Protein AF-0000000080733649 (afdb_homodimer)

Radius of gyration: 26.27 Å; Cα contacts (8 Å, |Δi|>4): 1288; chains: 2; bounding box: 46×79×62 Å

pLDDT: mean 94.65, std 9.05, range [50.47, 98.94]

Solvent-accessible surface area (backbone atoms only — not comparable to full-atom values): 28972 Å² total; per-residue (Å²): 134,70,60,50,74,48,72,47,70,44,97,89,65,52,40,29,30,37,37,31,26,25,61,87,46,79,84,36,55,40,34,40,46,42,43,32,48,60,6,44,20,26,26,65,55,52,46,68,66,50,54,86,45,27,87,71,23,18,38,37,30,34,16,52,73,32,5,48,79,11,40,78,62,74,76,58,39,60,69,47,56,39,51,50,50,53,52,49,39,53,71,73,66,47,76,52,28,30,40,33,10,25,38,52,14,18,44,43,43,53,52,36,46,72,74,42,63,86,33,52,63,27,39,36,38,31,32,26,58,52,35,30,48,51,39,44,41,44,22,48,51,42,52,76,67,36,91,88,47,83,57,59,65,68,49,45,35,23,53,62,29,21,55,52,86,40,63,67,50,39,52,51,38,47,64,45,49,42,54,60,46,41,36,88,90,43,80,64,64,91,54,50,80,29,44,91,31,71,68,28,50,69,37,31,20,34,35,32,48,54,37,32,36,68,36,68,46,67,89,52,33,66,74,41,79,44,55,28,42,36,39,33,10,60,59,10,56,64,35,34,53,65,40,50,49,53,49,38,75,39,21,60,79,37,41,76,47,76,34,80,73,7,7,58,40,38,53,76,61,37,43,69,62,38,51,49,54,51,51,54,57,61,68,68,52,91,123,132,69,60,49,75,49,70,48,70,45,97,88,63,51,41,30,29,35,36,32,26,24,61,88,47,78,84,36,57,41,34,41,44,41,44,32,47,60,6,46,19,24,24,64,54,52,43,68,65,49,52,88,45,27,87,69,23,19,38,37,30,34,17,52,74,32,6,48,79,11,41,80,61,74,77,58,38,59,70,49,54,37,50,50,49,53,50,49,40,53,71,75,66,46,76,53,28,30,42,33,9,26,37,52,14,20,44,44,42,52,53,37,47,72,74,42,64,84,34,51,63,27,39,36,38,32,31,25,56,52,35,30,49,52,38,45,41,43,22,49,52,44,53,76,67,35,89,89,45,83,57,60,66,68,50,45,35,22,53,62,29,21,56,50,85,40,62,66,51,39,51,51,41,46,65,44,48,43,54,60,47,42,36,87,90,42,81,64,63,92,53,52,79,29,42,90,32,70,68,28,50,67,37,32,20,34,36,31,48,55,36,32,36,67,37,67,46,68,89,52,33,63,74,42,78,46,53,28,44,36,39,32,9,61,57,10,54,64,36,34,53,66,39,49,50,53,50,39,74,38,20,62,79,36,40,75,47,77,34,82,76,6,8,60,41,38,53,77,60,38,42,70,61,39,53,49,55,50,51,56,56,58,68,68,52,92,121

Sequence (574 aa):
MSGIYTQVRLSDGVKLNVCLLGAENKSKPLIISLHGAPGLSSHTGIKEDFKFLADRFRVLVYDLRGSGGSEVKGPFTDEQWVSDLEELRAWAGDEKFILAGGSYGGFLALNYALNYPNRLLALILRNTWTCGPQGTHRALANILLSHRINPDPMRQVRLWTGNVRGQEDAEQGMAEIVTIYTPESNPAPESFEGASTELRWEVHNAAFSWSQPRFDVRSRLIEINVPTLVVVGRLDIICPIEESEMIWRHIKGSELVVFEKSAHNPATDEPEKFREVLSDFLGRLKCMSGIYTQVRLSDGVKLNVCLLGAENKSKPLIISLHGAPGLSSHTGIKEDFKFLADRFRVLVYDLRGSGGSEVKGPFTDEQWVSDLEELRAWAGDEKFILAGGSYGGFLALNYALNYPNRLLALILRNTWTCGPQGTHRALANILLSHRINPDPMRQVRLWTGNVRGQEDAEQGMAEIVTIYTPESNPAPESFEGASTELRWEVHNAAFSWSQPRFDVRSRLIEINVPTLVVVGRLDIICPIEESEMIWRHIKGSELVVFEKSAHNPATDEPEKFREVLSDFLGRLKC

Organism: Fusarium oxysporum (strain Fo5176) (NCBI:txid660025)

Foldseek 3Di:
DDKDWDWDAFPVGWTWTKIKALLVDLVAAEEEEEEDQQLQAWQVLVCVLCVVCRVRHIYMYIRFANGFPTDPDDDLALVVSLVVVVRVCVVSPAQAHEYEYEARGLLSQVVNCLVPVRHYQEYEYALYFQALVVLLVQLLVCLCPPPVFHADSVLSVCQQQLNQPDDVSNVRNCQRRQQLQWFPVDDRDPARHRNVGRRDSNSSSSHRNPHRNVGHCLVVLLVRAHEYEYEYECSASSRHPVRSVSSQVRNPNYDYDYHDRGYRDCCVHPVVVSVVVVCVSVVPRPD/DDKDWDWDAFPVGWTWTKIKALLVDLVAAEEEEEEDQQLQAWQVLVCVLCVVCRVRHIYMYIHFANGFPTDVDDDLALVVSLVVVVRVCVVSPAQAHEYEYEARGLLSQVVNCLVPVRHYQEYEYALYFQALVVLLVQLLVCLCPPPVFHADSVLSVCQQQLNQPDDVSNVRNCQRRQQLQWFPVDDRDPGRHRNVGRRDSNSSSSHRNPHRNVGHCLVVLLVRAHEYEYEYECSASSRHPVRSVSSQVRNPNYDYDYHDRGYRDCCVRPVVVSVVVVCVSVVPRPD

InterPro domains:
  IPR000073 Alpha/beta hydrolase fold-1 [PF00561] (29-269)
  IPR000073 Alpha/beta hydrolase fold-1 [PR00111] (56-71)
  IPR000073 Alpha/beta hydrolase fold-1 [PR00111] (99-112)
  IPR000073 Alpha/beta hydrolase fold-1 [PR00111] (113-126)
  IPR000073 Alpha/beta hydrolase fold-1 [PR00111] (228-242)
  IPR000639 Epoxide hydrolase-like [PR00412] (56-71)
  IPR000639 Epoxide hydrolase-like [PR00412] (99-112)
  IPR000639 Epoxide hydrolase-like [PR00412] (113-126)
  IPR000639 Epoxide hydrolase-like [PR00412] (226-242)
  IPR000639 Epoxide hydrolase-like [PR00412] (259-281)
  IPR029058 Alpha/Beta hydrolase fold [G3DSA:3.40.50.1820] (5-283)
  IPR029058 Alpha/Beta hydrolase fold [SSF53474] (10-282)
  IPR050266 AB hydrolase superfamily [PTHR43798] (25-283)

Secondary structure (DSSP, 8-state):
--EEEEEEE-TTS-EEEEEEESTT-TTSPEEEEE-SSTTT--SHHHHHHHGGGTTTSEEEEE--TTSTTS---S--SHHHHHHHHHHHHHHHT-SSEEEEEETHHHHHHHHHHHH-TTSEEEEEEES--SBHHHHHHHHHHHHHH-SS----HHHHHHHHTT---SHHHHHHHHHTTGGGGS-TTSPPPSS-TTTTS---HHHHHHIIIIIGGG-B-GGGGGG--S-EEEEEETT-SSS-HHHHHHHHHHSTT-EEEEETT-SS-HHHHSHHHHHHHHHHHHHTS--/--EEEEEEE-TTS-EEEEEEESTT-TTSPEEEEE-SSTTT--SHHHHHHHGGGTTTSEEEEE--TTSTTS---S--SHHHHHHHHHHHHHHHT-SSEEEEEETHHHHHHHHHHHH-TTSEEEEEEES--SBHHHHHHHHHHHHHH-SS----HHHHHHHHTT---SHHHHHHHHHTTGGGGS-TTSPPPSS-TTTTS---HHHHHHIIIIIGGG-B-GGGGGG--S-EEEEEETT-SSS-HHHHHHHHHHSTT-EEEEETT-SS-HHHHSHHHHHHHHHHHHHTS--

Nearest PDB structures (foldseek):
  3oos-assembly1_A  TM=7.104E-01  e=3.247E-19  Bacillus anthracis str. Sterne
  7jqx-assemb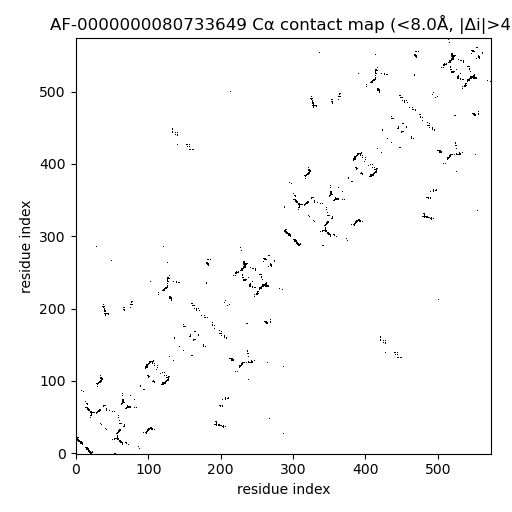ly1_A  TM=7.752E-01  e=3.546E-14  Burkholderia cenocepacia J2315
  7jqy-assembly1_B  TM=7.207E-01  e=6.522E-15  Burkholderia cenocepacia J2315
  4pw0-assembly1_A-2  TM=6.687E-01  e=6.235E-14  Chitinophaga pinensis DSM 2588
  7c4d-assembly1_A  TM=6.677E-01  e=3.390E-13  uncultured bacterium

Structure (mmCIF, N/CA/C/O backbone):
data_AF-0000000080733649-model_v1
#
loop_
_entity.id
_entity.type
_entity.pdbx_description
1 polymer 'Uncharacterized protein'
#
loop_
_atom_site.group_PDB
_atom_site.id
_atom_site.type_symbol
_atom_site.label_atom_id
_atom_site.label_alt_id
_atom_site.label_comp_id
_atom_site.label_asym_id
_atom_site.label_entity_id
_atom_site.label_seq_id
_atom_site.pdbx_PDB_ins_code
_atom_site.Cartn_x
_atom_site.Cartn_y
_atom_site.Cartn_z
_atom_site.occupancy
_atom_site.B_iso_or_equiv
_atom_site.auth_seq_id
_atom_site.auth_comp_id
_atom_site.auth_asym_id
_atom_site.auth_atom_id
_atom_site.pdbx_PDB_model_num
ATOM 1 N N . MET A 1 1 ? -11.586 36.969 20.812 1 58.78 1 MET A N 1
ATOM 2 C CA . MET A 1 1 ? -11.211 37.062 19.406 1 58.78 1 MET A CA 1
ATOM 3 C C . MET A 1 1 ? -12.352 36.594 18.516 1 58.78 1 MET A C 1
ATOM 5 O O . MET A 1 1 ? -12.992 35.594 18.797 1 58.78 1 MET A O 1
ATOM 9 N N . SER A 1 2 ? -12.891 37.531 17.531 1 71.38 2 SER A N 1
ATOM 10 C CA . SER A 1 2 ? -14.102 37.281 16.75 1 71.38 2 SER A CA 1
ATOM 11 C C . SER A 1 2 ? -13.859 36.219 15.68 1 71.38 2 SER A C 1
ATOM 13 O O . SER A 1 2 ? -12.75 36.094 15.156 1 71.38 2 SER A O 1
ATOM 15 N N . GLY A 1 3 ? -14.531 35.062 15.672 1 86.06 3 GLY A N 1
ATOM 16 C CA . GLY A 1 3 ? -14.484 34 14.656 1 86.06 3 GLY A CA 1
ATOM 17 C C . GLY A 1 3 ? -15.82 33.781 13.984 1 86.06 3 GLY A C 1
ATOM 18 O O . GLY A 1 3 ? -16.875 34.062 14.562 1 86.06 3 GLY A O 1
ATOM 19 N N . ILE A 1 4 ? -15.75 33.625 12.688 1 91.56 4 ILE A N 1
ATOM 20 C CA . ILE A 1 4 ? -16.922 33.25 11.906 1 91.56 4 ILE A CA 1
ATOM 21 C C . ILE A 1 4 ? -17 31.734 11.812 1 91.56 4 ILE A C 1
ATOM 23 O O . ILE A 1 4 ? -16.016 31.062 11.508 1 91.56 4 ILE A O 1
ATOM 27 N N . TYR A 1 5 ? -18.109 31.188 12.227 1 94.38 5 TYR A N 1
ATOM 28 C CA . TYR A 1 5 ? -18.438 29.797 12.031 1 94.38 5 TYR A CA 1
ATOM 29 C C . TYR A 1 5 ? -19.562 29.641 11.016 1 94.38 5 TYR A C 1
ATOM 31 O O . TYR A 1 5 ? -20.672 30.172 11.211 1 94.38 5 TYR A O 1
ATOM 39 N N . THR A 1 6 ? -19.25 28.969 9.922 1 96.62 6 THR A N 1
ATOM 40 C CA . THR A 1 6 ? -20.25 28.938 8.852 1 96.62 6 THR A CA 1
ATOM 41 C C . THR A 1 6 ? -20.094 27.656 8.031 1 96.62 6 THR A C 1
ATOM 43 O O . THR A 1 6 ? -19.203 26.844 8.281 1 96.62 6 THR A O 1
ATOM 46 N N . GLN A 1 7 ? -21.031 27.438 7.184 1 97.69 7 GLN A N 1
ATOM 47 C CA . GLN A 1 7 ? -20.953 26.406 6.152 1 97.69 7 GLN A CA 1
ATOM 48 C C . GLN A 1 7 ? -20.703 27.016 4.781 1 97.69 7 GLN A C 1
ATOM 50 O O . GLN A 1 7 ? -21.375 27.969 4.383 1 97.69 7 GLN A O 1
ATOM 55 N N . VAL A 1 8 ? -19.703 26.547 4.172 1 98.31 8 VAL A N 1
ATOM 56 C CA . VAL A 1 8 ? -19.375 27.016 2.832 1 98.31 8 VAL A CA 1
ATOM 57 C C . VAL A 1 8 ? -19.781 25.969 1.797 1 98.31 8 VAL A C 1
ATOM 59 O O . VAL A 1 8 ? -19.359 24.812 1.872 1 98.31 8 VAL A O 1
ATOM 62 N N . ARG A 1 9 ? -20.609 26.359 0.849 1 98.44 9 ARG A N 1
ATOM 63 C CA . ARG A 1 9 ? -21.031 25.484 -0.235 1 98.44 9 ARG A CA 1
ATOM 64 C C . ARG A 1 9 ? -20.047 25.516 -1.393 1 98.44 9 ARG A C 1
ATOM 66 O O . ARG A 1 9 ? -19.75 26.594 -1.932 1 98.44 9 ARG A O 1
ATOM 73 N N . LEU A 1 10 ? -19.547 24.344 -1.761 1 98.44 10 LEU A N 1
ATOM 74 C CA . LEU A 1 10 ? -18.578 24.266 -2.85 1 98.44 10 LEU A CA 1
ATOM 75 C C . LEU A 1 10 ? -19.281 24.109 -4.191 1 98.44 10 LEU A C 1
ATOM 77 O O . LEU A 1 10 ? -20.516 24.047 -4.25 1 98.44 10 LEU A O 1
ATOM 81 N N . SER A 1 11 ? -18.516 24.125 -5.266 1 98.19 11 SER A N 1
ATOM 82 C CA . SER A 1 11 ? -19.062 24.125 -6.621 1 98.19 11 SER A CA 1
ATOM 83 C C . SER A 1 11 ? -19.859 22.859 -6.898 1 98.19 11 SER A C 1
ATOM 85 O O . SER A 1 11 ? -20.812 22.875 -7.688 1 98.19 11 SER A O 1
ATOM 87 N N . ASP A 1 12 ? -19.531 21.734 -6.27 1 97.88 12 ASP A N 1
ATOM 88 C CA . ASP A 1 12 ? -20.234 20.484 -6.512 1 97.88 12 ASP A CA 1
ATOM 89 C C . ASP A 1 12 ? -21.406 20.312 -5.551 1 97.88 12 ASP A C 1
ATOM 91 O O . ASP A 1 12 ? -22 19.25 -5.484 1 97.88 12 ASP A O 1
ATOM 95 N N . GLY A 1 13 ? -21.641 21.312 -4.781 1 97.94 13 GLY A N 1
ATOM 96 C CA . GLY A 1 13 ? -22.812 21.344 -3.924 1 97.94 13 GLY A CA 1
ATOM 97 C C . GLY A 1 13 ? -22.516 20.953 -2.492 1 97.94 13 GLY A C 1
ATOM 98 O O . GLY A 1 13 ? -23.344 21.156 -1.6 1 97.94 13 GLY A O 1
ATOM 99 N N . VAL A 1 14 ? -21.406 20.422 -2.172 1 98.31 14 VAL A N 1
ATOM 100 C CA . VAL A 1 14 ? -21.031 19.953 -0.839 1 98.31 14 VAL A CA 1
ATOM 101 C C . VAL A 1 14 ? -20.844 21.156 0.093 1 98.31 14 VAL A C 1
ATOM 103 O O . VAL A 1 14 ? -20.281 22.172 -0.307 1 98.31 14 VAL A O 1
ATOM 106 N N . LYS A 1 15 ? -21.266 20.984 1.312 1 98.5 15 LYS A N 1
ATOM 107 C CA . LYS A 1 15 ? -21.109 22.031 2.328 1 98.5 15 LYS A CA 1
ATOM 108 C C . LYS A 1 15 ? -20.016 21.641 3.326 1 98.5 15 LYS A C 1
ATOM 110 O O . LYS A 1 15 ? -20.078 20.578 3.939 1 98.5 15 LYS A O 1
ATOM 115 N N . LEU A 1 16 ? -19.094 22.5 3.496 1 98.5 16 LEU A N 1
ATOM 116 C CA . LEU A 1 16 ? -18.016 22.281 4.453 1 98.5 16 LEU A CA 1
ATOM 117 C C . LEU A 1 16 ? -18.203 23.141 5.691 1 98.5 16 LEU A C 1
ATOM 119 O O . LEU A 1 16 ? -18.625 24.312 5.586 1 98.5 16 LEU A O 1
ATOM 123 N N . ASN A 1 17 ? -17.969 22.547 6.859 1 97.81 17 ASN A N 1
ATOM 124 C CA . ASN A 1 17 ? -17.953 23.266 8.125 1 97.81 17 ASN A CA 1
ATOM 125 C C . ASN A 1 17 ? -16.672 24.062 8.305 1 97.81 17 ASN A C 1
ATOM 127 O O . ASN A 1 17 ? -15.578 23.484 8.398 1 97.81 17 ASN A O 1
ATOM 131 N N . VAL A 1 18 ? -16.781 25.422 8.398 1 98 18 VAL A N 1
ATOM 132 C CA . VAL A 1 18 ? -15.617 26.297 8.32 1 98 18 VAL A CA 1
ATOM 133 C C . VAL A 1 18 ? -15.609 27.25 9.508 1 98 18 VAL A C 1
ATOM 135 O O . VAL A 1 18 ? -16.656 27.75 9.914 1 98 18 VAL A O 1
ATOM 138 N N . CYS A 1 19 ? -14.453 27.406 10.055 1 97.5 19 CYS A N 1
ATOM 139 C CA . CYS A 1 19 ? -14.18 28.438 11.055 1 97.5 19 CYS A CA 1
ATOM 140 C C . CYS A 1 19 ? -13.078 29.375 10.586 1 97.5 19 CYS A C 1
ATOM 142 O O . CYS A 1 19 ? -12 28.922 10.203 1 97.5 19 CYS A O 1
ATOM 144 N N . LEU A 1 20 ? -13.375 30.656 10.578 1 97.38 20 LEU A N 1
ATOM 145 C CA . LEU A 1 20 ? -12.406 31.688 10.219 1 97.38 20 LEU A CA 1
ATOM 146 C C . LEU A 1 20 ? -12.188 32.656 11.367 1 97.38 20 LEU A C 1
ATOM 148 O O . LEU A 1 20 ? -13.078 33.438 11.711 1 97.38 20 LEU A O 1
ATOM 152 N N . LEU A 1 21 ? -10.977 32.594 11.922 1 96.56 21 LEU A N 1
ATOM 153 C CA . LEU A 1 21 ? -10.586 33.5 12.992 1 96.56 21 LEU A CA 1
ATOM 154 C C . LEU A 1 21 ? -9.859 34.719 12.438 1 96.56 21 LEU A C 1
ATOM 156 O O . LEU A 1 21 ? -9.148 34.625 11.43 1 96.56 21 LEU A O 1
ATOM 160 N N . GLY A 1 22 ? -10.039 35.844 13.117 1 93.5 22 GLY A N 1
ATOM 161 C CA . GLY A 1 22 ? -9.414 37.094 12.641 1 93.5 22 GLY A CA 1
ATOM 162 C C . GLY A 1 22 ? -10.039 37.625 11.367 1 93.5 22 GLY A C 1
ATOM 163 O O . GLY A 1 22 ? -9.367 38.25 10.555 1 93.5 22 GLY A O 1
ATOM 164 N N . ALA A 1 23 ? -11.32 37.375 11.211 1 87.88 23 ALA A N 1
ATOM 165 C CA . ALA A 1 23 ? -12.023 37.656 9.969 1 87.88 23 ALA A CA 1
ATOM 166 C C . ALA A 1 23 ? -12.281 39.156 9.82 1 87.88 23 ALA A C 1
ATOM 168 O O . ALA A 1 23 ? -12.555 39.656 8.719 1 87.88 23 ALA A O 1
ATOM 169 N N . GLU A 1 24 ? -12.188 39.844 10.836 1 86.06 24 GLU A N 1
ATOM 170 C CA . GLU A 1 24 ? -12.539 41.25 10.836 1 86.06 24 GLU A CA 1
ATOM 171 C C . GLU A 1 24 ? -11.531 42.094 10.031 1 86.06 24 GLU A C 1
ATOM 173 O O . GLU A 1 24 ? -11.867 43.125 9.492 1 86.06 24 GLU A O 1
ATOM 178 N N . ASN A 1 25 ? -10.359 41.625 9.953 1 86.88 25 ASN A N 1
ATOM 179 C CA . ASN A 1 25 ? -9.328 42.312 9.195 1 86.88 25 ASN A CA 1
ATOM 180 C C . ASN A 1 25 ? -8.898 41.531 7.965 1 86.88 25 ASN A C 1
ATOM 182 O O . ASN A 1 25 ? -8.031 40.656 8.062 1 86.88 25 ASN A O 1
ATOM 186 N N . LYS A 1 26 ? -9.383 41.906 6.852 1 88.38 26 LYS A N 1
ATOM 187 C CA . LYS A 1 26 ? -9.188 41.188 5.602 1 88.38 26 LYS A CA 1
ATOM 188 C C . LYS A 1 26 ? -7.785 41.406 5.043 1 88.38 26 LYS A C 1
ATOM 190 O O . LYS A 1 26 ? -7.348 40.719 4.129 1 88.38 26 LYS A O 1
ATOM 195 N N . SER A 1 27 ? -7.082 42.344 5.605 1 91.19 27 SER A N 1
ATOM 196 C CA . SER A 1 27 ? -5.746 42.656 5.102 1 91.19 27 SER A CA 1
ATOM 197 C C . SER A 1 27 ? -4.703 41.688 5.695 1 91.19 27 SER A C 1
ATOM 199 O O . SER A 1 27 ? -3.586 41.594 5.188 1 91.19 27 SER A O 1
ATOM 201 N N . LYS A 1 28 ? -5.098 41.031 6.797 1 93.88 28 LYS A N 1
ATOM 202 C CA . LYS A 1 28 ? -4.195 40.062 7.402 1 93.88 28 LYS A CA 1
ATOM 203 C C . LYS A 1 28 ? -3.984 38.844 6.484 1 93.88 28 LYS A C 1
ATOM 205 O O . LYS A 1 28 ? -4.922 38.406 5.832 1 93.88 28 LYS A O 1
ATOM 210 N N . PRO A 1 29 ? -2.723 38.375 6.406 1 96.69 29 PRO A N 1
ATOM 211 C CA . PRO A 1 29 ? -2.494 37.188 5.602 1 96.69 29 PRO A CA 1
ATOM 212 C C . PRO A 1 29 ? -3.316 36 6.078 1 96.69 29 PRO A C 1
ATOM 214 O O . PRO A 1 29 ? -3.633 35.875 7.266 1 96.69 29 PRO A O 1
ATOM 217 N N . LEU A 1 30 ? -3.619 35.094 5.137 1 97.88 30 LEU A N 1
ATOM 218 C CA . LEU A 1 30 ? -4.453 33.906 5.422 1 97.88 30 LEU A CA 1
ATOM 219 C C . LEU A 1 30 ? -3.592 32.688 5.719 1 97.88 30 LEU A C 1
ATOM 221 O O . LEU A 1 30 ? -2.621 32.438 5.008 1 97.88 30 LEU A O 1
ATOM 225 N N . ILE A 1 31 ? -3.877 32.031 6.793 1 98.44 31 ILE A N 1
ATOM 226 C CA . ILE A 1 31 ? -3.379 30.688 7.09 1 98.44 31 ILE A CA 1
ATOM 227 C C . ILE A 1 31 ? -4.527 29.672 7.023 1 98.44 31 ILE A C 1
ATOM 229 O O . ILE A 1 31 ? -5.566 29.875 7.66 1 98.44 31 ILE A O 1
ATOM 233 N N . ILE A 1 32 ? -4.398 28.672 6.191 1 98.75 32 ILE A N 1
ATOM 234 C CA . ILE A 1 32 ? -5.316 27.531 6.227 1 98.75 32 ILE A CA 1
ATOM 235 C C . ILE A 1 32 ? -4.602 26.312 6.809 1 98.75 32 ILE A C 1
ATOM 237 O O . ILE A 1 32 ? -3.508 25.953 6.363 1 98.75 32 ILE A O 1
ATOM 241 N N . SER A 1 33 ? -5.195 25.719 7.848 1 97.88 33 SER A N 1
ATOM 242 C CA . SER A 1 33 ? -4.605 24.531 8.477 1 97.88 33 SER A CA 1
ATOM 243 C C . SER A 1 33 ? -5.512 23.312 8.328 1 97.88 33 SER A C 1
ATOM 245 O O . SER A 1 33 ? -6.707 23.391 8.625 1 97.88 33 SER A O 1
ATOM 247 N N . LEU A 1 34 ? -4.898 22.234 7.902 1 98.06 34 LEU A N 1
ATOM 248 C CA . LEU A 1 34 ? -5.629 21 7.637 1 98.06 34 LEU A CA 1
ATOM 249 C C . LEU A 1 34 ? -5.453 20 8.781 1 98.06 34 LEU A C 1
ATOM 251 O O . LEU A 1 34 ? -4.336 19.781 9.242 1 98.06 34 LEU A O 1
ATOM 255 N N . HIS A 1 35 ? -6.59 19.422 9.18 1 94.94 35 HIS A N 1
ATOM 256 C CA . HIS A 1 35 ? -6.5 18.312 10.125 1 94.94 35 HIS A CA 1
ATOM 257 C C . HIS A 1 35 ? -6.141 17.016 9.406 1 94.94 35 HIS A C 1
ATOM 259 O O . HIS A 1 35 ? -6.238 16.922 8.188 1 94.94 35 HIS A O 1
ATOM 265 N N . GLY A 1 36 ? -5.621 16.062 10.203 1 93.56 36 GLY A N 1
ATOM 266 C CA . GLY A 1 36 ? -5.328 14.742 9.68 1 93.56 36 GLY A CA 1
ATOM 267 C C . GLY A 1 36 ? -6.488 13.773 9.836 1 93.56 36 GLY A C 1
ATOM 268 O O . GLY A 1 36 ? -7.617 14.188 10.102 1 93.56 36 GLY A O 1
ATOM 269 N N . ALA A 1 37 ? -6.273 12.539 9.438 1 88.25 37 ALA A N 1
ATOM 270 C CA . ALA A 1 37 ? -7.156 11.406 9.703 1 88.25 37 ALA A CA 1
ATOM 271 C C . ALA A 1 37 ? -8.562 11.672 9.164 1 88.25 37 ALA A C 1
ATOM 273 O O . ALA A 1 37 ? -9.523 11.727 9.938 1 88.25 37 ALA A O 1
ATOM 274 N N . PRO A 1 38 ? -8.695 11.75 7.82 1 91.94 38 PRO A N 1
ATOM 275 C CA . PRO A 1 38 ? -10.047 11.93 7.289 1 91.94 38 PRO A CA 1
ATOM 276 C C . PRO A 1 38 ? -11.039 10.914 7.859 1 91.94 38 PRO A C 1
ATOM 278 O O . PRO A 1 38 ? -10.75 9.719 7.918 1 91.94 38 PRO A O 1
ATOM 281 N N . GLY A 1 39 ? -12.148 11.484 8.32 1 91.56 39 GLY A N 1
ATOM 282 C CA . GLY A 1 39 ? -13.188 10.641 8.898 1 91.56 39 GLY A CA 1
ATOM 283 C C . GLY A 1 39 ? -13 10.406 10.383 1 91.56 39 GLY A C 1
ATOM 284 O O . GLY A 1 39 ? -13.953 10.031 11.078 1 91.56 39 GLY A O 1
ATOM 285 N N . LEU A 1 40 ? -11.812 10.695 10.859 1 88.94 40 LEU A N 1
ATOM 286 C CA . LEU A 1 40 ? -11.523 10.336 12.25 1 88.94 40 LEU A CA 1
ATOM 287 C C . LEU A 1 40 ? -11.297 11.586 13.094 1 88.94 40 LEU A C 1
ATOM 289 O O . LEU A 1 40 ? -11.312 11.523 14.328 1 88.94 40 LEU A O 1
ATOM 293 N N . SER A 1 41 ? -11.008 12.695 12.445 1 89.62 41 SER A N 1
ATOM 294 C CA . SER A 1 41 ? -10.703 13.945 13.148 1 89.62 41 SER A CA 1
ATOM 295 C C . SER A 1 41 ? -11.492 15.109 12.562 1 89.62 41 SER A C 1
ATOM 297 O O . SER A 1 41 ? -12.234 14.945 11.594 1 89.62 41 SER A O 1
ATOM 299 N N . SER A 1 42 ? -11.438 16.234 13.281 1 92.5 42 SER A N 1
ATOM 300 C CA . SER A 1 42 ? -12.086 17.469 12.883 1 92.5 42 SER A CA 1
ATOM 301 C C . SER A 1 42 ? -11.141 18.656 13.023 1 92.5 42 SER A C 1
ATOM 303 O O . SER A 1 42 ? -9.977 18.5 13.398 1 92.5 42 SER A O 1
ATOM 305 N N . HIS A 1 43 ? -11.742 19.797 12.742 1 93.31 43 HIS A N 1
ATOM 306 C CA . HIS A 1 43 ? -10.906 20.984 12.773 1 93.31 43 HIS A CA 1
ATOM 307 C C . HIS A 1 43 ? -10.648 21.438 14.211 1 93.31 43 HIS A C 1
ATOM 309 O O . HIS A 1 43 ? -9.82 22.312 14.453 1 93.31 43 HIS A O 1
ATOM 315 N N . THR A 1 44 ? -11.273 20.844 15.234 1 90.75 44 THR A N 1
ATOM 316 C CA . THR A 1 44 ? -11.297 21.359 16.594 1 90.75 44 THR A CA 1
ATOM 317 C C . THR A 1 44 ? -9.883 21.422 17.172 1 90.75 44 THR A C 1
ATOM 319 O O . THR A 1 44 ? -9.492 22.422 17.781 1 90.75 44 THR A O 1
ATOM 322 N N . GLY A 1 45 ? -9.141 20.375 16.969 1 89.56 45 GLY A N 1
ATOM 323 C CA . GLY A 1 45 ? -7.777 20.359 17.469 1 89.56 45 GLY A CA 1
ATOM 324 C C . GLY A 1 45 ? -6.879 21.375 16.797 1 89.56 45 GLY A C 1
ATOM 325 O O . GLY A 1 45 ? -6.094 22.062 17.453 1 89.56 45 GLY A O 1
ATOM 326 N N . ILE A 1 46 ? -7.027 21.516 15.586 1 93.56 46 ILE A N 1
ATOM 327 C CA . ILE A 1 46 ? -6.188 22.406 14.805 1 93.56 46 ILE A CA 1
ATOM 328 C C . ILE A 1 46 ? -6.531 23.859 15.141 1 93.56 46 ILE A C 1
ATOM 330 O O . ILE A 1 46 ? -5.652 24.719 15.188 1 93.56 46 ILE A O 1
ATOM 334 N N . LYS A 1 47 ? -7.816 24.125 15.312 1 94.88 47 LYS A N 1
ATOM 335 C CA . LYS A 1 47 ? -8.234 25.453 15.734 1 94.88 47 LYS A CA 1
ATOM 336 C C . LYS A 1 47 ? -7.516 25.875 17.016 1 94.88 47 LYS A C 1
ATOM 338 O O . LYS A 1 47 ? -6.996 26.984 17.109 1 94.88 47 LYS A O 1
ATOM 343 N N . GLU A 1 48 ? -7.465 24.953 17.953 1 93.62 48 GLU A N 1
ATOM 344 C CA . GLU A 1 48 ? -6.801 25.234 19.219 1 93.62 48 GLU A CA 1
ATOM 345 C C . GLU A 1 48 ? -5.309 25.484 19.016 1 93.62 48 GLU A C 1
ATOM 347 O O . GLU A 1 48 ? -4.723 26.344 19.688 1 93.62 48 GLU A O 1
ATOM 352 N N . ASP A 1 49 ? -4.711 24.766 18.094 1 94.5 49 ASP A N 1
ATOM 353 C CA . ASP A 1 49 ? -3.273 24.844 17.844 1 94.5 49 ASP A CA 1
ATOM 354 C C . ASP A 1 49 ? -2.893 26.188 17.219 1 94.5 49 ASP A C 1
ATOM 356 O O . ASP A 1 49 ? -1.778 26.688 17.422 1 94.5 49 ASP A O 1
ATOM 360 N N . PHE A 1 50 ? -3.838 26.875 16.5 1 96.69 50 PHE A N 1
ATOM 361 C CA . PHE A 1 50 ? -3.434 28 15.656 1 96.69 50 PHE A CA 1
ATOM 362 C C . PHE A 1 50 ? -4.137 29.281 16.078 1 96.69 50 PHE A C 1
ATOM 364 O O . PHE A 1 50 ? -3.814 30.359 15.602 1 96.69 50 PHE A O 1
ATOM 371 N N . LYS A 1 51 ? -5.059 29.203 17 1 95.81 51 LYS A N 1
ATOM 372 C CA . LYS A 1 51 ? -5.902 30.344 17.359 1 95.81 51 LYS A CA 1
ATOM 373 C C . LYS A 1 51 ? -5.066 31.5 17.906 1 95.81 51 LYS A C 1
ATOM 375 O O . LYS A 1 51 ? -5.453 32.656 17.797 1 95.81 51 LYS A O 1
ATOM 380 N N . PHE A 1 52 ? -3.916 31.266 18.469 1 95.94 52 PHE A N 1
ATOM 381 C CA . PHE A 1 52 ? -3.074 32.281 19.047 1 95.94 52 PHE A CA 1
ATOM 382 C C . PHE A 1 52 ? -2.535 33.219 17.969 1 95.94 52 PHE A C 1
ATOM 384 O O . PHE A 1 52 ? -2.043 34.312 18.281 1 95.94 52 PHE A O 1
ATOM 391 N N . LEU A 1 53 ? -2.707 32.812 16.703 1 96.81 53 LEU A N 1
ATOM 392 C CA . LEU A 1 53 ? -2.197 33.625 15.586 1 96.81 53 LEU A CA 1
ATOM 393 C C . LEU A 1 53 ? -3.266 34.562 15.07 1 96.81 53 LEU A C 1
ATOM 395 O O . LEU A 1 53 ? -2.992 35.406 14.195 1 96.81 53 LEU A O 1
ATOM 399 N N . ALA A 1 54 ? -4.418 34.562 15.609 1 95.69 54 ALA A N 1
ATOM 400 C CA . ALA A 1 54 ? -5.586 35.219 15.031 1 95.69 54 ALA A CA 1
ATOM 401 C C . ALA A 1 54 ? -5.457 36.75 15.125 1 95.69 54 ALA A C 1
ATOM 403 O O . ALA A 1 54 ? -6.211 37.469 14.484 1 95.69 54 ALA A O 1
ATOM 404 N N . ASP A 1 55 ? -4.531 37.25 15.891 1 93.12 55 ASP A N 1
ATOM 405 C CA . ASP A 1 55 ? -4.309 38.688 15.992 1 93.12 55 ASP A CA 1
ATOM 406 C C . ASP A 1 55 ? -3.477 39.219 14.82 1 93.12 55 ASP A C 1
ATOM 408 O O . ASP A 1 55 ? -3.557 40.375 14.469 1 93.12 55 ASP A O 1
ATOM 412 N N . ARG A 1 56 ? -2.746 38.375 14.219 1 94.56 56 ARG A N 1
ATOM 413 C CA . ARG A 1 56 ? -1.809 38.781 13.18 1 94.56 56 ARG A CA 1
ATOM 414 C C . ARG A 1 56 ? -2.195 38.188 11.828 1 94.56 56 ARG A C 1
ATOM 416 O O . ARG A 1 56 ? -1.787 38.688 10.781 1 94.56 56 ARG A O 1
ATOM 423 N N . PHE A 1 57 ? -2.973 37.125 11.875 1 96.56 57 PHE A N 1
ATOM 424 C CA . PHE A 1 57 ? -3.379 36.406 10.672 1 96.56 57 PHE A CA 1
ATOM 425 C C . PHE A 1 57 ? -4.879 36.156 10.68 1 96.56 57 PHE A C 1
ATOM 427 O O . PHE A 1 57 ? -5.523 36.219 11.734 1 96.56 57 PHE A O 1
ATOM 434 N N . ARG A 1 58 ? -5.398 35.938 9.5 1 97.12 58 ARG A N 1
ATOM 435 C CA . ARG A 1 58 ? -6.652 35.188 9.398 1 97.12 58 ARG A CA 1
ATOM 436 C C . ARG A 1 58 ? -6.406 33.688 9.406 1 97.12 58 ARG A C 1
ATOM 438 O O . ARG A 1 58 ? -5.598 33.188 8.625 1 97.12 58 ARG A O 1
ATOM 445 N N . VAL A 1 59 ? -7.012 33 10.344 1 98 59 VAL A N 1
ATOM 446 C CA . VAL A 1 59 ? -6.809 31.562 10.5 1 98 59 VAL A CA 1
ATOM 447 C C . VAL A 1 59 ? -8.078 30.812 10.086 1 98 59 VAL A C 1
ATOM 449 O O . VAL A 1 59 ? -9.102 30.891 10.773 1 98 59 VAL A O 1
ATOM 452 N N . LEU A 1 60 ? -8 30.109 8.961 1 98.31 60 LEU A N 1
ATOM 453 C CA . LEU A 1 60 ? -9.117 29.312 8.469 1 98.31 60 LEU A CA 1
ATOM 454 C C . LEU A 1 60 ? -8.883 27.828 8.766 1 98.31 60 LEU A C 1
ATOM 456 O O . LEU A 1 60 ? -7.871 27.266 8.359 1 98.31 60 LEU A O 1
ATOM 460 N N . VAL A 1 61 ? -9.734 27.234 9.523 1 98 61 VAL A N 1
ATOM 461 C CA . VAL A 1 61 ? -9.781 25.797 9.758 1 98 61 VAL A CA 1
ATOM 462 C C . VAL A 1 61 ? -11.148 25.234 9.352 1 98 61 VAL A C 1
ATOM 464 O O . VAL A 1 61 ? -12.148 25.953 9.391 1 98 61 VAL A O 1
ATOM 467 N N . TYR A 1 62 ? -11.148 24 8.922 1 98 62 TYR A N 1
ATOM 468 C CA . TYR A 1 62 ? -12.406 23.406 8.484 1 98 62 TYR A CA 1
ATOM 469 C C . TYR A 1 62 ? -12.359 21.875 8.594 1 98 62 TYR A C 1
ATOM 471 O O . TYR A 1 62 ? -11.281 21.297 8.75 1 98 62 TYR A O 1
ATOM 479 N N . ASP A 1 63 ? -13.539 21.297 8.656 1 97.44 63 ASP A N 1
ATOM 480 C CA . ASP A 1 63 ? -13.648 19.844 8.57 1 97.44 63 ASP A CA 1
ATOM 481 C C . ASP A 1 63 ? -13.578 19.375 7.121 1 97.44 63 ASP A C 1
ATOM 483 O O . ASP A 1 63 ? -14.344 19.828 6.273 1 97.44 63 ASP A O 1
ATOM 487 N N . LEU A 1 64 ? -12.625 18.516 6.848 1 97.62 64 LEU A N 1
ATOM 488 C CA . LEU A 1 64 ? -12.578 17.922 5.52 1 97.62 64 LEU A CA 1
ATOM 489 C C . LEU A 1 64 ? -13.922 17.297 5.156 1 97.62 64 LEU A C 1
ATOM 491 O O . LEU A 1 64 ? -14.648 16.828 6.035 1 97.62 64 LEU A O 1
ATOM 495 N N . ARG A 1 65 ? -14.172 17.375 3.867 1 97.62 65 ARG A N 1
ATOM 496 C CA . ARG A 1 65 ? -15.328 16.625 3.396 1 97.62 65 ARG A CA 1
ATOM 497 C C . ARG A 1 65 ? -15.344 15.219 3.99 1 97.62 65 ARG A C 1
ATOM 499 O O . ARG A 1 65 ? -14.32 14.531 3.998 1 97.62 65 ARG A O 1
ATOM 506 N N . GLY A 1 66 ? -16.516 14.789 4.586 1 96.94 66 GLY A N 1
ATOM 507 C CA . GLY A 1 66 ? -16.609 13.469 5.188 1 96.94 66 GLY A CA 1
ATOM 508 C C . GLY A 1 66 ? -16.125 13.43 6.625 1 96.94 66 GLY A C 1
ATOM 509 O O . GLY A 1 66 ? -16.172 12.383 7.273 1 96.94 66 GLY A O 1
ATOM 510 N N . SER A 1 67 ? -15.75 14.57 7.203 1 96.19 67 SER A N 1
ATOM 511 C CA . SER A 1 67 ? -15.258 14.641 8.578 1 96.19 67 SER A CA 1
ATOM 512 C C . SER A 1 67 ? -16.016 15.688 9.383 1 96.19 67 SER A C 1
ATOM 514 O O . SER A 1 67 ? -16.547 16.656 8.812 1 96.19 67 SER A O 1
ATOM 516 N N . GLY A 1 68 ? -16.062 15.422 10.672 1 94.5 68 GLY A N 1
ATOM 517 C CA . GLY A 1 68 ? -16.656 16.406 11.562 1 94.5 68 GLY A CA 1
ATOM 518 C C . GLY A 1 68 ? -18.031 16.859 11.117 1 94.5 68 GLY A C 1
ATOM 519 O O . GLY A 1 68 ? -18.906 16.031 10.828 1 94.5 68 GLY A O 1
ATOM 520 N N . GLY A 1 69 ? -18.188 18.172 11.047 1 95.06 69 GLY A N 1
ATOM 521 C CA . GLY A 1 69 ? -19.469 18.75 10.719 1 95.06 69 GLY A CA 1
ATOM 522 C C . GLY A 1 69 ? -19.672 18.969 9.234 1 95.06 69 GLY A C 1
ATOM 523 O O . GLY A 1 69 ? -20.75 19.406 8.805 1 95.06 69 GLY A O 1
ATOM 524 N N . SER A 1 70 ? -18.688 18.594 8.422 1 97.38 70 SER A N 1
ATOM 525 C CA . SER A 1 70 ? -18.828 18.719 6.977 1 97.38 70 SER A CA 1
ATOM 526 C C . SER A 1 70 ? -19.672 17.594 6.395 1 97.38 70 SER A C 1
ATOM 528 O O . SER A 1 70 ? -19.797 16.531 7.004 1 97.38 70 SER A O 1
ATOM 530 N N . GLU A 1 71 ? -20.219 17.844 5.254 1 97.25 71 GLU A N 1
ATOM 531 C CA . GLU A 1 71 ? -21.109 16.875 4.609 1 97.25 71 GLU A CA 1
ATOM 532 C C . GLU A 1 71 ? -20.344 15.609 4.223 1 97.25 71 GLU A C 1
ATOM 534 O O . GLU A 1 71 ? -19.188 15.68 3.799 1 97.25 71 GLU A O 1
ATOM 539 N N . VAL A 1 72 ? -21.062 14.5 4.414 1 95.88 72 VAL A N 1
ATOM 540 C CA . VAL A 1 72 ? -20.484 13.203 4.055 1 95.88 72 VAL A CA 1
ATOM 541 C C . VAL A 1 72 ? -20.938 12.812 2.646 1 95.88 72 VAL A C 1
ATOM 543 O O . VAL A 1 72 ? -21.844 12 2.479 1 95.88 72 VAL A O 1
ATOM 546 N N . LYS A 1 73 ? -20.344 13.445 1.747 1 96.19 73 LYS A N 1
ATOM 547 C CA . LYS A 1 73 ? -20.609 13.203 0.333 1 96.19 73 LYS A CA 1
ATOM 548 C C . LYS A 1 73 ? -19.312 13.102 -0.464 1 96.19 73 LYS A C 1
ATOM 550 O O . LYS A 1 73 ? -18.547 14.062 -0.524 1 96.19 73 LYS A O 1
ATOM 555 N N . GLY A 1 74 ? -19.016 12.008 -1.125 1 95.12 74 GLY A N 1
ATOM 556 C CA . GLY A 1 74 ? -17.781 11.758 -1.869 1 95.12 74 GLY A CA 1
ATOM 557 C C . GLY A 1 74 ? -17.672 12.602 -3.121 1 95.12 74 GLY A C 1
ATOM 558 O O . GLY A 1 74 ? -18.516 13.461 -3.381 1 95.12 74 GLY A O 1
ATOM 559 N N . PRO A 1 75 ? -16.672 12.328 -3.818 1 97.25 75 PRO A N 1
ATOM 560 C CA . PRO A 1 75 ? -15.641 11.305 -3.586 1 97.25 75 PRO A CA 1
ATOM 561 C C . PRO A 1 75 ? -14.703 11.664 -2.438 1 97.25 75 PRO A C 1
ATOM 563 O O . PRO A 1 75 ? -14.469 12.852 -2.176 1 97.25 75 PRO A O 1
ATOM 566 N N . PHE A 1 76 ? -14.25 10.703 -1.77 1 97.94 76 PHE A N 1
ATOM 567 C CA . PHE A 1 76 ? -13.289 10.844 -0.684 1 97.94 76 PHE A CA 1
ATOM 568 C C . PHE A 1 76 ? -11.883 10.477 -1.151 1 97.94 76 PHE A C 1
ATOM 570 O O . PHE A 1 76 ? -11.352 9.43 -0.769 1 97.94 76 PHE A O 1
ATOM 577 N N . THR A 1 77 ? -11.273 11.367 -1.934 1 98 77 THR A N 1
ATOM 578 C CA . THR A 1 77 ? -9.945 11.18 -2.494 1 98 77 THR A CA 1
ATOM 579 C C . THR A 1 77 ? -9.062 12.391 -2.209 1 98 77 THR A C 1
ATOM 581 O O . THR A 1 77 ? -9.562 13.484 -1.94 1 98 77 THR A O 1
ATOM 584 N N . ASP A 1 78 ? -7.773 12.164 -2.266 1 98.31 78 ASP A N 1
ATOM 585 C CA . ASP A 1 78 ? -6.836 13.266 -2.084 1 98.31 78 ASP A CA 1
ATOM 586 C C . ASP A 1 78 ? -7.09 14.375 -3.102 1 98.31 78 ASP A C 1
ATOM 588 O O . ASP A 1 78 ? -7.047 15.555 -2.762 1 98.31 78 ASP A O 1
ATOM 592 N N . GLU A 1 79 ? -7.375 14.031 -4.348 1 98.25 79 GLU A N 1
ATOM 593 C CA . GLU A 1 79 ? -7.637 15.008 -5.402 1 98.25 79 GLU A CA 1
ATOM 594 C C . GLU A 1 79 ? -8.82 15.898 -5.039 1 98.25 79 GLU A C 1
ATOM 596 O O . GLU A 1 79 ? -8.766 17.109 -5.215 1 98.25 79 GLU A O 1
ATOM 601 N N . GLN A 1 80 ? -9.844 15.273 -4.523 1 98.5 80 GLN A N 1
ATOM 602 C CA . GLN A 1 80 ? -11.039 16.016 -4.164 1 98.5 80 GLN A CA 1
ATOM 603 C C . GLN A 1 80 ? -10.789 16.922 -2.963 1 98.5 80 GLN A C 1
ATOM 605 O O . GLN A 1 80 ? -11.219 18.078 -2.947 1 98.5 80 GLN A O 1
ATOM 610 N N . TRP A 1 81 ? -10.148 16.422 -1.942 1 98.62 81 TRP A N 1
ATOM 611 C CA . TRP A 1 81 ? -9.859 17.219 -0.761 1 98.62 81 TRP A CA 1
ATOM 612 C C . TRP A 1 81 ? -8.984 18.422 -1.118 1 98.62 81 TRP A C 1
ATOM 614 O O . TRP A 1 81 ? -9.156 19.516 -0.573 1 98.62 81 TRP A O 1
ATOM 624 N N . VAL A 1 82 ? -8.008 18.234 -2.012 1 98.75 82 VAL A N 1
ATOM 625 C CA . VAL A 1 82 ? -7.137 19.328 -2.469 1 98.75 82 VAL A CA 1
ATOM 626 C C . VAL A 1 82 ? -7.957 20.344 -3.25 1 98.75 82 VAL A C 1
ATOM 628 O O . VAL A 1 82 ? -7.77 21.562 -3.088 1 98.75 82 VAL A O 1
ATOM 631 N N . SER A 1 83 ? -8.844 19.828 -4.098 1 98.69 83 SER A N 1
ATOM 632 C CA . SER A 1 83 ? -9.727 20.719 -4.84 1 98.69 83 SER A CA 1
ATOM 633 C C . SER A 1 83 ? -10.617 21.531 -3.898 1 98.69 83 SER A C 1
ATOM 635 O O . SER A 1 83 ? -10.859 22.719 -4.133 1 98.69 83 SER A O 1
ATOM 637 N N . ASP A 1 84 ? -11.133 20.859 -2.875 1 98.81 84 ASP A N 1
ATOM 638 C CA . ASP A 1 84 ? -11.93 21.547 -1.866 1 98.81 84 ASP A CA 1
ATOM 639 C C . ASP A 1 84 ? -11.148 22.703 -1.241 1 98.81 84 ASP A C 1
ATOM 641 O O . ASP A 1 84 ? -11.688 23.797 -1.035 1 98.81 84 ASP A O 1
ATOM 645 N N . LEU A 1 85 ? -9.914 22.453 -0.895 1 98.81 85 LEU A N 1
ATOM 646 C CA . LEU A 1 85 ? -9.031 23.469 -0.313 1 98.81 85 LEU A CA 1
ATOM 647 C C . LEU A 1 85 ? -8.883 24.656 -1.248 1 98.81 85 LEU A C 1
ATOM 649 O O . LEU A 1 85 ? -8.914 25.812 -0.803 1 98.81 85 LEU A O 1
ATOM 653 N N . GLU A 1 86 ? -8.703 24.391 -2.506 1 98.81 86 GLU A N 1
ATOM 654 C CA . GLU A 1 86 ? -8.57 25.453 -3.5 1 98.81 86 GLU A CA 1
ATOM 655 C C . GLU A 1 86 ? -9.828 26.312 -3.553 1 98.81 86 GLU A C 1
ATOM 657 O O . GLU A 1 86 ? -9.75 27.547 -3.652 1 98.81 86 GLU A O 1
ATOM 662 N N . GLU A 1 87 ? -10.938 25.703 -3.465 1 98.62 87 GLU A N 1
ATOM 663 C CA . GLU A 1 87 ? -12.195 26.453 -3.479 1 98.62 87 GLU A CA 1
ATOM 664 C C . GLU A 1 87 ? -12.359 27.281 -2.205 1 98.62 87 GLU A C 1
ATOM 666 O O . GLU A 1 87 ? -12.906 28.375 -2.24 1 98.62 87 GLU A O 1
ATOM 671 N N . LEU A 1 88 ? -11.898 26.734 -1.104 1 98.5 88 LEU A N 1
ATOM 672 C CA . LEU A 1 88 ? -11.977 27.484 0.146 1 98.5 88 LEU A CA 1
ATOM 673 C C . LEU A 1 88 ? -11.055 28.688 0.115 1 98.5 88 LEU A C 1
ATOM 675 O O . LEU A 1 88 ? -11.383 29.75 0.662 1 98.5 88 LEU A O 1
ATOM 679 N N . ARG A 1 89 ? -9.852 28.5 -0.419 1 98.31 89 ARG A N 1
ATOM 680 C CA . ARG A 1 89 ? -8.961 29.641 -0.615 1 98.31 89 ARG A CA 1
ATOM 681 C C . ARG A 1 89 ? -9.656 30.75 -1.386 1 98.31 89 ARG A C 1
ATOM 683 O O . ARG A 1 89 ? -9.602 31.922 -0.986 1 98.31 89 ARG A O 1
ATOM 690 N N . ALA A 1 90 ? -10.281 30.375 -2.484 1 97.94 90 ALA A N 1
ATOM 691 C CA . ALA A 1 90 ? -10.992 31.344 -3.312 1 97.94 90 ALA A CA 1
ATOM 692 C C . ALA A 1 90 ? -12.133 32 -2.535 1 97.94 90 ALA A C 1
ATOM 694 O O . ALA A 1 90 ? -12.352 33.219 -2.646 1 97.94 90 ALA A O 1
ATOM 695 N N . TRP A 1 91 ? -12.836 31.234 -1.815 1 97.38 91 TRP A N 1
ATOM 696 C CA . TRP A 1 91 ? -13.922 31.75 -0.988 1 97.38 91 TRP A CA 1
ATOM 697 C C . TRP A 1 91 ? -13.414 32.781 0.011 1 97.38 91 TRP A C 1
ATOM 699 O O . TRP A 1 91 ? -14.086 33.781 0.28 1 97.38 91 TRP A O 1
ATOM 709 N N . ALA A 1 92 ? -12.227 32.531 0.628 1 96.56 92 ALA A N 1
ATOM 710 C CA . ALA A 1 92 ? -11.641 33.438 1.604 1 96.56 92 ALA A CA 1
ATOM 711 C C . ALA A 1 92 ? -11.164 34.719 0.936 1 96.56 92 ALA A C 1
ATOM 713 O O . ALA A 1 92 ? -10.945 35.75 1.608 1 96.56 92 ALA A O 1
ATOM 714 N N . GLY A 1 93 ? -10.93 34.656 -0.39 1 95.81 93 GLY A N 1
ATOM 715 C CA . GLY A 1 93 ? -10.633 35.875 -1.149 1 95.81 93 GLY A CA 1
ATOM 716 C C . GLY A 1 93 ? -9.148 36.094 -1.329 1 95.81 93 GLY A C 1
ATOM 717 O O . GLY A 1 93 ? -8.727 37.188 -1.722 1 95.81 93 GLY A O 1
ATOM 718 N N . ASP A 1 94 ? -8.328 35.188 -1.037 1 96.56 94 ASP A N 1
ATOM 719 C CA . ASP A 1 94 ? -6.883 35.375 -1.096 1 96.56 94 ASP A CA 1
ATOM 720 C C . ASP A 1 94 ? -6.293 34.656 -2.32 1 96.56 94 ASP A C 1
ATOM 722 O O . ASP A 1 94 ? -6.715 33.562 -2.678 1 96.56 94 ASP A O 1
ATOM 726 N N . GLU A 1 95 ? -5.352 35.312 -2.988 1 97.12 95 GLU A N 1
ATOM 727 C CA . GLU A 1 95 ? -4.605 34.688 -4.07 1 97.12 95 GLU A CA 1
ATOM 728 C C . GLU A 1 95 ? -3.557 33.719 -3.525 1 97.12 95 GLU A C 1
ATOM 730 O O . GLU A 1 95 ? -3.418 32.594 -4.023 1 97.12 95 GLU A O 1
ATOM 735 N N . LYS A 1 96 ? -2.797 34.25 -2.555 1 97.75 96 LYS A N 1
ATOM 736 C CA . LYS A 1 96 ? -1.782 33.438 -1.888 1 97.75 96 LYS A CA 1
ATOM 737 C C . LYS A 1 96 ? -2.08 33.312 -0.397 1 97.75 96 LYS A C 1
ATOM 739 O O . LYS A 1 96 ? -2.75 34.156 0.187 1 97.75 96 LYS A O 1
ATOM 744 N N . PHE A 1 97 ? -1.638 32.25 0.154 1 98.31 97 PHE A N 1
ATOM 745 C CA . PHE A 1 97 ? -1.871 32 1.57 1 98.31 97 PHE A CA 1
ATOM 746 C C . PHE A 1 97 ? -0.814 31.062 2.135 1 98.31 97 PHE A C 1
ATOM 748 O O . PHE A 1 97 ? 0.046 30.562 1.399 1 98.31 97 PHE A O 1
ATOM 755 N N . ILE A 1 98 ? -0.766 30.906 3.479 1 98.62 98 ILE A N 1
ATOM 756 C CA . ILE A 1 98 ? 0.087 29.953 4.18 1 98.62 98 ILE A CA 1
ATOM 757 C C . ILE A 1 98 ? -0.693 28.656 4.457 1 98.62 98 ILE A C 1
ATOM 759 O O . ILE A 1 98 ? -1.812 28.703 4.977 1 98.62 98 ILE A O 1
ATOM 763 N N . LEU A 1 99 ? -0.128 27.547 4.07 1 98.88 99 LEU A N 1
ATOM 764 C CA . LEU A 1 99 ? -0.791 26.266 4.25 1 98.88 99 LEU A CA 1
ATOM 765 C C . LEU A 1 99 ? -0.083 25.438 5.312 1 98.88 99 LEU A C 1
ATOM 767 O O . LEU A 1 99 ? 1.141 25.281 5.277 1 98.88 99 LEU A O 1
ATOM 771 N N . ALA A 1 100 ? -0.838 25 6.266 1 98.81 100 ALA A N 1
ATOM 772 C CA . ALA A 1 100 ? -0.339 24.078 7.281 1 98.81 100 ALA A CA 1
ATOM 773 C C . ALA A 1 100 ? -1.095 22.75 7.238 1 98.81 100 ALA A C 1
ATOM 775 O O . ALA A 1 100 ? -2.309 22.734 7.023 1 98.81 100 ALA A O 1
ATOM 776 N N . GLY A 1 101 ? -0.413 21.672 7.387 1 98.56 101 GLY A N 1
ATOM 777 C CA . GLY A 1 101 ? -1.011 20.344 7.457 1 98.56 101 GLY A CA 1
ATOM 778 C C . GLY A 1 101 ? -0.204 19.375 8.289 1 98.56 101 GLY A C 1
ATOM 779 O O . GLY A 1 101 ? 1.027 19.391 8.266 1 98.56 101 GLY A O 1
ATOM 780 N N . GLY A 1 102 ? -0.857 18.531 9.023 1 97.44 102 GLY A N 1
ATOM 781 C CA . GLY A 1 102 ? -0.216 17.5 9.82 1 97.44 102 GLY A CA 1
ATOM 782 C C . GLY A 1 102 ? -0.751 16.109 9.547 1 97.44 102 GLY A C 1
ATOM 783 O O . GLY A 1 102 ? -1.912 15.945 9.164 1 97.44 102 GLY A O 1
ATOM 784 N N . SER A 1 103 ? 0.107 15.078 9.812 1 97.25 103 SER A N 1
ATOM 785 C CA . SER A 1 103 ? -0.286 13.695 9.57 1 97.25 103 SER A CA 1
ATOM 786 C C . SER A 1 103 ? -0.903 13.531 8.188 1 97.25 103 SER A C 1
ATOM 788 O O . SER A 1 103 ? -0.295 13.906 7.18 1 97.25 103 SER A O 1
ATOM 790 N N . TYR A 1 104 ? -2.121 13.156 8.008 1 97.81 104 TYR A N 1
ATOM 791 C CA . TYR A 1 104 ? -2.77 13.039 6.707 1 97.81 104 TYR A CA 1
ATOM 792 C C . TYR A 1 104 ? -2.955 14.414 6.074 1 97.81 104 TYR A C 1
ATOM 794 O O . TYR A 1 104 ? -2.857 14.562 4.852 1 97.81 104 TYR A O 1
ATOM 802 N N . GLY A 1 105 ? -3.295 15.445 6.902 1 98.19 105 GLY A N 1
ATOM 803 C CA . GLY A 1 105 ? -3.363 16.812 6.387 1 98.19 105 GLY A CA 1
ATOM 804 C C . GLY A 1 105 ? -2.066 17.266 5.746 1 98.19 105 GLY A C 1
ATOM 805 O O . GLY A 1 105 ? -2.076 18.125 4.863 1 98.19 105 GLY A O 1
ATOM 806 N N . GLY A 1 106 ? -0.956 16.703 6.23 1 98.62 106 GLY A N 1
ATOM 807 C CA . GLY A 1 106 ? 0.331 16.984 5.613 1 98.62 106 GLY A CA 1
ATOM 808 C C . GLY A 1 106 ? 0.452 16.422 4.207 1 98.62 106 GLY A C 1
ATOM 809 O O . GLY A 1 106 ? 1.043 17.062 3.332 1 98.62 106 GLY A O 1
ATOM 810 N N . PHE A 1 107 ? -0.182 15.219 3.943 1 98 107 PHE A N 1
ATOM 811 C CA . PHE A 1 107 ? -0.228 14.648 2.604 1 98 107 PHE A CA 1
ATOM 812 C C . PHE A 1 107 ? -0.978 15.57 1.646 1 98 107 PHE A C 1
ATOM 814 O O . PHE A 1 107 ? -0.518 15.82 0.53 1 98 107 PHE A O 1
ATOM 821 N N . LEU A 1 108 ? -2.064 16.047 2.16 1 98.69 108 LEU A N 1
ATOM 822 C CA . LEU A 1 108 ? -2.889 16.953 1.353 1 98.69 108 LEU A CA 1
ATOM 823 C C . LEU A 1 108 ? -2.168 18.266 1.09 1 98.69 108 LEU A C 1
ATOM 825 O O . LEU A 1 108 ? -2.24 18.812 -0.015 1 98.69 108 LEU A O 1
ATOM 829 N N . ALA A 1 109 ? -1.459 18.703 2.092 1 98.88 109 ALA A N 1
ATOM 830 C CA . ALA A 1 109 ? -0.709 19.953 1.953 1 98.88 109 ALA A CA 1
ATOM 831 C C . ALA A 1 109 ? 0.412 19.812 0.928 1 98.88 109 ALA A C 1
ATOM 833 O O . ALA A 1 109 ? 0.639 20.703 0.116 1 98.88 109 ALA A O 1
ATOM 834 N N . LEU A 1 110 ? 1.105 18.703 0.977 1 98.88 110 LEU A N 1
ATOM 835 C CA . LEU A 1 110 ? 2.15 18.438 -0.005 1 98.88 110 LEU A CA 1
ATOM 836 C C . LEU A 1 110 ? 1.566 18.359 -1.412 1 98.88 110 LEU A C 1
ATOM 838 O O . LEU A 1 110 ? 2.102 18.969 -2.346 1 98.88 110 LEU A O 1
ATOM 842 N N . ASN A 1 111 ? 0.476 17.656 -1.549 1 98.75 111 ASN A N 1
ATOM 843 C CA . ASN A 1 111 ? -0.192 17.578 -2.844 1 98.75 111 ASN A CA 1
ATOM 844 C C . ASN A 1 111 ? -0.608 18.953 -3.34 1 98.75 111 ASN A C 1
ATOM 846 O O . ASN A 1 111 ? -0.452 19.266 -4.52 1 98.75 111 ASN A O 1
ATOM 850 N N . TYR A 1 112 ? -1.119 19.75 -2.436 1 98.88 112 TYR A N 1
ATOM 851 C CA . TYR A 1 112 ? -1.534 21.094 -2.812 1 98.88 112 TYR A CA 1
ATOM 852 C C . TYR A 1 112 ? -0.344 21.922 -3.287 1 98.88 112 TYR A C 1
ATOM 854 O O . TYR A 1 112 ? -0.408 22.578 -4.332 1 98.88 112 TYR A O 1
ATOM 862 N N . ALA A 1 113 ? 0.721 21.906 -2.539 1 98.81 113 ALA A N 1
ATOM 863 C CA . ALA A 1 113 ? 1.917 22.688 -2.863 1 98.81 113 ALA A CA 1
ATOM 864 C C . ALA A 1 113 ? 2.449 22.312 -4.246 1 98.81 113 ALA A C 1
ATOM 866 O O . ALA A 1 113 ? 2.934 23.172 -4.98 1 98.81 113 ALA A O 1
ATOM 867 N N . LEU A 1 114 ? 2.344 21.078 -4.625 1 98.69 114 LEU A N 1
ATOM 868 C CA . LEU A 1 114 ? 2.891 20.594 -5.887 1 98.69 114 LEU A CA 1
ATOM 869 C C . LEU A 1 114 ? 1.951 20.906 -7.047 1 98.69 114 LEU A C 1
ATOM 871 O O . LEU A 1 114 ? 2.402 21.141 -8.164 1 98.69 114 LEU A O 1
ATOM 875 N N . ASN A 1 115 ? 0.657 20.953 -6.77 1 98.25 115 ASN A N 1
ATOM 876 C CA . ASN A 1 115 ? -0.328 21.125 -7.832 1 98.25 115 ASN A CA 1
ATOM 877 C C . ASN A 1 115 ? -0.697 22.594 -8.023 1 98.25 115 ASN A C 1
ATOM 879 O O . ASN A 1 115 ? -1.175 22.984 -9.086 1 98.25 115 ASN A O 1
ATOM 883 N N . TYR A 1 116 ? -0.541 23.375 -6.961 1 98.12 116 TYR A N 1
ATOM 884 C CA . TYR A 1 116 ? -0.81 24.812 -7 1 98.12 116 TYR A CA 1
ATOM 885 C C . TYR A 1 116 ? 0.392 25.609 -6.504 1 98.12 116 TYR A C 1
ATOM 887 O O . TYR A 1 116 ? 0.285 26.359 -5.535 1 98.12 116 TYR A O 1
ATOM 895 N N . PRO A 1 117 ? 1.472 25.562 -7.199 1 95.94 117 PRO A N 1
ATOM 896 C CA . PRO A 1 117 ? 2.73 26.109 -6.691 1 95.94 117 PRO A CA 1
ATOM 897 C C . PRO A 1 117 ? 2.699 27.625 -6.559 1 95.94 117 PRO A C 1
ATOM 899 O O . PRO A 1 117 ? 3.496 28.203 -5.812 1 95.94 117 PRO A O 1
ATOM 902 N N . ASN A 1 118 ? 1.776 28.297 -7.195 1 97.38 118 ASN A N 1
ATOM 903 C CA . ASN A 1 118 ? 1.768 29.766 -7.188 1 97.38 118 ASN A CA 1
ATOM 904 C C . ASN A 1 118 ? 0.774 30.312 -6.168 1 97.38 118 ASN A C 1
ATOM 906 O O . ASN A 1 118 ? 0.532 31.516 -6.117 1 97.38 118 ASN A O 1
ATOM 910 N N . ARG A 1 119 ? 0.297 29.406 -5.281 1 98.25 119 ARG A N 1
ATOM 911 C CA . ARG A 1 119 ? -0.76 29.844 -4.371 1 98.25 119 ARG A CA 1
ATOM 912 C C . ARG A 1 119 ? -0.24 29.953 -2.943 1 98.25 119 ARG A C 1
ATOM 914 O O . ARG A 1 119 ? -0.952 30.438 -2.055 1 98.25 119 ARG A O 1
ATOM 921 N N . LEU A 1 120 ? 0.998 29.594 -2.717 1 98.25 120 LEU A N 1
ATOM 922 C CA . LEU A 1 120 ? 1.422 29.5 -1.323 1 98.25 120 LEU A CA 1
ATOM 923 C C . LEU A 1 120 ? 2.457 30.578 -0.995 1 98.25 120 LEU A C 1
ATOM 925 O O . LEU A 1 120 ? 3.371 30.828 -1.786 1 98.25 120 LEU A O 1
ATOM 929 N N . LEU A 1 121 ? 2.252 31.188 0.127 1 97.81 121 LEU A N 1
ATOM 930 C CA . LEU A 1 121 ? 3.268 32.062 0.727 1 97.81 121 LEU A CA 1
ATOM 931 C C . LEU A 1 121 ? 4.281 31.234 1.515 1 97.81 121 LEU A C 1
ATOM 933 O O . LEU A 1 121 ? 5.457 31.578 1.581 1 97.81 121 LEU A O 1
ATOM 937 N N . ALA A 1 122 ? 3.828 30.203 2.119 1 98.56 122 ALA A N 1
ATOM 938 C CA . ALA A 1 122 ? 4.645 29.312 2.928 1 98.56 122 ALA A CA 1
ATOM 939 C C . ALA A 1 122 ? 3.916 28 3.191 1 98.56 122 ALA A C 1
ATOM 941 O O . ALA A 1 122 ? 2.707 27.891 2.971 1 98.56 122 ALA A O 1
ATOM 942 N N . LEU A 1 123 ? 4.695 27.016 3.598 1 98.81 123 LEU A N 1
ATOM 943 C CA . LEU A 1 123 ? 4.199 25.672 3.896 1 98.81 123 LEU A CA 1
ATOM 944 C C . LEU A 1 123 ? 4.668 25.219 5.273 1 98.81 123 LEU A C 1
ATOM 946 O O . LEU A 1 123 ? 5.832 25.406 5.633 1 98.81 123 LEU A O 1
ATOM 950 N N . ILE A 1 124 ? 3.756 24.719 6.09 1 98.88 124 ILE A N 1
ATOM 951 C CA . ILE A 1 124 ? 4.066 24.156 7.398 1 98.88 124 ILE A CA 1
ATOM 952 C C . ILE A 1 124 ? 3.617 22.688 7.457 1 98.88 124 ILE A C 1
ATOM 954 O O . ILE A 1 124 ? 2.439 22.391 7.242 1 98.88 124 ILE A O 1
ATOM 958 N N . LEU A 1 125 ? 4.543 21.812 7.715 1 98.88 125 LEU A N 1
ATOM 959 C CA . LEU A 1 125 ? 4.277 20.375 7.742 1 98.88 125 LEU A CA 1
ATOM 960 C C . LEU A 1 125 ? 4.594 19.797 9.117 1 98.88 125 LEU A C 1
ATOM 962 O O . LEU A 1 125 ? 5.68 20.016 9.656 1 98.88 125 LEU A O 1
ATOM 966 N N . ARG A 1 126 ? 3.615 19.062 9.656 1 98.25 126 ARG A N 1
ATOM 967 C CA . ARG A 1 126 ? 3.764 18.5 10.992 1 98.25 126 ARG A CA 1
ATOM 968 C C . ARG A 1 126 ? 3.615 16.969 10.961 1 98.25 126 ARG A C 1
ATOM 970 O O . ARG A 1 126 ? 2.561 16.453 10.586 1 98.25 126 ARG A O 1
ATOM 977 N N . ASN A 1 127 ? 4.609 16.234 11.445 1 98.19 127 ASN A N 1
ATOM 978 C CA . ASN A 1 127 ? 4.535 14.789 11.648 1 98.19 127 ASN A CA 1
ATOM 979 C C . ASN A 1 127 ? 3.828 14.094 10.492 1 98.19 127 ASN A C 1
ATOM 981 O O . ASN A 1 127 ? 2.844 13.383 10.695 1 98.19 127 ASN A O 1
ATOM 985 N N . THR A 1 128 ? 4.367 14.195 9.289 1 98.44 128 THR A N 1
ATOM 986 C CA . THR A 1 128 ? 3.777 13.633 8.086 1 98.44 128 THR A CA 1
ATOM 987 C C . THR A 1 128 ? 4.816 12.844 7.293 1 98.44 128 THR A C 1
ATOM 989 O O . THR A 1 128 ? 5.93 12.617 7.773 1 98.44 128 THR A O 1
ATOM 992 N N . TRP A 1 129 ? 4.379 12.195 6.219 1 98.25 129 TRP A N 1
ATOM 993 C CA . TRP A 1 129 ? 5.316 11.438 5.395 1 98.25 129 TRP A CA 1
ATOM 994 C C . TRP A 1 129 ? 5.082 11.703 3.914 1 98.25 129 TRP A C 1
ATOM 996 O O . TRP A 1 129 ? 4.148 12.43 3.549 1 98.25 129 TRP A O 1
ATOM 1006 N N . THR A 1 130 ? 6.043 11.219 3.066 1 98.38 130 THR A N 1
ATOM 1007 C CA . THR A 1 130 ? 6.035 11.578 1.651 1 98.38 130 THR A CA 1
ATOM 1008 C C . THR A 1 130 ? 5.719 10.359 0.789 1 98.38 130 THR A C 1
ATOM 1010 O O . THR A 1 130 ? 5.543 10.477 -0.425 1 98.38 130 THR A O 1
ATOM 1013 N N . CYS A 1 131 ? 5.652 9.188 1.435 1 98 1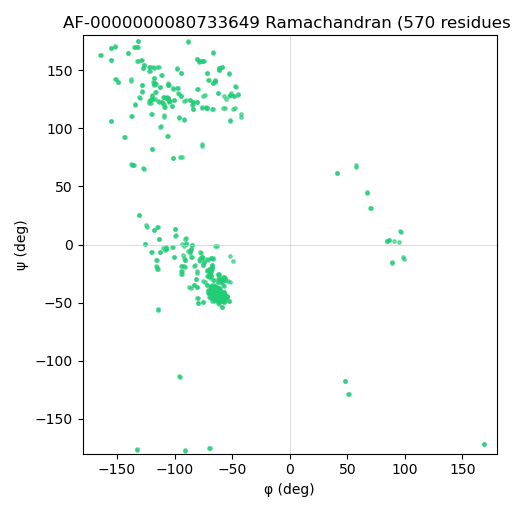31 CYS A N 1
ATOM 1014 C CA . CYS A 1 131 ? 5.383 7.938 0.735 1 98 131 CYS A CA 1
ATOM 1015 C C . CYS A 1 131 ? 4.395 7.078 1.515 1 98 131 CYS A C 1
ATOM 1017 O O . CYS A 1 131 ? 4.742 6.5 2.545 1 98 131 CYS A O 1
ATOM 1019 N N . GLY A 1 132 ? 3.209 6.973 0.926 1 97.81 132 GLY A N 1
ATOM 1020 C CA . GLY A 1 132 ? 2.111 6.301 1.604 1 97.81 132 GLY A CA 1
ATOM 1021 C C . GLY A 1 132 ? 2.422 4.859 1.962 1 97.81 132 GLY A C 1
ATOM 1022 O O . GLY A 1 132 ? 2.33 4.469 3.127 1 97.81 132 GLY A O 1
ATOM 1023 N N . PRO A 1 133 ? 2.834 4.059 1.021 1 97.94 133 PRO A N 1
ATOM 1024 C CA . PRO A 1 133 ? 3.129 2.652 1.307 1 97.94 133 PRO A CA 1
ATOM 1025 C C . PRO A 1 133 ? 4.215 2.48 2.367 1 97.94 133 PRO A C 1
ATOM 1027 O O . PRO A 1 133 ? 4.035 1.712 3.316 1 97.94 133 PRO A O 1
ATOM 1030 N N . GLN A 1 134 ? 5.277 3.23 2.25 1 97.81 134 GLN A N 1
ATOM 1031 C CA . GLN A 1 134 ? 6.324 3.117 3.26 1 97.81 134 GLN A CA 1
ATOM 1032 C C . GLN A 1 134 ? 5.832 3.6 4.621 1 97.81 134 GLN A C 1
ATOM 1034 O O . GLN A 1 134 ? 6.148 2.998 5.648 1 97.81 134 GLN A O 1
ATOM 1039 N N . GLY A 1 135 ? 5.105 4.699 4.539 1 98.25 135 GLY A N 1
ATOM 1040 C CA . GLY A 1 135 ? 4.594 5.27 5.773 1 98.25 135 GLY A CA 1
ATOM 1041 C C . GLY A 1 135 ? 3.705 4.32 6.551 1 98.25 135 GLY A C 1
ATOM 1042 O O . GLY A 1 135 ? 3.906 4.109 7.75 1 98.25 135 GLY A O 1
ATOM 1043 N N . THR A 1 136 ? 2.725 3.684 5.898 1 98.62 136 THR A N 1
ATOM 1044 C CA . THR A 1 136 ? 1.776 2.824 6.602 1 98.62 136 THR A CA 1
ATOM 1045 C C . THR A 1 136 ? 2.447 1.529 7.047 1 98.62 136 THR A C 1
ATOM 1047 O O . THR A 1 136 ? 2.129 0.996 8.109 1 98.62 136 THR A O 1
ATOM 1050 N N . HIS A 1 137 ? 3.385 0.993 6.254 1 98.88 137 HIS A N 1
ATOM 1051 C CA . HIS A 1 137 ? 4.113 -0.2 6.672 1 98.88 137 HIS A CA 1
ATOM 1052 C C . HIS A 1 137 ? 4.984 0.082 7.887 1 98.88 137 HIS A C 1
ATOM 1054 O O . HIS A 1 137 ? 5.043 -0.727 8.82 1 98.88 137 HIS A O 1
ATOM 1060 N N . ARG A 1 138 ? 5.668 1.218 7.859 1 98.56 138 ARG A N 1
ATOM 1061 C CA . ARG A 1 138 ? 6.504 1.593 8.992 1 98.56 138 ARG A CA 1
ATOM 1062 C C . ARG A 1 138 ? 5.664 1.802 10.25 1 98.56 138 ARG A C 1
ATOM 1064 O O . ARG A 1 138 ? 6.039 1.354 11.336 1 98.56 138 ARG A O 1
ATOM 1071 N N . ALA A 1 139 ? 4.566 2.504 10.086 1 98.5 139 ALA A N 1
ATOM 1072 C CA . ALA A 1 139 ? 3.666 2.709 11.219 1 98.5 139 ALA A CA 1
ATOM 1073 C C . ALA A 1 139 ? 3.205 1.375 11.797 1 98.5 139 ALA A C 1
ATOM 1075 O O . ALA A 1 139 ? 3.23 1.181 13.016 1 98.5 139 ALA A O 1
ATOM 1076 N N . LEU A 1 140 ? 2.809 0.45 10.969 1 98.88 140 LEU A N 1
ATOM 1077 C CA . LEU A 1 140 ? 2.357 -0.86 11.422 1 98.88 140 LEU A CA 1
ATOM 1078 C C . LEU A 1 140 ? 3.473 -1.594 12.156 1 98.88 140 LEU A C 1
ATOM 1080 O O . LEU A 1 140 ? 3.24 -2.178 13.219 1 98.88 140 LEU A O 1
ATOM 1084 N N . ALA A 1 141 ? 4.656 -1.574 11.578 1 98.81 141 ALA A N 1
ATOM 1085 C CA . ALA A 1 141 ? 5.793 -2.23 12.219 1 98.81 141 ALA A CA 1
ATOM 1086 C C . ALA A 1 141 ? 6.027 -1.672 13.625 1 98.81 141 ALA A C 1
ATOM 1088 O O . ALA A 1 141 ? 6.16 -2.432 14.586 1 98.81 141 ALA A O 1
ATOM 1089 N N . ASN A 1 142 ? 6.07 -0.355 13.703 1 98.56 142 ASN A N 1
ATOM 1090 C CA . ASN A 1 142 ? 6.309 0.299 14.984 1 98.56 142 ASN A CA 1
ATOM 1091 C C . ASN A 1 142 ? 5.203 -0.014 15.984 1 98.56 142 ASN A C 1
ATOM 1093 O O . ASN A 1 142 ? 5.473 -0.224 17.172 1 98.56 142 ASN A O 1
ATOM 1097 N N . ILE A 1 143 ? 3.979 -0.042 15.516 1 98.56 143 ILE A N 1
ATOM 1098 C CA . ILE A 1 143 ? 2.826 -0.338 16.359 1 98.56 143 ILE A CA 1
ATOM 1099 C C . ILE A 1 143 ? 2.943 -1.756 16.922 1 98.56 143 ILE A C 1
ATOM 1101 O O . ILE A 1 143 ? 2.799 -1.972 18.125 1 98.56 143 ILE A O 1
ATOM 1105 N N . LEU A 1 144 ? 3.232 -2.686 16.062 1 98.62 144 LEU A N 1
ATOM 1106 C CA . LEU A 1 144 ? 3.234 -4.09 16.453 1 98.62 144 LEU A CA 1
ATOM 1107 C C . LEU A 1 144 ? 4.426 -4.406 17.344 1 98.62 144 LEU A C 1
ATOM 1109 O O . LEU A 1 144 ? 4.375 -5.344 18.141 1 98.62 144 LEU A O 1
ATOM 1113 N N . LEU A 1 145 ? 5.445 -3.582 17.25 1 98.06 145 LEU A N 1
ATOM 1114 C CA . LEU A 1 145 ? 6.652 -3.844 18.031 1 98.06 145 LEU A CA 1
ATOM 1115 C C . LEU A 1 145 ? 6.715 -2.949 19.266 1 98.06 145 LEU A C 1
ATOM 1117 O O . LEU A 1 145 ? 7.68 -3.008 20.031 1 98.06 145 LEU A O 1
ATOM 1121 N N . SER A 1 146 ? 5.75 -2.078 19.438 1 97.06 146 SER A N 1
ATOM 1122 C CA . SER A 1 146 ? 5.734 -1.145 20.562 1 97.06 146 SER A CA 1
ATOM 1123 C C . SER A 1 146 ? 5.594 -1.88 21.891 1 97.06 146 SER A C 1
ATOM 1125 O O . SER A 1 146 ? 4.82 -2.836 22 1 97.06 146 SER A O 1
ATOM 1127 N N . HIS A 1 147 ? 6.316 -1.424 22.922 1 95.56 147 HIS A N 1
ATOM 1128 C CA . HIS A 1 147 ? 6.18 -1.982 24.266 1 95.56 147 HIS A CA 1
ATOM 1129 C C . HIS A 1 147 ? 5.066 -1.29 25.031 1 95.56 147 HIS A C 1
ATOM 1131 O O . HIS A 1 147 ? 4.719 -1.712 26.141 1 95.56 147 HIS A O 1
ATOM 1137 N N . ARG A 1 148 ? 4.469 -0.221 24.422 1 95.12 148 ARG A N 1
ATOM 1138 C CA . ARG A 1 148 ? 3.492 0.603 25.125 1 95.12 148 ARG A CA 1
ATOM 1139 C C . ARG A 1 148 ? 2.074 0.088 24.906 1 95.12 148 ARG A C 1
ATOM 1141 O O . ARG A 1 148 ? 1.151 0.457 25.625 1 95.12 148 ARG A O 1
ATOM 1148 N N . ILE A 1 149 ? 1.927 -0.712 23.844 1 96.38 149 ILE A N 1
ATOM 1149 C CA . ILE A 1 149 ? 0.59 -1.159 23.469 1 96.38 149 ILE A CA 1
ATOM 1150 C C . ILE A 1 149 ? 0.64 -2.621 23.031 1 96.38 149 ILE A C 1
ATOM 1152 O O . ILE A 1 149 ? 1.722 -3.176 22.812 1 96.38 149 ILE A O 1
ATOM 1156 N N . ASN A 1 150 ? -0.545 -3.248 22.969 1 97.5 150 ASN A N 1
ATOM 1157 C CA . ASN A 1 150 ? -0.713 -4.625 22.516 1 97.5 150 ASN A CA 1
ATOM 1158 C C . ASN A 1 150 ? -1.924 -4.773 21.594 1 97.5 150 ASN A C 1
ATOM 1160 O O . ASN A 1 150 ? -2.904 -5.43 21.953 1 97.5 150 ASN A O 1
ATOM 1164 N N . PRO A 1 151 ? -1.859 -4.227 20.438 1 98.44 151 PRO A N 1
ATOM 1165 C CA . PRO A 1 151 ? -3.004 -4.227 19.531 1 98.44 151 PRO A CA 1
ATOM 1166 C C . PRO A 1 151 ? -3.219 -5.574 18.844 1 98.44 151 PRO A C 1
ATOM 1168 O O . PRO A 1 151 ? -2.305 -6.402 18.812 1 98.44 151 PRO A O 1
ATOM 1171 N N . ASP A 1 152 ? -4.484 -5.828 18.359 1 98.69 152 ASP A N 1
ATOM 1172 C CA . ASP A 1 152 ? -4.738 -6.938 17.438 1 98.69 152 ASP A CA 1
ATOM 1173 C C . ASP A 1 152 ? -4.066 -6.695 16.094 1 98.69 152 ASP A C 1
ATOM 1175 O O . ASP A 1 152 ? -4.414 -5.754 15.375 1 98.69 152 ASP A O 1
ATOM 1179 N N . PRO A 1 153 ? -3.146 -7.531 15.758 1 98.62 153 PRO A N 1
ATOM 1180 C CA . PRO A 1 153 ? -2.375 -7.266 14.539 1 98.62 153 PRO A CA 1
ATOM 1181 C C . PRO A 1 153 ? -3.252 -7.176 13.289 1 98.62 153 PRO A C 1
ATOM 1183 O O . PRO A 1 153 ? -3.045 -6.297 12.453 1 98.62 153 PRO A O 1
ATOM 1186 N N . MET A 1 154 ? -4.207 -8.047 13.188 1 98.19 154 MET A N 1
ATOM 1187 C CA . MET A 1 154 ? -5.016 -8.078 11.977 1 98.19 154 MET A CA 1
ATOM 1188 C C . MET A 1 154 ? -5.984 -6.898 11.938 1 98.19 154 MET A C 1
ATOM 1190 O O . MET A 1 154 ? -6.309 -6.391 10.859 1 98.19 154 MET A O 1
ATOM 1194 N N . ARG A 1 155 ? -6.438 -6.465 13.07 1 98.75 155 ARG A N 1
ATOM 1195 C CA . ARG A 1 155 ? -7.242 -5.246 13.109 1 98.75 155 ARG A CA 1
ATOM 1196 C C . ARG A 1 155 ? -6.418 -4.031 12.695 1 98.75 155 ARG A C 1
ATOM 1198 O O . ARG A 1 155 ? -6.914 -3.146 11.992 1 98.75 155 ARG A O 1
ATOM 1205 N N . GLN A 1 156 ? -5.176 -3.98 13.078 1 98.81 156 GLN A N 1
ATOM 1206 C CA . GLN A 1 156 ? -4.305 -2.887 12.656 1 98.81 156 GLN A CA 1
ATOM 1207 C C . GLN A 1 156 ? -4.004 -2.967 11.164 1 98.81 156 GLN A C 1
ATOM 1209 O O . GLN A 1 156 ? -3.928 -1.941 10.484 1 98.81 156 GLN A O 1
ATOM 1214 N N . VAL A 1 157 ? -3.832 -4.18 10.664 1 98.81 157 VAL A N 1
ATOM 1215 C CA . VAL A 1 157 ? -3.682 -4.332 9.219 1 98.81 157 VAL A CA 1
ATOM 1216 C C . VAL A 1 157 ? -4.891 -3.725 8.508 1 98.81 157 VAL A C 1
ATOM 1218 O O . VAL A 1 157 ? -4.738 -2.951 7.562 1 98.81 157 VAL A O 1
ATOM 1221 N N . ARG A 1 158 ? -6.102 -4.062 8.984 1 98.62 158 ARG A N 1
ATOM 1222 C CA . ARG A 1 158 ? -7.309 -3.523 8.367 1 98.62 158 ARG A CA 1
ATOM 1223 C C . ARG A 1 158 ? -7.355 -2.004 8.492 1 98.62 158 ARG A C 1
ATOM 1225 O O . ARG A 1 158 ? -7.668 -1.309 7.52 1 98.62 158 ARG A O 1
ATOM 1232 N N . LEU A 1 159 ? -6.973 -1.479 9.609 1 98.31 159 LEU A N 1
ATOM 1233 C CA . LEU A 1 159 ? -7.027 -0.044 9.859 1 98.31 159 LEU A CA 1
ATOM 1234 C C . LEU A 1 159 ? -6.066 0.708 8.945 1 98.31 159 LEU A C 1
ATOM 1236 O O . LEU A 1 159 ? -6.465 1.656 8.266 1 98.31 159 LEU A O 1
ATOM 1240 N N . TRP A 1 160 ? -4.875 0.267 8.789 1 98.62 160 TRP A N 1
ATOM 1241 C CA . TRP A 1 160 ? -3.814 0.997 8.109 1 98.62 160 TRP A CA 1
ATOM 1242 C C . TRP A 1 160 ? -3.867 0.751 6.602 1 98.62 160 TRP A C 1
ATOM 1244 O O . TRP A 1 160 ? -3.107 1.354 5.84 1 98.62 160 TRP A O 1
ATOM 1254 N N . THR A 1 161 ? -4.797 -0.136 6.164 1 98.56 161 THR A N 1
ATOM 1255 C CA . THR A 1 161 ? -4.996 -0.356 4.734 1 98.56 161 THR A CA 1
ATOM 1256 C C . THR A 1 161 ? -6.375 0.127 4.301 1 98.56 161 THR A C 1
ATOM 1258 O O . THR A 1 161 ? -6.762 -0.042 3.141 1 98.56 161 THR A O 1
ATOM 1261 N N . GLY A 1 162 ? -7.109 0.719 5.188 1 97.81 162 GLY A N 1
ATOM 1262 C CA . GLY A 1 162 ? -8.445 1.191 4.863 1 97.81 162 GLY A CA 1
ATOM 1263 C C . GLY A 1 162 ? -9.422 0.067 4.57 1 97.81 162 GLY A C 1
ATOM 1264 O O . GLY A 1 162 ? -10.164 0.124 3.59 1 97.81 162 GLY A O 1
ATOM 1265 N N . ASN A 1 163 ? -9.391 -0.999 5.441 1 98 163 ASN A N 1
ATOM 1266 C CA . ASN A 1 163 ? -10.25 -2.156 5.223 1 98 163 ASN A CA 1
ATOM 1267 C C . ASN A 1 163 ? -11 -2.549 6.492 1 98 163 ASN A C 1
ATOM 1269 O O . ASN A 1 163 ? -11.273 -3.729 6.715 1 98 163 ASN A O 1
ATOM 1273 N N . VAL A 1 164 ? -11.203 -1.577 7.398 1 97.88 164 VAL A N 1
ATOM 1274 C CA . VAL A 1 164 ? -11.969 -1.919 8.594 1 97.88 164 VAL A CA 1
ATOM 1275 C C . VAL A 1 164 ? -13.375 -2.367 8.203 1 97.88 164 VAL A C 1
ATOM 1277 O O . VAL A 1 164 ? -13.922 -1.904 7.199 1 97.88 164 VAL A O 1
ATOM 1280 N N . ARG A 1 165 ? -14 -3.199 8.977 1 97.81 165 ARG A N 1
ATOM 1281 C CA . ARG A 1 165 ? -15.211 -3.918 8.609 1 97.81 165 ARG A CA 1
ATOM 1282 C C . ARG A 1 165 ? -16.453 -3.125 9 1 97.81 165 ARG A C 1
ATOM 1284 O O . ARG A 1 165 ? -17.562 -3.471 8.602 1 97.81 165 ARG A O 1
ATOM 1291 N N . GLY A 1 166 ? -16.344 -2.143 9.773 1 96.94 166 GLY A N 1
ATOM 1292 C CA . GLY A 1 166 ? -17.438 -1.318 10.266 1 96.94 166 GLY A CA 1
ATOM 1293 C C . GLY A 1 166 ? -17.016 -0.384 11.391 1 96.94 166 GLY A C 1
ATOM 1294 O O . GLY A 1 166 ? -15.836 -0.269 11.695 1 96.94 166 GLY A O 1
ATOM 1295 N N . GLN A 1 167 ? -17.984 0.233 11.961 1 94.81 167 GLN A N 1
ATOM 1296 C CA . GLN A 1 167 ? -17.766 1.239 13 1 94.81 167 GLN A CA 1
ATOM 1297 C C . GLN A 1 167 ? -17.016 0.648 14.188 1 94.81 167 GLN A C 1
ATOM 1299 O O . GLN A 1 167 ? -16.031 1.222 14.664 1 94.81 167 GLN A O 1
ATOM 1304 N N . GLU A 1 168 ? -17.469 -0.497 14.609 1 96.25 168 GLU A N 1
ATOM 1305 C CA . GLU A 1 168 ? -16.875 -1.121 15.789 1 96.25 168 GLU A CA 1
ATOM 1306 C C . GLU A 1 168 ? -15.43 -1.518 15.539 1 96.25 168 GLU A C 1
ATOM 1308 O O . GLU A 1 168 ? -14.57 -1.323 16.406 1 96.25 168 GLU A O 1
ATOM 1313 N N . ASP A 1 169 ? -15.164 -2.072 14.391 1 97.69 169 ASP A N 1
ATOM 1314 C CA . ASP A 1 169 ? -13.812 -2.479 14.016 1 97.69 169 ASP A CA 1
ATOM 1315 C C . ASP A 1 169 ? -12.867 -1.279 13.984 1 97.69 169 ASP A C 1
ATOM 1317 O O . ASP A 1 169 ? -11.734 -1.361 14.469 1 97.69 169 ASP A O 1
ATOM 1321 N N . ALA A 1 170 ? -13.336 -0.184 13.453 1 96.25 170 ALA A N 1
ATOM 1322 C CA . ALA A 1 170 ? -12.547 1.041 13.383 1 96.25 170 ALA A CA 1
ATOM 1323 C C . ALA A 1 170 ? -12.297 1.619 14.773 1 96.25 170 ALA A C 1
ATOM 1325 O O . ALA A 1 170 ? -11.172 1.996 15.102 1 96.25 170 ALA A O 1
ATOM 1326 N N . GLU A 1 171 ? -13.328 1.666 15.547 1 94.69 171 GLU A N 1
ATOM 1327 C CA . GLU A 1 171 ? -13.227 2.221 16.891 1 94.69 171 GLU A CA 1
ATOM 1328 C C . GLU A 1 171 ? -12.258 1.411 17.75 1 94.69 171 GLU A C 1
ATOM 1330 O O . GLU A 1 171 ? -11.43 1.979 18.469 1 94.69 171 GLU A O 1
ATOM 1335 N N . GLN A 1 172 ? -12.375 0.127 17.641 1 96.25 172 GLN A N 1
ATOM 1336 C CA . GLN A 1 172 ? -11.484 -0.736 18.406 1 96.25 172 GLN A CA 1
ATOM 1337 C C . GLN A 1 172 ? -10.039 -0.591 17.922 1 96.25 172 GLN A C 1
ATOM 1339 O O . GLN A 1 172 ? -9.117 -0.55 18.734 1 96.25 172 GLN A O 1
ATOM 1344 N N . GLY A 1 173 ? -9.859 -0.556 16.609 1 96.88 173 GLY A N 1
ATOM 1345 C CA . GLY A 1 173 ? -8.523 -0.363 16.062 1 96.88 173 GLY A CA 1
ATOM 1346 C C . GLY A 1 173 ? -7.863 0.916 16.547 1 96.88 173 GLY A C 1
ATOM 1347 O O . GLY A 1 173 ? -6.68 0.918 16.891 1 96.88 173 GLY A O 1
ATOM 1348 N N . MET A 1 174 ? -8.602 1.954 16.578 1 94.69 174 MET A N 1
ATOM 1349 C CA . MET A 1 174 ? -8.07 3.236 17.031 1 94.69 174 MET A CA 1
ATOM 1350 C C . MET A 1 174 ? -7.801 3.215 18.531 1 94.69 174 MET A C 1
ATOM 1352 O O . MET A 1 174 ? -6.785 3.74 18.984 1 94.69 174 MET A O 1
ATOM 1356 N N . ALA A 1 175 ? -8.703 2.637 19.25 1 93.94 175 ALA A N 1
ATOM 1357 C CA . ALA A 1 175 ? -8.562 2.564 20.703 1 93.94 175 ALA A CA 1
ATOM 1358 C C . ALA A 1 175 ? -7.289 1.816 21.094 1 93.94 175 ALA A C 1
ATOM 1360 O O . ALA A 1 175 ? -6.652 2.145 22.109 1 93.94 175 ALA A O 1
ATOM 1361 N N . GLU A 1 176 ? -6.902 0.882 20.297 1 96.38 176 GLU A N 1
ATOM 1362 C CA . GLU A 1 176 ? -5.738 0.048 20.578 1 96.38 176 GLU A CA 1
ATOM 1363 C C . GLU A 1 176 ? -4.449 0.86 20.5 1 96.38 176 GLU A C 1
ATOM 1365 O O . GLU A 1 176 ? -3.439 0.486 21.109 1 96.38 176 GLU A O 1
ATOM 1370 N N . ILE A 1 177 ? -4.508 2.02 19.734 1 95.44 177 ILE A N 1
ATOM 1371 C CA . ILE A 1 177 ? -3.215 2.629 19.438 1 95.44 177 ILE A CA 1
ATOM 1372 C C . ILE A 1 177 ? -3.223 4.09 19.875 1 95.44 177 ILE A C 1
ATOM 1374 O O . ILE A 1 177 ? -2.199 4.777 19.797 1 95.44 177 ILE A O 1
ATOM 1378 N N . VAL A 1 178 ? -4.273 4.59 20.422 1 91.38 178 VAL A N 1
ATOM 1379 C CA . VAL A 1 178 ? -4.434 6.004 20.719 1 91.38 178 VAL A CA 1
ATOM 1380 C C . VAL A 1 178 ? -3.371 6.438 21.734 1 91.38 178 VAL A C 1
ATOM 1382 O O . VAL A 1 178 ? -2.883 7.57 21.688 1 91.38 178 VAL A O 1
ATOM 1385 N N . THR A 1 179 ? -2.869 5.562 22.547 1 91.56 179 THR A N 1
ATOM 1386 C CA . THR A 1 179 ? -1.938 5.891 23.609 1 91.56 179 THR A CA 1
ATOM 1387 C C . THR A 1 179 ? -0.575 6.277 23.047 1 91.56 179 THR A C 1
ATOM 1389 O O . THR A 1 179 ? 0.13 7.105 23.625 1 91.56 179 THR A O 1
ATOM 1392 N N . ILE A 1 180 ? -0.255 5.77 21.906 1 93.38 180 ILE A N 1
ATOM 1393 C CA . ILE A 1 180 ? 1.09 5.996 21.391 1 93.38 180 ILE A CA 1
ATOM 1394 C C . ILE A 1 180 ? 1.142 7.336 20.656 1 93.38 180 ILE A C 1
ATOM 1396 O O . ILE A 1 180 ? 2.209 7.77 20.219 1 93.38 180 ILE A O 1
ATOM 1400 N N . TYR A 1 181 ? 0.065 8.016 20.594 1 92.94 181 TYR A N 1
ATOM 1401 C CA . TYR A 1 181 ? 0.034 9.312 19.938 1 92.94 181 TYR A CA 1
ATOM 1402 C C . TYR A 1 181 ? 0.47 10.422 20.891 1 92.94 181 TYR A C 1
ATOM 1404 O O . TYR A 1 181 ? 0.703 11.555 20.469 1 92.94 181 TYR A O 1
ATOM 1412 N N . THR A 1 182 ? 0.576 10.094 22.125 1 92.44 182 THR A N 1
ATOM 1413 C CA . THR A 1 182 ? 1.079 11.016 23.125 1 92.44 182 THR A CA 1
ATOM 1414 C C . THR A 1 182 ? 2.318 10.445 23.812 1 92.44 182 THR A C 1
ATOM 1416 O O . THR A 1 182 ? 2.51 9.234 23.844 1 92.44 182 THR A O 1
ATOM 1419 N N . PRO A 1 183 ? 3.17 11.383 24.297 1 93.5 183 PRO A N 1
ATOM 1420 C CA . PRO A 1 183 ? 4.332 10.867 25.031 1 93.5 183 PRO A CA 1
ATOM 1421 C C . PRO A 1 183 ? 3.947 10.078 26.281 1 93.5 183 PRO A C 1
ATOM 1423 O O . PRO A 1 183 ? 2.879 10.305 26.859 1 93.5 183 PRO A O 1
ATOM 1426 N N . GLU A 1 184 ? 4.816 9.117 26.594 1 87.69 184 GLU A N 1
ATOM 1427 C CA . GLU A 1 184 ? 4.562 8.281 27.766 1 87.69 184 GLU A CA 1
ATOM 1428 C C . GLU A 1 184 ? 4.395 9.133 29.031 1 87.69 184 GLU A C 1
ATOM 1430 O O . GLU A 1 184 ? 3.652 8.766 29.938 1 87.69 184 GLU A O 1
ATOM 1435 N N . SER A 1 185 ? 5.051 10.242 29.062 1 83.44 185 SER A N 1
ATOM 1436 C CA . SER A 1 185 ? 5.035 11.102 30.234 1 83.44 185 SER A CA 1
ATOM 1437 C C . SER A 1 185 ? 3.707 11.836 30.359 1 83.44 185 SER A C 1
ATOM 1439 O O . SER A 1 185 ? 3.395 12.383 31.422 1 83.44 185 SER A O 1
ATOM 1441 N N . ASN A 1 186 ? 2.953 11.82 29.266 1 73.12 186 ASN A N 1
ATOM 1442 C CA . ASN A 1 186 ? 1.669 12.516 29.266 1 73.12 186 ASN A CA 1
ATOM 1443 C C . ASN A 1 186 ? 0.516 11.555 29.547 1 73.12 186 ASN A C 1
ATOM 1445 O O . ASN A 1 186 ? 0.535 10.406 29.094 1 73.12 186 ASN A O 1
ATOM 1449 N N . PRO A 1 187 ? -0.394 12.086 30.5 1 61.75 187 PRO A N 1
ATOM 1450 C CA . PRO A 1 187 ? -1.566 11.234 30.703 1 61.75 187 PRO A CA 1
ATOM 1451 C C . PRO A 1 187 ? -2.264 10.859 29.406 1 61.75 187 PRO A C 1
ATOM 1453 O O . PRO A 1 187 ? -2.275 11.648 28.453 1 61.75 187 PRO A O 1
ATOM 1456 N N . ALA A 1 188 ? -2.492 9.578 29.234 1 60.34 188 ALA A N 1
ATOM 1457 C CA . ALA A 1 188 ? -3.117 9.062 28.016 1 60.34 188 ALA A CA 1
ATOM 1458 C C . ALA A 1 188 ? -4.379 9.844 27.672 1 60.34 188 ALA A C 1
ATOM 1460 O O . ALA A 1 188 ? -5.246 10.039 28.531 1 60.34 188 ALA A O 1
ATOM 1461 N N . PRO A 1 189 ? -4.277 10.547 26.422 1 56.78 189 PRO A N 1
ATOM 1462 C CA . PRO A 1 189 ? -5.574 11.141 26.062 1 56.78 189 PRO A CA 1
ATOM 1463 C C . PRO A 1 189 ? -6.695 10.109 26.016 1 56.78 189 PRO A C 1
ATOM 1465 O O . PRO A 1 189 ? -6.453 8.938 25.688 1 56.78 189 PRO A O 1
ATOM 1468 N N . GLU A 1 190 ? -7.738 10.352 26.75 1 50.91 190 GLU A N 1
ATOM 1469 C CA . GLU A 1 190 ? -8.891 9.453 26.719 1 50.91 190 GLU A CA 1
ATOM 1470 C C . GLU A 1 190 ? -9.359 9.219 25.281 1 50.91 190 GLU A C 1
ATOM 1472 O O . GLU A 1 190 ? -9.93 8.172 24.984 1 50.91 190 GLU A O 1
ATOM 1477 N N . SER A 1 191 ? -9.195 10.273 24.391 1 55.06 191 SER A N 1
ATOM 1478 C CA . SER A 1 191 ? -9.727 10.172 23.047 1 55.06 191 SER A CA 1
ATOM 1479 C C . SER A 1 191 ? -8.734 10.727 22.016 1 55.06 191 SER A C 1
ATOM 1481 O O . SER A 1 191 ? -7.816 11.461 22.375 1 55.06 191 SER A O 1
ATOM 1483 N N . PHE A 1 192 ? -8.68 10.016 20.906 1 54.78 192 PHE A N 1
ATOM 1484 C CA . PHE A 1 192 ? -7.902 10.5 19.766 1 54.78 192 PHE A CA 1
ATOM 1485 C C . PHE A 1 192 ? -8.195 11.977 19.5 1 54.78 192 PHE A C 1
ATOM 1487 O O . PHE A 1 192 ? -9.32 12.438 19.703 1 54.78 192 PHE A O 1
ATOM 1494 N N . GLU A 1 193 ? -7.133 12.703 19.266 1 53.44 193 GLU A N 1
ATOM 1495 C CA . GLU A 1 193 ? -7.297 14.109 18.938 1 53.44 193 GLU A CA 1
ATOM 1496 C C . GLU A 1 193 ? -8.461 14.312 17.969 1 53.44 193 GLU A C 1
ATOM 1498 O O . GLU A 1 193 ? -8.445 13.789 16.844 1 53.44 193 GLU A O 1
ATOM 1503 N N . GLY A 1 194 ? -9.484 14.844 18.328 1 51.28 194 GLY A N 1
ATOM 1504 C CA . GLY A 1 194 ? -10.688 15.117 17.547 1 51.28 194 GLY A CA 1
ATOM 1505 C C . GLY A 1 194 ? -11.742 14.031 17.688 1 51.28 194 GLY A C 1
ATOM 1506 O O . GLY A 1 194 ? -12.719 14.008 16.938 1 51.28 194 GLY A O 1
ATOM 1507 N N . ALA A 1 195 ? -11.43 12.938 18.578 1 53.59 195 ALA A N 1
ATOM 1508 C CA . ALA A 1 195 ? -12.344 11.828 18.812 1 53.59 195 ALA A CA 1
ATOM 1509 C C . ALA A 1 195 ? -13.742 12.328 19.141 1 53.59 195 ALA A C 1
ATOM 1511 O O . ALA A 1 195 ? -14.703 11.555 19.172 1 53.59 195 ALA A O 1
ATOM 1512 N N . SER A 1 196 ? -13.75 13.695 19.453 1 50.62 196 SER A N 1
ATOM 1513 C CA . SER A 1 196 ? -15.086 14.133 19.844 1 50.62 196 SER A CA 1
ATOM 1514 C C . SER A 1 196 ? -16.062 14.016 18.672 1 50.62 196 SER A C 1
ATOM 1516 O O . SER A 1 196 ? -17.266 14.234 18.844 1 50.62 196 SER A O 1
ATOM 1518 N N . THR A 1 197 ? -15.461 13.578 17.578 1 62.81 197 THR A N 1
ATOM 1519 C CA . THR A 1 197 ? -16.375 13.602 16.438 1 62.81 197 THR A CA 1
ATOM 1520 C C . THR A 1 197 ? -16.688 12.188 15.961 1 62.81 197 THR A C 1
ATOM 1522 O O . THR A 1 197 ? -15.961 11.242 16.297 1 62.81 197 THR A O 1
ATOM 1525 N N . GLU A 1 198 ? -17.844 12.109 15.383 1 77.25 198 GLU A N 1
ATOM 1526 C CA . GLU A 1 198 ? -18.344 10.859 14.82 1 77.25 198 GLU A CA 1
ATOM 1527 C C . GLU A 1 198 ? -17.328 10.227 13.875 1 77.25 198 GLU A C 1
ATOM 1529 O O . GLU A 1 198 ? -16.906 10.859 12.906 1 77.25 198 GLU A O 1
ATOM 1534 N N . LEU A 1 199 ? -16.766 9.18 14.367 1 87.69 199 LEU A N 1
ATOM 1535 C CA . LEU A 1 199 ? -15.883 8.383 13.516 1 87.69 199 LEU A CA 1
ATOM 1536 C C . LEU A 1 199 ? -16.625 7.887 12.281 1 87.69 199 LEU A C 1
ATOM 1538 O O . LEU A 1 199 ? -17.672 7.238 12.391 1 87.69 199 LEU A O 1
ATOM 1542 N N . ARG A 1 200 ? -16.109 8.359 11.164 1 95.12 200 ARG A N 1
ATOM 1543 C CA . ARG A 1 200 ? -16.656 7.914 9.883 1 95.12 200 ARG A CA 1
ATOM 1544 C C . ARG A 1 200 ? -15.688 6.953 9.188 1 95.12 200 ARG A C 1
ATOM 1546 O O . ARG A 1 200 ? -14.898 7.367 8.344 1 95.12 200 ARG A O 1
ATOM 1553 N N . TRP A 1 201 ? -15.945 5.676 9.453 1 95.75 201 TRP A N 1
ATOM 1554 C CA . TRP A 1 201 ? -14.992 4.652 9.039 1 95.75 201 TRP A CA 1
ATOM 1555 C C . TRP A 1 201 ? -14.945 4.52 7.523 1 95.75 201 TRP A C 1
ATOM 1557 O O . TRP A 1 201 ? -13.906 4.184 6.953 1 95.75 201 TRP A O 1
ATOM 1567 N N . GLU A 1 202 ? -15.992 4.832 6.824 1 97.25 202 GLU A N 1
ATOM 1568 C CA . GLU A 1 202 ? -16.031 4.73 5.371 1 97.25 202 GLU A CA 1
ATOM 1569 C C . GLU A 1 202 ? -15.094 5.754 4.727 1 97.25 202 GLU A C 1
ATOM 1571 O O . GLU A 1 202 ? -14.5 5.488 3.68 1 97.25 202 GLU A O 1
ATOM 1576 N N . VAL A 1 203 ? -15.023 6.957 5.332 1 97.81 203 VAL A N 1
ATOM 1577 C CA . VAL A 1 203 ? -14.141 8.008 4.836 1 97.81 203 VAL A CA 1
ATOM 1578 C C . VAL A 1 203 ? -12.68 7.617 5.07 1 97.81 203 VAL A C 1
ATOM 1580 O O . VAL A 1 203 ? -11.836 7.785 4.191 1 97.81 203 VAL A O 1
ATOM 1583 N N . HIS A 1 204 ? -12.461 7.055 6.254 1 97.44 204 HIS A N 1
ATOM 1584 C CA . HIS A 1 204 ? -11.133 6.527 6.547 1 97.44 204 HIS A CA 1
ATOM 1585 C C . HIS A 1 204 ? -10.734 5.445 5.547 1 97.44 204 HIS A C 1
ATOM 1587 O O . HIS A 1 204 ? -9.633 5.473 5.004 1 97.44 204 HIS A O 1
ATOM 1593 N N . ASN A 1 205 ? -11.664 4.48 5.324 1 98 205 ASN A N 1
ATOM 1594 C CA . ASN A 1 205 ? -11.406 3.408 4.371 1 98 205 ASN A CA 1
ATOM 1595 C C . ASN A 1 205 ? -11.062 3.959 2.99 1 98 205 ASN A C 1
ATOM 1597 O O . ASN A 1 205 ? -10.117 3.496 2.348 1 98 205 ASN A O 1
ATOM 1601 N N . ALA A 1 206 ? -11.758 4.906 2.568 1 97.62 206 ALA A N 1
ATOM 1602 C CA . ALA A 1 206 ? -11.516 5.473 1.244 1 97.62 206 ALA A CA 1
ATOM 1603 C C . ALA A 1 206 ? -10.133 6.117 1.17 1 97.62 206 ALA A C 1
ATOM 1605 O O . ALA A 1 206 ? -9.375 5.879 0.224 1 97.62 206 ALA A O 1
ATOM 1606 N N . ALA A 1 207 ? -9.766 6.844 2.162 1 97.81 207 ALA A N 1
ATOM 1607 C CA . ALA A 1 207 ? -8.477 7.539 2.207 1 97.81 207 ALA A CA 1
ATOM 1608 C C . ALA A 1 207 ? -7.32 6.547 2.201 1 97.81 207 ALA A C 1
ATOM 1610 O O . ALA A 1 207 ? -6.367 6.699 1.436 1 97.81 207 ALA A O 1
ATOM 1611 N N . PHE A 1 208 ? -7.488 5.512 2.947 1 98.12 208 PHE A N 1
ATOM 1612 C CA . PHE A 1 208 ? -6.355 4.629 3.191 1 98.12 208 PHE A CA 1
ATOM 1613 C C . PHE A 1 208 ? -6.336 3.48 2.191 1 98.12 208 PHE A C 1
ATOM 1615 O O . PHE A 1 208 ? -5.309 2.822 2.012 1 98.12 208 PHE A O 1
ATOM 1622 N N . SER A 1 209 ? -7.461 3.201 1.534 1 97.44 209 SER A N 1
ATOM 1623 C CA . SER A 1 209 ? -7.473 2.107 0.567 1 97.44 209 SER A CA 1
ATOM 1624 C C . SER A 1 209 ? -7.195 2.615 -0.844 1 97.44 209 SER A C 1
ATOM 1626 O O . SER A 1 209 ? -6.684 1.875 -1.687 1 97.44 209 SER A O 1
ATOM 1628 N N . TRP A 1 210 ? -7.449 3.883 -1.07 1 96.31 210 TRP A N 1
ATOM 1629 C CA . TRP A 1 210 ? -7.34 4.383 -2.438 1 96.31 210 TRP A CA 1
ATOM 1630 C C . TRP A 1 210 ? -6.203 5.395 -2.555 1 96.31 210 TRP A C 1
ATOM 1632 O O . TRP A 1 210 ? -5.277 5.203 -3.35 1 96.31 210 TRP A O 1
ATOM 1642 N N . SER A 1 211 ? -6.23 6.406 -1.764 1 97.62 211 SER A N 1
ATOM 1643 C CA . SER A 1 211 ? -5.301 7.52 -1.933 1 97.62 211 SER A CA 1
ATOM 1644 C C . SER A 1 211 ? -3.932 7.191 -1.341 1 97.62 211 SER A C 1
ATOM 1646 O O . SER A 1 211 ? -2.904 7.398 -1.99 1 97.62 211 SER A O 1
ATOM 1648 N N . GLN A 1 212 ? -3.975 6.66 -0.158 1 97.5 212 GLN A N 1
ATOM 1649 C CA . GLN A 1 212 ? -2.746 6.445 0.601 1 97.5 212 GLN A CA 1
ATOM 1650 C C . GLN A 1 212 ? -1.809 5.488 -0.132 1 97.5 212 GLN A C 1
ATOM 1652 O O . GLN A 1 212 ? -0.61 5.754 -0.246 1 97.5 212 GLN A O 1
ATOM 1657 N N . PRO A 1 213 ? -2.287 4.391 -0.707 1 97.69 213 PRO A N 1
ATOM 1658 C CA . PRO A 1 213 ? -1.372 3.473 -1.387 1 97.69 213 PRO A CA 1
ATOM 1659 C C . PRO A 1 213 ? -0.777 4.066 -2.66 1 97.69 213 PRO A C 1
ATOM 1661 O O . PRO A 1 213 ? 0.203 3.541 -3.193 1 97.69 213 PRO A O 1
ATOM 1664 N N . ARG A 1 214 ? -1.287 5.18 -3.125 1 96.75 214 ARG A N 1
ATOM 1665 C CA . ARG A 1 214 ? -0.861 5.781 -4.387 1 96.75 214 ARG A CA 1
ATOM 1666 C C . ARG A 1 214 ? -0.032 7.035 -4.141 1 96.75 214 ARG A C 1
ATOM 1668 O O . ARG A 1 214 ? 0.502 7.625 -5.082 1 96.75 214 ARG A O 1
ATOM 1675 N N . PHE A 1 215 ? 0.085 7.348 -2.908 1 98.25 215 PHE A N 1
ATOM 1676 C CA . PHE A 1 215 ? 0.747 8.594 -2.539 1 98.25 215 PHE A CA 1
ATOM 1677 C C . PHE A 1 215 ? 2.258 8.406 -2.488 1 98.25 215 PHE A C 1
ATOM 1679 O O . PHE A 1 215 ? 2.768 7.648 -1.662 1 98.25 215 PHE A O 1
ATOM 1686 N N . ASP A 1 216 ? 2.982 9.117 -3.363 1 98.12 216 ASP A N 1
ATOM 1687 C CA . ASP A 1 216 ? 4.441 9.188 -3.385 1 98.12 216 ASP A CA 1
ATOM 1688 C C . ASP A 1 216 ? 4.918 10.477 -4.043 1 98.12 216 ASP A C 1
ATOM 1690 O O . ASP A 1 216 ? 4.852 10.617 -5.266 1 98.12 216 ASP A O 1
ATOM 1694 N N . VAL A 1 217 ? 5.414 11.43 -3.223 1 98.44 217 VAL A N 1
ATOM 1695 C CA . VAL A 1 217 ? 5.812 12.719 -3.781 1 98.44 217 VAL A CA 1
ATOM 1696 C C . VAL A 1 217 ? 7.309 12.938 -3.553 1 98.44 217 VAL A C 1
ATOM 1698 O O . VAL A 1 217 ? 7.809 14.055 -3.701 1 98.44 217 VAL A O 1
ATOM 1701 N N . ARG A 1 218 ? 8.062 12 -3.178 1 98.12 218 ARG A N 1
ATOM 1702 C CA . ARG A 1 218 ? 9.477 12.094 -2.807 1 98.12 218 ARG A CA 1
ATOM 1703 C C . ARG A 1 218 ? 10.289 12.75 -3.918 1 98.12 218 ARG A C 1
ATOM 1705 O O . ARG A 1 218 ? 11.062 13.672 -3.668 1 98.12 218 ARG A O 1
ATOM 1712 N N . SER A 1 219 ? 10.016 12.32 -5.168 1 97.69 219 SER A N 1
ATOM 1713 C CA . SER A 1 219 ? 10.812 12.797 -6.293 1 97.69 219 SER A CA 1
ATOM 1714 C C . SER A 1 219 ? 10.414 14.219 -6.684 1 97.69 219 SER A C 1
ATOM 1716 O O . SER A 1 219 ? 11.125 14.883 -7.441 1 97.69 219 SER A O 1
ATOM 1718 N N . ARG A 1 220 ? 9.312 14.711 -6.137 1 98.56 220 ARG A N 1
ATOM 1719 C CA . ARG A 1 220 ? 8.805 16.016 -6.562 1 98.56 220 ARG A CA 1
ATOM 1720 C C . ARG A 1 220 ? 9.039 17.062 -5.492 1 98.56 220 ARG A C 1
ATOM 1722 O O . ARG A 1 220 ? 8.742 18.25 -5.703 1 98.56 220 ARG A O 1
ATOM 1729 N N . LEU A 1 221 ? 9.57 16.656 -4.336 1 98.75 221 LEU A N 1
ATOM 1730 C CA . LEU A 1 221 ? 9.789 17.594 -3.244 1 98.75 221 LEU A CA 1
ATOM 1731 C C . LEU A 1 221 ? 10.656 18.766 -3.697 1 98.75 221 LEU A C 1
ATOM 1733 O O . LEU A 1 221 ? 10.477 19.891 -3.238 1 98.75 221 LEU A O 1
ATOM 1737 N N . ILE A 1 222 ? 11.523 18.578 -4.625 1 98.44 222 ILE A N 1
ATOM 1738 C CA . ILE A 1 222 ? 12.477 19.562 -5.109 1 98.44 222 ILE A CA 1
ATOM 1739 C C . ILE A 1 222 ? 11.727 20.688 -5.84 1 98.44 222 ILE A C 1
ATOM 1741 O O . ILE A 1 222 ? 12.273 21.766 -6.039 1 98.44 222 ILE A O 1
ATOM 1745 N N . GLU A 1 223 ? 10.5 20.375 -6.238 1 98.5 223 GLU A N 1
ATOM 1746 C CA . GLU A 1 223 ? 9.695 21.344 -6.977 1 98.5 223 GLU A CA 1
ATOM 1747 C C . GLU A 1 223 ? 9.086 22.391 -6.039 1 98.5 223 GLU A C 1
ATOM 1749 O O . GLU A 1 223 ? 8.578 23.422 -6.488 1 98.5 223 GLU A O 1
ATOM 1754 N N . ILE A 1 224 ? 9.133 22.141 -4.711 1 98.56 224 ILE A N 1
ATOM 1755 C CA . ILE A 1 224 ? 8.562 23.062 -3.742 1 98.56 224 ILE A CA 1
ATOM 1756 C C . ILE A 1 224 ? 9.586 24.156 -3.41 1 98.56 224 ILE A C 1
ATOM 1758 O O . ILE A 1 224 ? 10.648 23.859 -2.859 1 98.56 224 ILE A O 1
ATOM 1762 N N . ASN A 1 225 ? 9.188 25.406 -3.682 1 96.69 225 ASN A N 1
ATOM 1763 C CA . ASN A 1 225 ? 10.164 26.5 -3.576 1 96.69 225 ASN A CA 1
ATOM 1764 C C . ASN A 1 225 ? 9.688 27.578 -2.621 1 96.69 225 ASN A C 1
ATOM 1766 O O . ASN A 1 225 ? 10.25 28.688 -2.602 1 96.69 225 ASN A O 1
ATOM 1770 N N . VAL A 1 226 ? 8.734 27.344 -1.819 1 97.56 226 VAL A N 1
ATOM 1771 C CA . VAL A 1 226 ? 8.25 28.312 -0.842 1 97.56 226 VAL A CA 1
ATOM 1772 C C . VAL A 1 226 ? 8.875 28.031 0.521 1 97.56 226 VAL A C 1
ATOM 1774 O O . VAL A 1 226 ? 9.273 26.906 0.805 1 97.56 226 VAL A O 1
ATOM 1777 N N . PRO A 1 227 ? 9.031 29.141 1.36 1 98.12 227 PRO A N 1
ATOM 1778 C CA . PRO A 1 227 ? 9.469 28.859 2.73 1 98.12 227 PRO A CA 1
ATOM 1779 C C . PRO A 1 227 ? 8.664 27.734 3.389 1 98.12 227 PRO A C 1
ATOM 1781 O O . PRO A 1 227 ? 7.43 27.734 3.332 1 98.12 227 PRO A O 1
ATOM 1784 N N . THR A 1 228 ? 9.375 26.734 3.918 1 98.81 228 THR A N 1
ATOM 1785 C CA . THR A 1 228 ? 8.719 25.562 4.477 1 98.81 228 THR A CA 1
ATOM 1786 C C . THR A 1 228 ? 9.258 25.25 5.871 1 98.81 228 THR A C 1
ATOM 1788 O O . THR A 1 228 ? 10.477 25.188 6.07 1 98.81 228 THR A O 1
ATOM 1791 N N . LEU A 1 229 ? 8.359 25.141 6.809 1 98.88 229 LEU A N 1
ATOM 1792 C CA . LEU A 1 229 ? 8.68 24.688 8.164 1 98.88 229 LEU A CA 1
ATOM 1793 C C . LEU A 1 229 ? 8.211 23.266 8.391 1 98.88 229 LEU A C 1
ATOM 1795 O O . LEU A 1 229 ? 7.035 22.953 8.18 1 98.88 229 LEU A O 1
ATOM 1799 N N . VAL A 1 230 ? 9.117 22.406 8.75 1 98.94 230 VAL A N 1
ATOM 1800 C CA . VAL A 1 230 ? 8.82 21.016 9.109 1 98.94 230 VAL A CA 1
ATOM 1801 C C . VAL A 1 230 ? 9.023 20.828 10.609 1 98.94 230 VAL A C 1
ATOM 1803 O O . VAL A 1 230 ? 10.094 21.109 11.141 1 98.94 230 VAL A O 1
ATOM 1806 N N . VAL A 1 231 ? 7.969 20.422 11.289 1 98.81 231 VAL A N 1
ATOM 1807 C CA . VAL A 1 231 ? 8.086 20.141 12.719 1 98.81 231 VAL A CA 1
ATOM 1808 C C . VAL A 1 231 ? 7.766 18.672 12.984 1 98.81 231 VAL A C 1
ATOM 1810 O O . VAL A 1 231 ? 6.891 18.094 12.336 1 98.81 231 VAL A O 1
ATOM 1813 N N . VAL A 1 232 ? 8.484 18.078 13.93 1 98.75 232 VAL A N 1
ATOM 1814 C CA . VAL A 1 232 ? 8.305 16.656 14.211 1 98.75 232 VAL A CA 1
ATOM 1815 C C . VAL A 1 232 ? 8.586 16.391 15.688 1 98.75 232 VAL A C 1
ATOM 1817 O O . VAL A 1 232 ? 9.445 17.031 16.297 1 98.75 232 VAL A O 1
ATOM 1820 N N . GLY A 1 233 ? 7.766 15.531 16.297 1 98.44 233 GLY A N 1
ATOM 1821 C CA . GLY A 1 233 ? 8.086 15.016 17.609 1 98.44 233 GLY A CA 1
ATOM 1822 C C . GLY A 1 233 ? 9.102 13.891 17.578 1 98.44 233 GLY A C 1
ATOM 1823 O O . GLY A 1 233 ? 8.945 12.93 16.812 1 98.44 233 GLY A O 1
ATOM 1824 N N . ARG A 1 234 ? 10.047 13.984 18.422 1 98.06 234 ARG A N 1
ATOM 1825 C CA . ARG A 1 234 ? 11.094 12.977 18.5 1 98.06 234 ARG A CA 1
ATOM 1826 C C . ARG A 1 234 ? 10.508 11.609 18.844 1 98.06 234 ARG A C 1
ATOM 1828 O O . ARG A 1 234 ? 11.008 10.578 18.375 1 98.06 234 ARG A O 1
ATOM 1835 N N . LEU A 1 235 ? 9.461 11.594 19.547 1 97.12 235 LEU A N 1
ATOM 1836 C CA . LEU A 1 235 ? 8.914 10.359 20.094 1 97.12 235 LEU A CA 1
ATOM 1837 C C . LEU A 1 235 ? 7.777 9.828 19.234 1 97.12 235 LEU A C 1
ATOM 1839 O O . LEU A 1 235 ? 7.086 8.883 19.609 1 97.12 235 LEU A O 1
ATOM 1843 N N . ASP A 1 236 ? 7.543 10.422 18.062 1 97.69 236 ASP A N 1
ATOM 1844 C CA . ASP A 1 236 ? 6.488 9.984 17.156 1 97.69 236 ASP A CA 1
ATOM 1845 C C . ASP A 1 236 ? 6.844 8.648 16.5 1 97.69 236 ASP A C 1
ATOM 1847 O O . ASP A 1 236 ? 7.758 8.586 15.672 1 97.69 236 ASP A O 1
ATOM 1851 N N . ILE A 1 237 ? 6.07 7.625 16.734 1 96.56 237 ILE A N 1
ATOM 1852 C CA . ILE A 1 237 ? 6.395 6.336 16.141 1 96.56 237 ILE A CA 1
ATOM 1853 C C . ILE A 1 237 ? 5.527 6.098 14.914 1 96.56 237 ILE A C 1
ATOM 1855 O O . ILE A 1 237 ? 5.75 5.148 14.156 1 96.56 237 ILE A O 1
ATOM 1859 N N . ILE A 1 238 ? 4.488 6.938 14.68 1 97.38 238 ILE A N 1
ATOM 1860 C CA . ILE A 1 238 ? 3.635 6.859 13.5 1 97.38 238 ILE A CA 1
ATOM 1861 C C . ILE A 1 238 ? 4.34 7.504 12.305 1 97.38 238 ILE A C 1
ATOM 1863 O O . ILE A 1 238 ? 4.43 6.91 11.234 1 97.38 238 ILE A O 1
ATOM 1867 N N . CYS A 1 239 ? 4.824 8.695 12.492 1 98 239 CYS A N 1
ATOM 1868 C CA . CYS A 1 239 ? 5.656 9.43 11.539 1 98 239 CYS A CA 1
ATOM 1869 C C . CYS A 1 239 ? 7.012 9.758 12.148 1 98 239 CYS A C 1
ATOM 1871 O O . CYS A 1 239 ? 7.262 10.898 12.539 1 98 239 CYS A O 1
ATOM 1873 N N . PRO A 1 240 ? 7.906 8.867 12.133 1 97.56 240 PRO A N 1
ATOM 1874 C CA . PRO A 1 240 ? 9.188 9.086 12.805 1 97.56 240 PRO A CA 1
ATOM 1875 C C . PRO A 1 240 ? 10.016 10.188 12.141 1 97.56 240 PRO A C 1
ATOM 1877 O O . PRO A 1 240 ? 9.711 10.602 11.023 1 97.56 240 PRO A O 1
ATOM 1880 N N . ILE A 1 241 ? 10.961 10.609 12.836 1 97.88 241 ILE A N 1
ATOM 1881 C CA . ILE A 1 241 ? 11.742 11.797 12.5 1 97.88 241 ILE A CA 1
ATOM 1882 C C . ILE A 1 241 ? 12.352 11.641 11.109 1 97.88 241 ILE A C 1
ATOM 1884 O O . ILE A 1 241 ? 12.508 12.617 10.383 1 97.88 241 ILE A O 1
ATOM 1888 N N . GLU A 1 242 ? 12.617 10.43 10.641 1 97.19 242 GLU A N 1
ATOM 1889 C CA . GLU A 1 242 ? 13.234 10.188 9.344 1 97.19 242 GLU A CA 1
ATOM 1890 C C . GLU A 1 242 ? 12.352 10.703 8.211 1 97.19 242 GLU A C 1
ATOM 1892 O O . GLU A 1 242 ? 12.852 11.148 7.18 1 97.19 242 GLU A O 1
ATOM 1897 N N . GLU A 1 243 ? 11.055 10.648 8.398 1 97.31 243 GLU A N 1
ATOM 1898 C CA . GLU A 1 243 ? 10.125 11.164 7.402 1 97.31 243 GLU A CA 1
ATOM 1899 C C . GLU A 1 243 ? 10.281 12.672 7.227 1 97.31 243 GLU A C 1
ATOM 1901 O O . GLU A 1 243 ? 10.305 13.172 6.102 1 97.31 243 GLU A O 1
ATOM 1906 N N . SER A 1 244 ? 10.375 13.359 8.352 1 98.62 244 SER A N 1
ATOM 1907 C CA . SER A 1 244 ? 10.555 14.805 8.328 1 98.62 244 SER A CA 1
ATOM 1908 C C . SER A 1 244 ? 11.922 15.188 7.781 1 98.62 244 SER A C 1
ATOM 1910 O O . SER A 1 244 ? 12.062 16.188 7.086 1 98.62 244 SER A O 1
ATOM 1912 N N . GLU A 1 245 ? 12.938 14.375 8.109 1 98.44 245 GLU A N 1
ATOM 1913 C CA . GLU A 1 245 ? 14.273 14.602 7.574 1 98.44 245 GLU A CA 1
ATOM 1914 C C . GLU A 1 245 ? 14.289 14.484 6.055 1 98.44 245 GLU A C 1
ATOM 1916 O O . GLU A 1 245 ? 14.969 15.258 5.371 1 98.44 245 GLU A O 1
ATOM 1921 N N . MET A 1 246 ? 13.531 13.508 5.57 1 97.12 246 MET A N 1
ATOM 1922 C CA . MET A 1 246 ? 13.414 13.344 4.125 1 97.12 246 MET A CA 1
ATOM 1923 C C . MET A 1 246 ? 12.844 14.602 3.48 1 97.12 246 MET A C 1
ATOM 1925 O O . MET A 1 246 ? 13.367 15.078 2.475 1 97.12 246 MET A O 1
ATOM 1929 N N . ILE A 1 247 ? 11.859 15.18 4.059 1 98.69 247 ILE A N 1
ATOM 1930 C CA . ILE A 1 247 ? 11.219 16.391 3.547 1 98.69 247 ILE A CA 1
ATOM 1931 C C . ILE A 1 247 ? 12.195 17.562 3.609 1 98.69 247 ILE A C 1
ATOM 1933 O O . ILE A 1 247 ? 12.391 18.266 2.617 1 98.69 247 ILE A O 1
ATOM 1937 N N . TRP A 1 248 ? 12.844 17.703 4.715 1 98.69 248 TRP A N 1
ATOM 1938 C CA . TRP A 1 248 ? 13.781 18.797 4.961 1 98.69 248 TRP A CA 1
ATOM 1939 C C . TRP A 1 248 ? 14.945 18.734 3.982 1 98.69 248 TRP A C 1
ATOM 1941 O O . TRP A 1 248 ? 15.359 19.766 3.445 1 98.69 248 TRP A O 1
ATOM 1951 N N . ARG A 1 249 ? 15.438 17.562 3.689 1 98.12 249 ARG A N 1
ATOM 1952 C CA . ARG A 1 249 ? 16.594 17.391 2.824 1 98.12 249 ARG A CA 1
ATOM 1953 C C . ARG A 1 249 ? 16.266 17.734 1.377 1 98.12 249 ARG A C 1
ATOM 1955 O O . ARG A 1 249 ? 17.141 18.141 0.607 1 98.12 249 ARG A O 1
ATOM 1962 N N . HIS A 1 250 ? 14.961 17.672 1.029 1 98.38 250 HIS A N 1
ATOM 1963 C CA . HIS A 1 250 ? 14.672 17.703 -0.4 1 98.38 250 HIS A CA 1
ATOM 1964 C C . HIS A 1 250 ? 13.867 18.953 -0.765 1 98.38 250 HIS A C 1
ATOM 1966 O O . HIS A 1 250 ? 13.688 19.25 -1.946 1 98.38 250 HIS A O 1
ATOM 1972 N N . ILE A 1 251 ? 13.344 19.625 0.228 1 98.5 251 ILE A N 1
ATOM 1973 C CA . ILE A 1 251 ? 12.758 20.938 -0.013 1 98.5 251 ILE A CA 1
ATOM 1974 C C . ILE A 1 251 ? 13.781 22.016 0.295 1 98.5 251 ILE A C 1
ATOM 1976 O O . ILE A 1 251 ? 14.07 22.297 1.462 1 98.5 251 ILE A O 1
ATOM 1980 N N . LYS A 1 252 ? 14.219 22.609 -0.744 1 96.25 252 LYS A N 1
ATOM 1981 C CA . LYS A 1 252 ? 15.266 23.609 -0.59 1 96.25 252 LYS A CA 1
ATOM 1982 C C . LYS A 1 252 ? 14.789 24.781 0.264 1 96.25 252 LYS A C 1
ATOM 1984 O O . LYS A 1 252 ? 13.695 25.312 0.051 1 96.25 252 LYS A O 1
ATOM 1989 N N . GLY A 1 253 ? 15.562 25.141 1.232 1 93.69 253 GLY A N 1
ATOM 1990 C CA . GLY A 1 253 ? 15.258 26.297 2.064 1 93.69 253 GLY A CA 1
ATOM 1991 C C . GLY A 1 253 ? 14.305 25.969 3.203 1 93.69 253 GLY A C 1
ATOM 1992 O O . GLY A 1 253 ? 13.945 26.844 3.984 1 93.69 253 GLY A O 1
ATOM 1993 N N . SER A 1 254 ? 13.938 24.688 3.332 1 98.19 254 SER A N 1
ATOM 1994 C CA . SER A 1 254 ? 13.07 24.297 4.441 1 98.19 254 SER A CA 1
ATOM 1995 C C . SER A 1 254 ? 13.844 24.266 5.758 1 98.19 254 SER A C 1
ATOM 1997 O O . SER A 1 254 ? 15.07 24.234 5.762 1 98.19 254 SER A O 1
ATOM 1999 N N . GLU A 1 255 ? 13.078 24.375 6.852 1 98.38 255 GLU A N 1
ATOM 2000 C CA . GLU A 1 255 ? 13.586 24.266 8.219 1 98.38 255 GLU A CA 1
ATOM 2001 C C . GLU A 1 255 ? 12.977 23.062 8.938 1 98.38 255 GLU A C 1
ATOM 2003 O O . GLU A 1 255 ? 11.781 22.781 8.789 1 98.38 255 GLU A O 1
ATOM 2008 N N . LEU A 1 256 ? 13.852 22.406 9.656 1 98.88 256 LEU A N 1
ATOM 2009 C CA . LEU A 1 256 ? 13.391 21.297 10.469 1 98.88 256 LEU A CA 1
ATOM 2010 C C . LEU A 1 256 ? 13.547 21.594 11.953 1 98.88 256 LEU A C 1
ATOM 2012 O O . LEU A 1 256 ? 14.625 21.969 12.406 1 98.88 256 LEU A O 1
ATOM 2016 N N . VAL A 1 257 ? 12.469 21.531 12.672 1 98.94 257 VAL A N 1
ATOM 2017 C CA . VAL A 1 257 ? 12.508 21.672 14.125 1 98.94 257 VAL A CA 1
ATOM 2018 C C . VAL A 1 257 ? 12.023 20.391 14.789 1 98.94 257 VAL A C 1
ATOM 2020 O O . VAL A 1 257 ? 10.906 19.938 14.547 1 98.94 257 VAL A O 1
ATOM 2023 N N . VAL A 1 258 ? 12.852 19.828 15.68 1 98.88 258 VAL A N 1
ATOM 2024 C CA . VAL A 1 258 ? 12.531 18.609 16.391 1 98.88 258 VAL A CA 1
ATOM 2025 C C . VAL A 1 258 ? 12.055 18.938 17.812 1 98.88 258 VAL A C 1
ATOM 2027 O O . VAL A 1 258 ? 12.719 19.688 18.531 1 98.88 258 VAL A O 1
ATOM 2030 N N . PHE A 1 259 ? 10.938 18.5 18.141 1 98.69 259 PHE A N 1
ATOM 2031 C CA . PHE A 1 259 ? 10.406 18.594 19.5 1 98.69 259 PHE A CA 1
ATOM 2032 C C . PHE A 1 259 ? 10.766 17.344 20.312 1 98.69 259 PHE A C 1
ATOM 2034 O O . PHE A 1 259 ? 10.141 16.297 20.156 1 98.69 259 PHE A O 1
ATOM 2041 N N . GLU A 1 260 ? 11.688 17.5 21.234 1 98.06 260 GLU A N 1
ATOM 2042 C CA . GLU A 1 260 ? 12.359 16.391 21.875 1 98.06 260 GLU A CA 1
ATOM 2043 C C . GLU A 1 260 ? 11.406 15.625 22.797 1 98.06 260 GLU A C 1
ATOM 2045 O O . GLU A 1 260 ? 11.617 14.445 23.078 1 98.06 260 GLU A O 1
ATOM 2050 N N . LYS A 1 261 ? 10.344 16.297 23.219 1 97.25 261 LYS A N 1
ATOM 2051 C CA . LYS A 1 261 ? 9.461 15.664 24.188 1 97.25 261 LYS A CA 1
ATOM 2052 C C . LYS A 1 261 ? 8.078 15.398 23.594 1 97.25 261 LYS A C 1
ATOM 2054 O O . LYS A 1 261 ? 7.121 15.141 24.328 1 97.25 261 LYS A O 1
ATOM 2059 N N . SER A 1 262 ? 7.984 15.469 22.312 1 96.88 262 SER A N 1
ATOM 2060 C CA . SER A 1 262 ? 6.691 15.344 21.656 1 96.88 262 SER A CA 1
ATOM 2061 C C . SER A 1 262 ? 6.598 14.039 20.859 1 96.88 262 SER A C 1
ATOM 2063 O O . SER A 1 262 ? 7.605 13.539 20.359 1 96.88 262 SER A O 1
ATOM 2065 N N . ALA A 1 263 ? 5.414 13.555 20.875 1 96.69 263 ALA A N 1
ATOM 2066 C CA . ALA A 1 263 ? 5.098 12.43 19.984 1 96.69 263 ALA A CA 1
ATOM 2067 C C . ALA A 1 263 ? 4.465 12.922 18.688 1 96.69 263 ALA A C 1
ATOM 2069 O O . ALA A 1 263 ? 5.074 13.688 17.938 1 96.69 263 ALA A O 1
ATOM 2070 N N . HIS A 1 264 ? 3.182 12.609 18.422 1 96.25 264 HIS A N 1
ATOM 2071 C CA . HIS A 1 264 ? 2.584 12.812 17.109 1 96.25 264 HIS A CA 1
ATOM 2072 C C . HIS A 1 264 ? 2.023 14.219 16.953 1 96.25 264 HIS A C 1
ATOM 2074 O O . HIS A 1 264 ? 1.607 14.617 15.867 1 96.25 264 HIS A O 1
ATOM 2080 N N . ASN A 1 265 ? 1.991 15.055 18.047 1 94.56 265 ASN A N 1
ATOM 2081 C CA . ASN A 1 265 ? 1.471 16.406 17.969 1 94.56 265 ASN A CA 1
ATOM 2082 C C . ASN A 1 265 ? 2.273 17.375 18.844 1 94.56 265 ASN A C 1
ATOM 2084 O O . ASN A 1 265 ? 1.873 17.672 19.969 1 94.56 265 ASN A O 1
ATOM 2088 N N . PRO A 1 266 ? 3.24 18 18.266 1 96.75 266 PRO A N 1
ATOM 2089 C CA . PRO A 1 266 ? 4.062 18.953 19 1 96.75 266 PRO A CA 1
ATOM 2090 C C . PRO A 1 266 ? 3.244 20.109 19.578 1 96.75 266 PRO A C 1
ATOM 2092 O O . PRO A 1 266 ? 3.572 20.625 20.656 1 96.75 266 PRO A O 1
ATOM 2095 N N . ALA A 1 267 ? 2.18 20.531 18.922 1 95.62 267 ALA A N 1
ATOM 2096 C CA . ALA A 1 267 ? 1.354 21.641 19.375 1 95.62 267 ALA A CA 1
ATOM 2097 C C . ALA A 1 267 ? 0.7 21.312 20.719 1 95.62 267 ALA A C 1
ATOM 2099 O O . ALA A 1 267 ? 0.529 22.203 21.562 1 95.62 267 ALA A O 1
ATOM 2100 N N . THR A 1 268 ? 0.307 20.062 20.891 1 92.31 268 THR A N 1
ATOM 2101 C CA . THR A 1 268 ? -0.335 19.625 22.125 1 92.31 268 THR A CA 1
ATOM 2102 C C . THR A 1 268 ? 0.708 19.234 23.172 1 92.31 268 THR A C 1
ATOM 2104 O O . THR A 1 268 ? 0.56 19.547 24.359 1 92.31 268 THR A O 1
ATOM 2107 N N . ASP A 1 269 ? 1.791 18.625 22.781 1 94.62 269 ASP A N 1
ATOM 2108 C CA . ASP A 1 269 ? 2.775 18.047 23.688 1 94.62 269 ASP A CA 1
ATOM 2109 C C . ASP A 1 269 ? 3.713 19.125 24.234 1 94.62 269 ASP A C 1
ATOM 2111 O O . ASP A 1 269 ? 4.16 19.031 25.391 1 94.62 269 ASP A O 1
ATOM 2115 N N . GLU A 1 270 ? 4.051 20.078 23.422 1 96.44 270 GLU A N 1
ATOM 2116 C CA . GLU A 1 270 ? 4.926 21.203 23.766 1 96.44 270 GLU A CA 1
ATOM 2117 C C . GLU A 1 270 ? 4.375 22.516 23.25 1 96.44 270 GLU A C 1
ATOM 2119 O O . GLU A 1 270 ? 5.012 23.188 22.422 1 96.44 270 GLU A O 1
ATOM 2124 N N . PRO A 1 271 ? 3.229 22.953 23.859 1 96.25 271 PRO A N 1
ATOM 2125 C CA . PRO A 1 271 ? 2.488 24.078 23.297 1 96.25 271 PRO A CA 1
ATOM 2126 C C . PRO A 1 271 ? 3.303 25.359 23.281 1 96.25 271 PRO A C 1
ATOM 2128 O O . PRO A 1 271 ? 3.26 26.109 22.297 1 96.25 271 PRO A O 1
ATOM 2131 N N . GLU A 1 272 ? 4.051 25.703 24.328 1 97.81 272 GLU A N 1
ATOM 2132 C CA . GLU A 1 272 ? 4.812 26.953 24.375 1 97.81 272 GLU A CA 1
ATOM 2133 C C . GLU A 1 272 ? 5.906 26.984 23.312 1 97.81 272 GLU A C 1
ATOM 2135 O O . GLU A 1 272 ? 6.051 27.969 22.594 1 97.81 272 GLU A O 1
ATOM 2140 N N . LYS A 1 273 ? 6.629 25.859 23.234 1 98.44 273 LYS A N 1
ATOM 2141 C CA . LYS A 1 273 ? 7.672 25.781 22.219 1 98.44 273 LYS A CA 1
ATOM 2142 C C . LYS A 1 273 ? 7.078 25.859 20.812 1 98.44 273 LYS A C 1
ATOM 2144 O O . LYS A 1 273 ? 7.641 26.5 19.922 1 98.44 273 LYS A O 1
ATOM 2149 N N . PHE A 1 274 ? 5.984 25.219 20.641 1 98.25 274 PHE A N 1
ATOM 2150 C CA . PHE A 1 274 ? 5.328 25.219 19.344 1 98.25 274 PHE A CA 1
ATOM 2151 C C . PHE A 1 274 ? 4.949 26.641 18.938 1 98.25 274 PHE A C 1
ATOM 2153 O O . PHE A 1 274 ? 5.211 27.062 17.797 1 98.25 274 PHE A O 1
ATOM 2160 N N . ARG A 1 275 ? 4.336 27.406 19.812 1 98.25 275 ARG A N 1
ATOM 2161 C CA . ARG A 1 275 ? 3.928 28.781 19.531 1 98.25 275 ARG A CA 1
ATOM 2162 C C . ARG A 1 275 ? 5.133 29.656 19.219 1 98.25 275 ARG A C 1
ATOM 2164 O O . ARG A 1 275 ? 5.07 30.5 18.312 1 98.25 275 ARG A O 1
ATOM 2171 N N . GLU A 1 276 ? 6.148 29.391 19.906 1 98.5 276 GLU A N 1
ATOM 2172 C CA . GLU A 1 276 ? 7.375 30.141 19.672 1 98.5 276 GLU A CA 1
ATOM 2173 C C . GLU A 1 276 ? 7.945 29.859 18.281 1 98.5 276 GLU A C 1
ATOM 2175 O O . GLU A 1 276 ? 8.273 30.781 17.531 1 98.5 276 GLU A O 1
ATOM 2180 N N . VAL A 1 277 ? 8.047 28.578 17.938 1 98.62 277 VAL A N 1
ATOM 2181 C CA . VAL A 1 277 ? 8.609 28.141 16.672 1 98.62 277 VAL A CA 1
ATOM 2182 C C . VAL A 1 277 ? 7.773 28.703 15.516 1 98.62 277 VAL A C 1
ATOM 2184 O O . VAL A 1 277 ? 8.32 29.25 14.555 1 98.62 277 VAL A O 1
ATOM 2187 N N . LEU A 1 278 ? 6.488 28.609 15.617 1 98.25 278 LEU A N 1
ATOM 2188 C CA . LEU A 1 278 ? 5.605 29.094 14.562 1 98.25 278 LEU A CA 1
ATOM 2189 C C . LEU A 1 278 ? 5.688 30.609 14.438 1 98.25 278 LEU A C 1
ATOM 2191 O O . LEU A 1 278 ? 5.719 31.156 13.328 1 98.25 278 LEU A O 1
ATOM 2195 N N . SER A 1 279 ? 5.66 31.328 15.594 1 97.94 279 SER A N 1
ATOM 2196 C CA . SER A 1 279 ? 5.727 32.781 15.578 1 97.94 279 SER A CA 1
ATOM 2197 C C . SER A 1 279 ? 7.023 33.281 14.938 1 97.94 279 SER A C 1
ATOM 2199 O O . SER A 1 279 ? 7.012 34.219 14.148 1 97.94 279 SER A O 1
ATOM 2201 N N . ASP A 1 280 ? 8.078 32.594 15.289 1 98 280 ASP A N 1
ATOM 2202 C CA . ASP A 1 280 ? 9.375 32.969 14.727 1 98 280 ASP A CA 1
ATOM 2203 C C . ASP A 1 280 ? 9.398 32.75 13.219 1 98 280 ASP A C 1
ATOM 2205 O O . ASP A 1 280 ? 9.836 33.625 12.461 1 98 280 ASP A O 1
ATOM 2209 N N . PHE A 1 281 ? 8.969 31.672 12.719 1 98.5 281 PHE A N 1
ATOM 2210 C CA . PHE A 1 281 ? 8.945 31.328 11.305 1 98.5 281 PHE A CA 1
ATOM 2211 C C . PHE A 1 281 ? 8.078 32.312 10.523 1 98.5 281 PHE A C 1
ATOM 2213 O O . PHE A 1 281 ? 8.508 32.844 9.508 1 98.5 281 PHE A O 1
ATOM 2220 N N . LEU A 1 282 ? 6.832 32.5 11.047 1 97.88 282 LEU A N 1
ATOM 2221 C CA . LEU A 1 282 ? 5.863 33.375 10.367 1 97.88 282 LEU A CA 1
ATOM 2222 C C . LEU A 1 282 ? 6.324 34.812 10.383 1 97.88 282 LEU A C 1
ATOM 2224 O O . LEU A 1 282 ? 6.023 35.562 9.453 1 97.88 282 LEU A O 1
ATOM 2228 N N . GLY A 1 283 ? 7.082 35.219 11.445 1 95.75 283 GLY A N 1
ATOM 2229 C CA . GLY A 1 283 ? 7.594 36.562 11.555 1 95.75 283 GLY A CA 1
ATOM 2230 C C . GLY A 1 283 ? 8.648 36.906 10.508 1 95.75 283 GLY A C 1
ATOM 2231 O O . GLY A 1 283 ? 8.867 38.062 10.188 1 95.75 283 GLY A O 1
ATOM 2232 N N . ARG A 1 284 ? 9.219 35.906 9.977 1 95.25 284 ARG A N 1
ATOM 2233 C CA . ARG A 1 284 ? 10.297 36.094 9.008 1 95.25 284 ARG A CA 1
ATOM 2234 C C . ARG A 1 284 ? 9.75 36.125 7.582 1 95.25 284 ARG A C 1
ATOM 2236 O O . ARG A 1 284 ? 10.469 36.438 6.637 1 95.25 284 ARG A O 1
ATOM 2243 N N . LEU A 1 285 ? 8.508 35.75 7.465 1 92.12 285 LEU A N 1
ATOM 2244 C CA . LEU A 1 285 ? 7.918 35.719 6.133 1 92.12 285 LEU A CA 1
ATOM 2245 C C . LEU A 1 285 ? 7.633 37.125 5.625 1 92.12 285 LEU A C 1
ATOM 2247 O O . LEU A 1 285 ? 7.281 38.031 6.406 1 92.12 285 LEU A O 1
ATOM 2251 N N . LYS A 1 286 ? 8.086 37.5 4.395 1 76.81 286 LYS A N 1
ATOM 2252 C CA . LYS A 1 286 ? 7.715 38.75 3.729 1 76.81 286 LYS A CA 1
ATOM 2253 C C . LYS A 1 286 ? 6.305 38.656 3.152 1 76.81 286 LYS A C 1
ATOM 2255 O O . LYS A 1 286 ? 6.066 37.938 2.176 1 76.81 286 LYS A O 1
ATOM 2260 N N . CYS A 1 287 ? 5.305 39 4.078 1 70 287 CYS A N 1
ATOM 2261 C CA . CYS A 1 287 ? 3.934 38.875 3.596 1 70 287 CYS A CA 1
ATOM 2262 C C . CYS A 1 287 ? 3.449 40.188 2.994 1 70 287 CYS A C 1
ATOM 2264 O O . CYS A 1 287 ? 3.932 41.25 3.365 1 70 287 CYS A O 1
ATOM 2266 N N . MET B 1 1 ? 11.711 -36.406 -21.812 1 58.62 1 MET B N 1
ATOM 2267 C CA . MET B 1 1 ? 10.641 -35.594 -22.375 1 58.62 1 MET B CA 1
ATOM 2268 C C . MET B 1 1 ? 11.211 -34.375 -23.078 1 58.62 1 MET B C 1
ATOM 2270 O O . MET B 1 1 ? 12.141 -33.719 -22.578 1 58.62 1 MET B O 1
ATOM 2274 N N . SER B 1 2 ? 10.898 -34.156 -24.469 1 71.56 2 SER B N 1
ATOM 2275 C CA . SER B 1 2 ? 11.531 -33.156 -25.312 1 71.56 2 SER B CA 1
ATOM 2276 C C . SER B 1 2 ? 11.047 -31.75 -24.953 1 71.56 2 SER B C 1
ATOM 2278 O O . SER B 1 2 ? 9.898 -31.578 -24.531 1 71.56 2 SER B O 1
ATOM 2280 N N . GLY B 1 3 ? 11.891 -30.812 -24.5 1 86.19 3 GLY B N 1
ATOM 2281 C CA . GLY B 1 3 ? 11.586 -29.406 -24.234 1 86.19 3 GLY B CA 1
ATOM 2282 C C . GLY B 1 3 ? 12.383 -28.453 -25.094 1 86.19 3 GLY B C 1
ATOM 2283 O O . GLY B 1 3 ? 13.469 -28.781 -25.578 1 86.19 3 GLY B O 1
ATOM 2284 N N . ILE B 1 4 ? 11.68 -27.453 -25.562 1 91.69 4 ILE B N 1
ATOM 2285 C CA . ILE B 1 4 ? 12.32 -26.375 -26.297 1 91.69 4 ILE B CA 1
ATOM 2286 C C . ILE B 1 4 ? 12.711 -25.25 -25.328 1 91.69 4 ILE B C 1
ATOM 2288 O O . ILE B 1 4 ? 11.914 -24.844 -24.5 1 91.69 4 ILE B O 1
ATOM 2292 N N . TYR B 1 5 ? 13.961 -24.922 -25.328 1 94.38 5 TYR B N 1
ATOM 2293 C CA . TYR B 1 5 ? 14.477 -23.75 -24.641 1 94.38 5 TYR B CA 1
ATOM 2294 C C . TYR B 1 5 ? 14.898 -22.656 -25.625 1 94.38 5 TYR B C 1
ATOM 2296 O O . TYR B 1 5 ? 15.758 -22.891 -26.469 1 94.38 5 TYR B O 1
ATOM 2304 N N . THR B 1 6 ? 14.234 -21.516 -25.516 1 96.56 6 THR B N 1
ATOM 2305 C CA . THR B 1 6 ? 14.484 -20.5 -26.547 1 96.56 6 THR B CA 1
ATOM 2306 C C . THR B 1 6 ? 14.25 -19.109 -25.984 1 96.56 6 THR B C 1
ATOM 2308 O O . THR B 1 6 ? 13.852 -18.953 -24.828 1 96.56 6 THR B O 1
ATOM 2311 N N . GLN B 1 7 ? 14.625 -18.141 -26.734 1 97.69 7 GLN B N 1
ATOM 2312 C CA . GLN B 1 7 ? 14.281 -16.75 -26.469 1 97.69 7 GLN B CA 1
ATOM 2313 C C . GLN B 1 7 ? 13.195 -16.266 -27.438 1 97.69 7 GLN B C 1
ATOM 2315 O O . GLN B 1 7 ? 13.3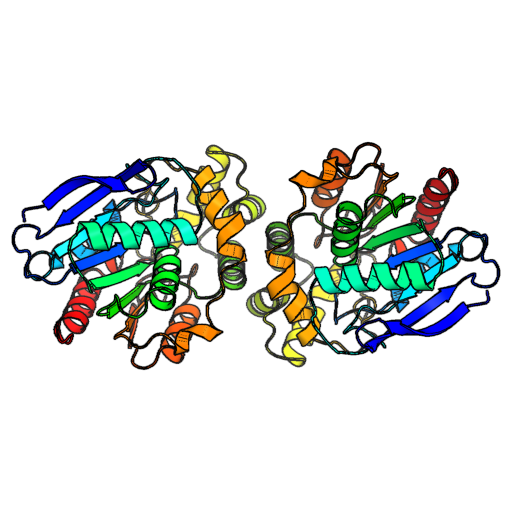05 -16.469 -28.641 1 97.69 7 GLN B O 1
ATOM 2320 N N . VAL B 1 8 ? 12.188 -15.766 -26.875 1 98.31 8 VAL B N 1
ATOM 2321 C CA . VAL B 1 8 ? 11.094 -15.234 -27.703 1 98.31 8 VAL B CA 1
ATOM 2322 C C . VAL B 1 8 ? 11.141 -13.711 -27.688 1 98.31 8 VAL B C 1
ATOM 2324 O O . VAL B 1 8 ? 11.125 -13.086 -26.625 1 98.31 8 VAL B O 1
ATOM 2327 N N . ARG B 1 9 ? 11.227 -13.102 -28.844 1 98.44 9 ARG B N 1
ATOM 2328 C CA . ARG B 1 9 ? 11.219 -11.648 -28.984 1 98.44 9 ARG B CA 1
ATOM 2329 C C . ARG B 1 9 ? 9.789 -11.117 -29.062 1 98.44 9 ARG B C 1
ATOM 2331 O O . ARG B 1 9 ? 9.008 -11.531 -29.922 1 98.44 9 ARG B O 1
ATOM 2338 N N . LEU B 1 10 ? 9.477 -10.195 -28.156 1 98.44 10 LEU B N 1
ATOM 2339 C CA . LEU B 1 10 ? 8.133 -9.617 -28.125 1 98.44 10 LEU B CA 1
ATOM 2340 C C . LEU B 1 10 ? 8.047 -8.398 -29.047 1 98.44 10 LEU B C 1
ATOM 2342 O O . LEU B 1 10 ? 9.031 -8.023 -29.688 1 98.44 10 LEU B O 1
ATOM 2346 N N . SER B 1 11 ? 6.855 -7.855 -29.188 1 98.12 11 SER B N 1
ATOM 2347 C CA . SER B 1 11 ? 6.586 -6.781 -30.125 1 98.12 11 SER B CA 1
ATOM 2348 C C . SER B 1 11 ? 7.402 -5.535 -29.797 1 98.12 11 SER B C 1
ATOM 2350 O O . SER B 1 11 ? 7.762 -4.766 -30.688 1 98.12 11 SER B O 1
ATOM 2352 N N . ASP B 1 12 ? 7.734 -5.301 -28.531 1 97.88 12 ASP B N 1
ATOM 2353 C CA . ASP B 1 12 ? 8.492 -4.113 -28.141 1 97.88 12 ASP B CA 1
ATOM 2354 C C . ASP B 1 12 ? 9.992 -4.383 -28.172 1 97.88 12 ASP B C 1
ATOM 2356 O O . ASP B 1 12 ? 10.781 -3.561 -27.719 1 97.88 12 ASP B O 1
ATOM 2360 N N . GLY B 1 13 ? 10.336 -5.535 -28.625 1 98 13 GLY B N 1
ATOM 2361 C CA . GLY B 1 13 ? 11.734 -5.867 -28.844 1 98 13 GLY B CA 1
ATOM 2362 C C . GLY B 1 13 ? 12.352 -6.664 -27.703 1 98 13 GLY B C 1
ATOM 2363 O O . GLY B 1 13 ? 13.438 -7.223 -27.859 1 98 13 GLY B O 1
ATOM 2364 N N . VAL B 1 14 ? 11.734 -6.805 -26.625 1 98.25 14 VAL B N 1
ATOM 2365 C CA . VAL B 1 14 ? 12.25 -7.504 -25.453 1 98.25 14 VAL B CA 1
ATOM 2366 C C . VAL B 1 14 ? 12.289 -9.008 -25.719 1 98.25 14 VAL B C 1
ATOM 2368 O O . VAL B 1 14 ? 11.367 -9.555 -26.312 1 98.25 14 VAL B O 1
ATOM 2371 N N . LYS B 1 15 ? 13.32 -9.648 -25.234 1 98.5 15 LYS B N 1
ATOM 2372 C CA . LYS B 1 15 ? 13.461 -11.094 -25.375 1 98.5 15 LYS B CA 1
ATOM 2373 C C . LYS B 1 15 ? 13.195 -11.797 -24.047 1 98.5 15 LYS B C 1
ATOM 2375 O O . LYS B 1 15 ? 13.82 -11.484 -23.031 1 98.5 15 LYS B O 1
ATOM 2380 N N . LEU B 1 16 ? 12.328 -12.719 -24.078 1 98.5 16 LEU B N 1
ATOM 2381 C CA . LEU B 1 16 ? 12 -13.508 -22.891 1 98.5 16 LEU B CA 1
ATOM 2382 C C . LEU B 1 16 ? 12.594 -14.906 -22.984 1 98.5 16 LEU B C 1
ATOM 2384 O O . LEU B 1 16 ? 12.586 -15.516 -24.062 1 98.5 16 LEU B O 1
ATOM 2388 N N . ASN B 1 17 ? 13.164 -15.375 -21.875 1 97.81 17 ASN B N 1
ATOM 2389 C CA . ASN B 1 17 ? 13.641 -16.75 -21.75 1 97.81 17 ASN B CA 1
ATOM 2390 C C . ASN B 1 17 ? 12.484 -17.719 -21.547 1 97.81 17 ASN B C 1
ATOM 2392 O O . ASN B 1 17 ? 11.789 -17.672 -20.531 1 97.81 17 ASN B O 1
ATOM 2396 N N . VAL B 1 18 ? 12.297 -18.672 -22.5 1 98 18 VAL B N 1
ATOM 2397 C CA . VAL B 1 18 ? 11.094 -19.5 -22.531 1 98 18 VAL B CA 1
ATOM 2398 C C . VAL B 1 18 ? 11.477 -20.984 -22.609 1 98 18 VAL B C 1
ATOM 2400 O O . VAL B 1 18 ? 12.422 -21.344 -23.312 1 98 18 VAL B O 1
ATOM 2403 N N . CYS B 1 19 ? 10.789 -21.734 -21.844 1 97.5 19 CYS B N 1
ATOM 2404 C CA . CYS B 1 19 ? 10.836 -23.188 -21.922 1 97.5 19 CYS B CA 1
ATOM 2405 C C . CYS B 1 19 ? 9.461 -23.766 -22.234 1 97.5 19 CYS B C 1
ATOM 2407 O O . CYS B 1 19 ? 8.484 -23.469 -21.547 1 97.5 19 CYS B O 1
ATOM 2409 N N . LEU B 1 20 ? 9.375 -24.578 -23.297 1 97.38 20 LEU B N 1
ATOM 2410 C CA . LEU B 1 20 ? 8.148 -25.25 -23.672 1 97.38 20 LEU B CA 1
ATOM 2411 C C . LEU B 1 20 ? 8.336 -26.766 -23.672 1 97.38 20 LEU B C 1
ATOM 2413 O O . LEU B 1 20 ? 9.039 -27.312 -24.516 1 97.38 20 LEU B O 1
ATOM 2417 N N . LEU B 1 21 ? 7.66 -27.406 -22.719 1 96.56 21 LEU B N 1
ATOM 2418 C CA . LEU B 1 21 ? 7.68 -28.859 -22.625 1 96.56 21 LEU B CA 1
ATOM 2419 C C . LEU B 1 21 ? 6.492 -29.469 -23.359 1 96.56 21 LEU B C 1
ATOM 2421 O O . LEU B 1 21 ? 5.418 -28.875 -23.422 1 96.56 21 LEU B O 1
ATOM 2425 N N . GLY B 1 22 ? 6.719 -30.656 -23.906 1 93.38 22 GLY B N 1
ATOM 2426 C CA . GLY B 1 22 ? 5.656 -31.312 -24.656 1 93.38 22 GLY B CA 1
ATOM 2427 C C . GLY B 1 22 ? 5.367 -30.625 -25.984 1 93.38 22 GLY B C 1
ATOM 2428 O O . GLY B 1 22 ? 4.234 -30.672 -26.469 1 93.38 22 GLY B O 1
ATOM 2429 N N . ALA B 1 23 ? 6.379 -30.047 -26.562 1 87.62 23 ALA B N 1
ATOM 2430 C CA . ALA B 1 23 ? 6.23 -29.219 -27.75 1 87.62 23 ALA B CA 1
ATOM 2431 C C . ALA B 1 23 ? 5.988 -30.062 -29 1 87.62 23 ALA B C 1
ATOM 2433 O O . ALA B 1 23 ? 5.52 -29.562 -30.016 1 87.62 23 ALA B O 1
ATOM 2434 N N . GLU B 1 24 ? 6.27 -31.25 -28.922 1 85.81 24 GLU B N 1
ATOM 2435 C CA . GLU B 1 24 ? 6.195 -32.125 -30.094 1 85.81 24 GLU B CA 1
ATOM 2436 C C . GLU B 1 24 ? 4.75 -32.344 -30.516 1 85.81 24 GLU B C 1
ATOM 2438 O O . GLU B 1 24 ? 4.48 -32.625 -31.703 1 85.81 24 GLU B O 1
ATOM 2443 N N . ASN B 1 25 ? 3.873 -32.281 -29.625 1 86.56 25 ASN B N 1
ATOM 2444 C CA . ASN B 1 25 ? 2.459 -32.469 -29.922 1 86.56 25 ASN B CA 1
ATOM 2445 C C . ASN B 1 25 ? 1.664 -31.172 -29.75 1 86.56 25 ASN B C 1
ATOM 2447 O O . ASN B 1 25 ? 1.219 -30.859 -28.641 1 86.56 25 ASN B O 1
ATOM 2451 N N . LYS B 1 26 ? 1.377 -30.562 -30.797 1 88.19 26 LYS B N 1
ATOM 2452 C CA . LYS B 1 26 ? 0.739 -29.234 -30.797 1 88.19 26 LYS B CA 1
ATOM 2453 C C . LYS B 1 26 ? -0.753 -29.359 -30.5 1 88.19 26 LYS B C 1
ATOM 2455 O O . LYS B 1 26 ? -1.417 -28.359 -30.234 1 88.19 26 LYS B O 1
ATOM 2460 N N . SER B 1 27 ? -1.259 -30.531 -30.531 1 91.12 27 SER B N 1
ATOM 2461 C CA . SER B 1 27 ? -2.686 -30.719 -30.281 1 91.12 27 SER B CA 1
ATOM 2462 C C . SER B 1 27 ? -2.988 -30.75 -28.781 1 91.12 27 SER B C 1
ATOM 2464 O O . SER B 1 27 ? -4.141 -30.594 -28.375 1 91.12 27 SER B O 1
ATOM 2466 N N . LYS B 1 28 ? -1.926 -30.969 -28 1 93.81 28 LYS B N 1
ATOM 2467 C CA . LYS B 1 28 ? -2.102 -30.953 -26.547 1 93.81 28 LYS B CA 1
ATOM 2468 C C . LYS B 1 28 ? -2.453 -29.562 -26.047 1 93.81 28 LYS B C 1
ATOM 2470 O O . LYS B 1 28 ? -1.914 -28.562 -26.531 1 93.81 28 LYS B O 1
ATOM 2475 N N . PRO B 1 29 ? -3.396 -29.484 -25.078 1 96.62 29 PRO B N 1
ATOM 2476 C CA . PRO B 1 29 ? -3.707 -28.172 -24.516 1 96.62 29 PRO B CA 1
ATOM 2477 C C . PRO B 1 29 ? -2.492 -27.5 -23.891 1 96.62 29 PRO B C 1
ATOM 2479 O O . PRO B 1 29 ? -1.581 -28.188 -23.406 1 96.62 29 PRO B O 1
ATOM 2482 N N . LEU B 1 30 ? -2.52 -26.172 -23.875 1 97.88 30 LEU B N 1
ATOM 2483 C CA . LEU B 1 30 ? -1.405 -25.375 -23.375 1 97.88 30 LEU B CA 1
ATOM 2484 C C . LEU B 1 30 ? -1.646 -24.969 -21.922 1 97.88 30 LEU B C 1
ATOM 2486 O O . LEU B 1 30 ? -2.744 -24.531 -21.562 1 97.88 30 LEU B O 1
ATOM 2490 N N . ILE B 1 31 ? -0.678 -25.188 -21.062 1 98.38 31 ILE B N 1
ATOM 2491 C CA . ILE B 1 31 ? -0.598 -24.609 -19.734 1 98.38 31 ILE B CA 1
ATOM 2492 C C . ILE B 1 31 ? 0.548 -23.594 -19.672 1 98.38 31 ILE B C 1
ATOM 2494 O O . ILE B 1 31 ? 1.683 -23.922 -20.031 1 98.38 31 ILE B O 1
ATOM 2498 N N . ILE B 1 32 ? 0.261 -22.359 -19.312 1 98.75 32 ILE B N 1
ATOM 2499 C CA . ILE B 1 32 ? 1.305 -21.406 -18.984 1 98.75 32 ILE B CA 1
ATOM 2500 C C . ILE B 1 32 ? 1.331 -21.156 -17.484 1 98.75 32 ILE B C 1
ATOM 2502 O O . ILE B 1 32 ? 0.295 -20.875 -16.875 1 98.75 32 ILE B O 1
ATOM 2506 N N . SER B 1 33 ? 2.508 -21.328 -16.859 1 97.81 33 SER B N 1
ATOM 2507 C CA . SER B 1 33 ? 2.645 -21.125 -15.422 1 97.81 33 SER B CA 1
ATOM 2508 C C . SER B 1 33 ? 3.611 -19.984 -15.125 1 97.81 33 SER B C 1
ATOM 2510 O O . SER B 1 33 ? 4.723 -19.953 -15.656 1 97.81 33 SER B O 1
ATOM 2512 N N . LEU B 1 34 ? 3.16 -19.094 -14.258 1 98.06 34 LEU B N 1
ATOM 2513 C CA . LEU B 1 34 ? 3.924 -17.906 -13.914 1 98.06 34 LEU B CA 1
ATOM 2514 C C . LEU B 1 34 ? 4.629 -18.078 -12.57 1 98.06 34 LEU B C 1
ATOM 2516 O O . LEU B 1 34 ? 4.02 -18.516 -11.594 1 98.06 34 LEU B O 1
ATOM 2520 N N . HIS B 1 35 ? 5.906 -17.672 -12.562 1 94.75 35 HIS B N 1
ATOM 2521 C CA . HIS B 1 35 ? 6.602 -17.594 -11.289 1 94.75 35 HIS B CA 1
ATOM 2522 C C . HIS B 1 35 ? 6.25 -16.312 -10.547 1 94.75 35 HIS B C 1
ATOM 2524 O O . HIS B 1 35 ? 5.707 -15.375 -11.133 1 94.75 35 HIS B O 1
ATOM 2530 N N . GLY B 1 36 ? 6.484 -16.359 -9.227 1 93.38 36 GLY B N 1
ATOM 2531 C CA . GLY B 1 36 ? 6.301 -15.18 -8.406 1 93.38 36 GLY B CA 1
ATOM 2532 C C . GLY B 1 36 ? 7.559 -14.344 -8.273 1 93.38 36 GLY B C 1
ATOM 2533 O O . GLY B 1 36 ? 8.516 -14.523 -9.031 1 93.38 36 GLY B O 1
ATOM 2534 N N . ALA B 1 37 ? 7.477 -13.281 -7.5 1 87.88 37 ALA B N 1
ATOM 2535 C CA . ALA B 1 37 ? 8.609 -12.477 -7.047 1 87.88 37 ALA B CA 1
ATOM 2536 C C . ALA B 1 37 ? 9.406 -11.945 -8.234 1 87.88 37 ALA B C 1
ATOM 2538 O O . ALA B 1 37 ? 10.586 -12.281 -8.398 1 87.88 37 ALA B O 1
ATOM 2539 N N . PRO B 1 38 ? 8.781 -11.016 -9.008 1 91.62 38 PRO B N 1
ATOM 2540 C CA . PRO B 1 38 ? 9.562 -10.43 -10.102 1 91.62 38 PRO B CA 1
ATOM 2541 C C . PRO B 1 38 ? 10.922 -9.906 -9.648 1 91.62 38 PRO B C 1
ATOM 2543 O O . PRO B 1 38 ? 11.008 -9.211 -8.633 1 91.62 38 PRO B O 1
ATOM 2546 N N . GLY B 1 39 ? 11.922 -10.352 -10.391 1 91.31 39 GLY B N 1
ATOM 2547 C CA . GLY B 1 39 ? 13.273 -9.938 -10.07 1 91.31 39 GLY B CA 1
ATOM 2548 C C . GLY B 1 39 ? 13.969 -10.852 -9.078 1 91.31 39 GLY B C 1
ATOM 2549 O O . GLY B 1 39 ? 15.195 -10.852 -8.969 1 91.31 39 GLY B O 1
ATOM 2550 N N . LEU B 1 40 ? 13.18 -11.672 -8.43 1 88.62 40 LEU B N 1
ATOM 2551 C CA . LEU B 1 40 ? 13.758 -12.461 -7.348 1 88.62 40 LEU B CA 1
ATOM 2552 C C . LEU B 1 40 ? 13.703 -13.953 -7.68 1 88.62 40 LEU B C 1
ATOM 2554 O O . LEU B 1 40 ? 14.383 -14.758 -7.035 1 88.62 40 LEU B O 1
ATOM 2558 N N . SER B 1 41 ? 12.859 -14.312 -8.625 1 89.56 41 SER B N 1
ATOM 2559 C CA . SER B 1 41 ? 12.68 -15.719 -8.984 1 89.56 41 SER B CA 1
ATOM 2560 C C . SER B 1 41 ? 12.727 -15.906 -10.492 1 89.56 41 SER B C 1
ATOM 2562 O O . SER B 1 41 ? 12.836 -14.938 -11.242 1 89.56 41 SER B O 1
ATOM 2564 N N . SER B 1 42 ? 12.781 -17.188 -10.891 1 92.31 42 SER B N 1
ATOM 2565 C CA . SER B 1 42 ? 12.789 -17.594 -12.297 1 92.31 42 SER B CA 1
ATOM 2566 C C . SER B 1 42 ? 11.797 -18.719 -12.547 1 92.31 42 SER B C 1
ATOM 2568 O O . SER B 1 42 ? 11.086 -19.141 -11.641 1 92.31 42 SER B O 1
ATOM 2570 N N . HIS B 1 43 ? 11.867 -19.125 -13.797 1 93.25 43 HIS B N 1
ATOM 2571 C CA . HIS B 1 43 ? 10.906 -20.156 -14.172 1 93.25 43 HIS B CA 1
ATOM 2572 C C . HIS B 1 43 ? 11.344 -21.531 -13.648 1 93.25 43 HIS B C 1
ATOM 2574 O O . HIS B 1 43 ? 10.57 -22.484 -13.695 1 93.25 43 HIS B O 1
ATOM 2580 N N . THR B 1 44 ? 12.531 -21.688 -13.078 1 90.62 44 THR B N 1
ATOM 2581 C CA . THR B 1 44 ? 13.141 -22.984 -12.781 1 90.62 44 THR B CA 1
ATOM 2582 C C . THR B 1 44 ? 12.289 -23.766 -11.797 1 90.62 44 THR B C 1
ATOM 2584 O O . THR B 1 44 ? 12.039 -24.953 -11.992 1 90.62 44 THR B O 1
ATOM 2587 N N . GLY B 1 45 ? 11.844 -23.094 -10.773 1 89.56 45 GLY B N 1
ATOM 2588 C CA . GLY B 1 45 ? 11.008 -23.781 -9.797 1 89.56 45 GLY B CA 1
ATOM 2589 C C . GLY B 1 45 ? 9.664 -24.219 -10.359 1 89.56 45 GLY B C 1
ATOM 2590 O O . GLY B 1 45 ? 9.203 -25.328 -10.086 1 89.56 45 GLY B O 1
ATOM 2591 N N . ILE B 1 46 ? 9.109 -23.438 -11.125 1 93.5 46 ILE B N 1
ATOM 2592 C CA . ILE B 1 46 ? 7.789 -23.703 -11.688 1 93.5 46 ILE B CA 1
ATOM 2593 C C . ILE B 1 46 ? 7.883 -24.828 -12.711 1 93.5 46 ILE B C 1
ATOM 2595 O O . ILE B 1 46 ? 6.977 -25.656 -12.82 1 93.5 46 ILE B O 1
ATOM 2599 N N . LYS B 1 47 ? 8.953 -24.812 -13.492 1 94.81 47 LYS B N 1
ATOM 2600 C CA . LYS B 1 47 ? 9.188 -25.906 -14.438 1 94.81 47 LYS B CA 1
ATOM 2601 C C . LYS B 1 47 ? 9.172 -27.25 -13.727 1 94.81 47 LYS B C 1
ATOM 2603 O O . LYS B 1 47 ? 8.516 -28.188 -14.188 1 94.81 47 LYS B O 1
ATOM 2608 N N . GLU B 1 48 ? 9.852 -27.281 -12.602 1 93.56 48 GLU B N 1
ATOM 2609 C CA . GLU B 1 48 ? 9.914 -28.531 -11.828 1 93.56 48 GLU B CA 1
ATOM 2610 C C . GLU B 1 48 ? 8.531 -28.922 -11.312 1 93.56 48 GLU B C 1
ATOM 2612 O O . GLU B 1 48 ? 8.195 -30.109 -11.273 1 93.56 48 GLU B O 1
ATOM 2617 N N . ASP B 1 49 ? 7.727 -27.953 -10.953 1 94.44 49 ASP B N 1
ATOM 2618 C CA . ASP B 1 49 ? 6.41 -28.188 -10.367 1 94.44 49 ASP B CA 1
ATOM 2619 C C . ASP B 1 49 ? 5.441 -28.75 -11.406 1 94.44 49 ASP B C 1
ATOM 2621 O O . ASP B 1 49 ? 4.516 -29.5 -11.055 1 94.44 49 ASP B O 1
ATOM 2625 N N . PHE B 1 50 ? 5.656 -28.469 -12.734 1 96.62 50 PHE B N 1
ATOM 2626 C CA . PHE B 1 50 ? 4.609 -28.734 -13.711 1 96.62 50 PHE B CA 1
ATOM 2627 C C . PHE B 1 50 ? 5.094 -29.734 -14.758 1 96.62 50 PHE B C 1
ATOM 2629 O O . PHE B 1 50 ? 4.305 -30.203 -15.578 1 96.62 50 PHE B O 1
ATOM 2636 N N . LYS B 1 51 ? 6.34 -30.109 -14.75 1 95.75 51 LYS B N 1
ATOM 2637 C CA . LYS B 1 51 ? 6.934 -30.906 -15.812 1 95.75 51 LYS B CA 1
ATOM 2638 C C . LYS B 1 51 ? 6.254 -32.281 -15.914 1 95.75 51 LYS B C 1
ATOM 2640 O O . LYS B 1 51 ? 6.223 -32.875 -16.984 1 95.75 51 LYS B O 1
ATOM 2645 N N . PHE B 1 52 ? 5.676 -32.781 -14.859 1 95.88 52 PHE B N 1
ATOM 2646 C CA . PHE B 1 52 ? 5.043 -34.094 -14.852 1 95.88 52 PHE B CA 1
ATOM 2647 C C . PHE B 1 52 ? 3.807 -34.125 -15.742 1 95.88 52 PHE B C 1
ATOM 2649 O O . PHE B 1 52 ? 3.299 -35.188 -16.094 1 95.88 52 PHE B O 1
ATOM 2656 N N . LEU B 1 53 ? 3.375 -32.906 -16.172 1 96.75 53 LEU B N 1
ATOM 2657 C CA . LEU B 1 53 ? 2.18 -32.781 -17 1 96.75 53 LEU B CA 1
ATOM 2658 C C . LEU B 1 53 ? 2.539 -32.812 -18.484 1 96.75 53 LEU B C 1
ATOM 2660 O O . LEU B 1 53 ? 1.653 -32.844 -19.344 1 96.75 53 LEU B O 1
ATOM 2664 N N . ALA B 1 54 ? 3.766 -32.906 -18.828 1 95.62 54 ALA B N 1
ATOM 2665 C CA . ALA B 1 54 ? 4.25 -32.656 -20.188 1 95.62 54 ALA B CA 1
ATOM 2666 C C . ALA B 1 54 ? 3.826 -33.781 -21.125 1 95.62 54 ALA B C 1
ATOM 2668 O O . ALA B 1 54 ? 3.922 -33.656 -22.344 1 95.62 54 ALA B O 1
ATOM 2669 N N . ASP B 1 55 ? 3.33 -34.906 -20.609 1 93.06 55 ASP B N 1
ATOM 2670 C CA . ASP B 1 55 ? 2.85 -36 -21.438 1 93.06 55 ASP B CA 1
ATOM 2671 C C . ASP B 1 55 ? 1.429 -35.719 -21.938 1 93.06 55 ASP B C 1
ATOM 2673 O O . ASP B 1 55 ? 1.017 -36.25 -22.969 1 93.06 55 ASP B O 1
ATOM 2677 N N . ARG B 1 56 ? 0.734 -34.938 -21.266 1 94.56 56 ARG B N 1
ATOM 2678 C CA . ARG B 1 56 ? -0.678 -34.719 -21.562 1 94.56 56 ARG B CA 1
ATOM 2679 C C . ARG B 1 56 ? -0.927 -33.281 -22.016 1 94.56 56 ARG B C 1
ATOM 2681 O O . ARG B 1 56 ? -1.934 -33 -22.656 1 94.56 56 ARG B O 1
ATOM 2688 N N . PHE B 1 57 ? -0.003 -32.406 -21.656 1 96.56 57 PHE B N 1
ATOM 2689 C CA . PHE B 1 57 ? -0.13 -30.969 -21.969 1 96.56 57 PHE B CA 1
ATOM 2690 C C . PHE B 1 57 ? 1.16 -30.422 -22.562 1 96.56 57 PHE B C 1
ATOM 2692 O O . PHE B 1 57 ? 2.219 -31.047 -22.453 1 96.56 57 PHE B O 1
ATOM 2699 N N . ARG B 1 58 ? 1.02 -29.328 -23.266 1 97.06 58 ARG B N 1
ATOM 2700 C CA . ARG B 1 58 ? 2.17 -28.453 -23.469 1 97.06 58 ARG B CA 1
ATOM 2701 C C . ARG B 1 58 ? 2.342 -27.5 -22.281 1 97.06 58 ARG B C 1
ATOM 2703 O O . ARG B 1 58 ? 1.396 -26.812 -21.891 1 97.06 58 ARG B O 1
ATOM 2710 N N . VAL B 1 59 ? 3.496 -27.562 -21.672 1 98 59 VAL B N 1
ATOM 2711 C CA . VAL B 1 59 ? 3.762 -26.734 -20.5 1 98 59 VAL B CA 1
ATOM 2712 C C . VAL B 1 59 ? 4.762 -25.641 -20.844 1 98 59 VAL B C 1
ATOM 2714 O O . VAL B 1 59 ? 5.934 -25.922 -21.109 1 98 59 VAL B O 1
ATOM 2717 N 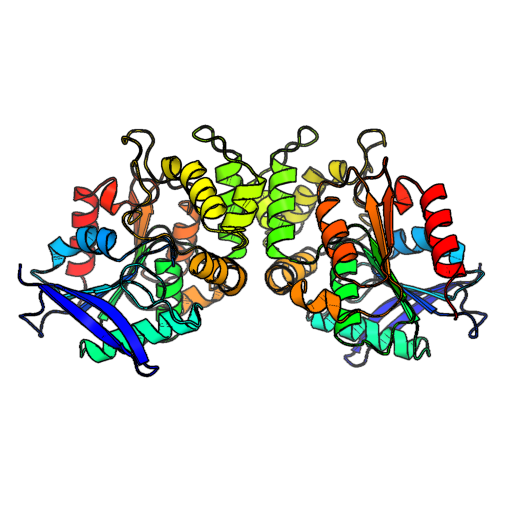N . LEU B 1 60 ? 4.285 -24.391 -20.859 1 98.31 60 LEU B N 1
ATOM 2718 C CA . LEU B 1 60 ? 5.133 -23.234 -21.125 1 98.31 60 LEU B CA 1
ATOM 2719 C C . LEU B 1 60 ? 5.469 -22.5 -19.828 1 98.31 60 LEU B C 1
ATOM 2721 O O . LEU B 1 60 ? 4.566 -22.078 -19.109 1 98.31 60 LEU B O 1
ATOM 2725 N N . VAL B 1 61 ? 6.715 -22.406 -19.5 1 98 61 VAL B N 1
ATOM 2726 C CA . VAL B 1 61 ? 7.227 -21.594 -18.406 1 98 61 VAL B CA 1
ATOM 2727 C C . VAL B 1 61 ? 8.258 -20.594 -18.938 1 98 61 VAL B C 1
ATOM 2729 O O . VAL B 1 61 ? 8.914 -20.859 -19.953 1 98 61 VAL B O 1
ATOM 2732 N N . TYR B 1 62 ? 8.336 -19.453 -18.297 1 98 62 TYR B N 1
ATOM 2733 C CA . TYR B 1 62 ? 9.281 -18.438 -18.75 1 98 62 TYR B CA 1
ATOM 2734 C C . TYR B 1 62 ? 9.672 -17.5 -17.625 1 98 62 TYR B C 1
ATOM 2736 O O . TYR B 1 62 ? 9.023 -17.469 -16.578 1 98 62 TYR B O 1
ATOM 2744 N N . ASP B 1 63 ? 10.805 -16.859 -17.797 1 97.38 63 ASP B N 1
ATOM 2745 C CA . ASP B 1 63 ? 11.211 -15.797 -16.891 1 97.38 63 ASP B CA 1
ATOM 2746 C C . ASP B 1 63 ? 10.508 -14.484 -17.234 1 97.38 63 ASP B C 1
ATOM 2748 O O . ASP B 1 63 ? 10.578 -14.016 -18.359 1 97.38 63 ASP B O 1
ATOM 2752 N N . LEU B 1 64 ? 9.805 -13.945 -16.266 1 97.62 64 LEU B N 1
ATOM 2753 C CA . LEU B 1 64 ? 9.219 -12.625 -16.469 1 97.62 64 LEU B CA 1
ATOM 2754 C C . LEU B 1 64 ? 10.273 -11.625 -16.922 1 97.62 64 LEU B C 1
ATOM 2756 O O . LEU B 1 64 ? 11.445 -11.742 -16.547 1 97.62 64 LEU B O 1
ATOM 2760 N N . ARG B 1 65 ? 9.781 -10.727 -17.734 1 97.56 65 ARG B N 1
ATOM 2761 C CA . ARG B 1 65 ? 10.664 -9.602 -18.047 1 97.56 65 ARG B CA 1
ATOM 2762 C C . ARG B 1 65 ? 11.336 -9.062 -16.797 1 97.56 65 ARG B C 1
ATOM 2764 O O . ARG B 1 65 ? 10.672 -8.859 -15.773 1 97.56 65 ARG B O 1
ATOM 2771 N N . GLY B 1 66 ? 12.695 -8.906 -16.812 1 96.81 66 GLY B N 1
ATOM 2772 C CA . GLY B 1 66 ? 13.414 -8.414 -15.656 1 96.81 66 GLY B CA 1
ATOM 2773 C C . GLY B 1 66 ? 13.789 -9.508 -14.68 1 96.81 66 GLY B C 1
ATOM 2774 O O . GLY B 1 66 ? 14.414 -9.242 -13.648 1 96.81 66 GLY B O 1
ATOM 2775 N N . SER B 1 67 ? 13.508 -10.773 -14.992 1 96.12 67 SER B N 1
ATOM 2776 C CA . SER B 1 67 ? 13.812 -11.898 -14.109 1 96.12 67 SER B CA 1
ATOM 2777 C C . SER B 1 67 ? 14.602 -12.977 -14.844 1 96.12 67 SER B C 1
ATOM 2779 O O . SER B 1 67 ? 14.5 -13.102 -16.062 1 96.12 67 SER B O 1
ATOM 2781 N N . GLY B 1 68 ? 15.375 -13.68 -14.047 1 94.44 68 GLY B N 1
ATOM 2782 C CA . GLY B 1 68 ? 16.094 -14.812 -14.609 1 94.44 68 GLY B CA 1
ATOM 2783 C C . GLY B 1 68 ? 16.859 -14.469 -15.867 1 94.44 68 GLY B C 1
ATOM 2784 O O . GLY B 1 68 ? 17.625 -13.5 -15.883 1 94.44 68 GLY B O 1
ATOM 2785 N N . GLY B 1 69 ? 16.625 -15.273 -16.891 1 94.94 69 GLY B N 1
ATOM 2786 C CA . GLY B 1 69 ? 17.375 -15.125 -18.141 1 94.94 69 GLY B CA 1
ATOM 2787 C C . GLY B 1 69 ? 16.703 -14.18 -19.125 1 94.94 69 GLY B C 1
ATOM 2788 O O . GLY B 1 69 ? 17.219 -13.922 -20.203 1 94.94 69 GLY B O 1
ATOM 2789 N N . SER B 1 70 ? 15.555 -13.609 -18.734 1 97.31 70 SER B N 1
ATOM 2790 C CA . SER B 1 70 ? 14.875 -12.656 -19.609 1 97.31 70 SER B CA 1
ATOM 2791 C C . SER B 1 70 ? 15.531 -11.281 -19.547 1 97.31 70 SER B C 1
ATOM 2793 O O . SER B 1 70 ? 16.219 -10.953 -18.578 1 97.31 70 SER B O 1
ATOM 2795 N N . GLU B 1 71 ? 15.32 -10.523 -20.578 1 97.19 71 GLU B N 1
ATOM 2796 C CA . GLU B 1 71 ? 15.938 -9.211 -20.688 1 97.19 71 GLU B CA 1
ATOM 2797 C C . GLU B 1 71 ? 15.422 -8.273 -19.594 1 97.19 71 GLU B C 1
ATOM 2799 O O . GLU B 1 71 ? 14.242 -8.312 -19.234 1 97.19 71 GLU B O 1
ATOM 2804 N N . VAL B 1 72 ? 16.375 -7.488 -19.094 1 95.81 72 VAL B N 1
ATOM 2805 C CA . VAL B 1 72 ? 16.047 -6.504 -18.062 1 95.81 72 VAL B CA 1
ATOM 2806 C C . VAL B 1 72 ? 15.758 -5.152 -18.719 1 95.81 72 VAL B C 1
ATOM 2808 O O . VAL B 1 72 ? 16.609 -4.258 -18.703 1 95.81 72 VAL B O 1
ATOM 2811 N N . LYS B 1 73 ? 14.656 -5.09 -19.281 1 96.06 73 LYS B N 1
ATOM 2812 C CA . LYS B 1 73 ? 14.188 -3.875 -19.953 1 96.06 73 LYS B CA 1
ATOM 2813 C C . LYS B 1 73 ? 12.734 -3.576 -19.578 1 96.06 73 LYS B C 1
ATOM 2815 O O . LYS B 1 73 ? 11.844 -4.379 -19.859 1 96.06 73 LYS B O 1
ATOM 2820 N N . GLY B 1 74 ? 12.414 -2.449 -19 1 95.19 74 GLY B N 1
ATOM 2821 C CA . GLY B 1 74 ? 11.086 -2.064 -18.547 1 95.19 74 GLY B CA 1
ATOM 2822 C C . GLY B 1 74 ? 10.117 -1.795 -19.672 1 95.19 74 GLY B C 1
ATOM 2823 O O . GLY B 1 74 ? 10.453 -1.988 -20.844 1 95.19 74 GLY B O 1
ATOM 2824 N N . PRO B 1 75 ? 9 -1.364 -19.297 1 97.31 75 PRO B N 1
ATOM 2825 C CA . PRO B 1 75 ? 8.539 -1.092 -17.938 1 97.31 75 PRO B CA 1
ATOM 2826 C C . PRO B 1 75 ? 8.297 -2.365 -17.125 1 97.31 75 PRO B C 1
ATOM 2828 O O . PRO B 1 75 ? 7.965 -3.408 -17.703 1 97.31 75 PRO B O 1
ATOM 2831 N N . PHE B 1 76 ? 8.516 -2.293 -15.891 1 97.94 76 PHE B N 1
ATOM 2832 C CA . PHE B 1 76 ? 8.273 -3.383 -14.953 1 97.94 76 PHE B CA 1
ATOM 2833 C C . PHE B 1 76 ? 6.973 -3.152 -14.188 1 97.94 76 PHE B C 1
ATOM 2835 O O . PHE B 1 76 ? 7 -2.85 -12.992 1 97.94 76 PHE B O 1
ATOM 2842 N N . THR B 1 77 ? 5.855 -3.352 -14.867 1 98 77 THR B N 1
ATOM 2843 C CA . THR B 1 77 ? 4.523 -3.16 -14.312 1 98 77 THR B CA 1
ATOM 2844 C C . THR B 1 77 ? 3.654 -4.395 -14.547 1 98 77 THR B C 1
ATOM 2846 O O . THR B 1 77 ? 3.936 -5.195 -15.438 1 98 77 THR B O 1
ATOM 2849 N N . ASP B 1 78 ? 2.633 -4.512 -13.734 1 98.31 78 ASP B N 1
ATOM 2850 C CA . ASP B 1 78 ? 1.69 -5.613 -13.914 1 98.31 78 ASP B CA 1
ATOM 2851 C C . ASP B 1 78 ? 1.091 -5.594 -15.32 1 98.31 78 ASP B C 1
ATOM 2853 O O . ASP B 1 78 ? 0.941 -6.641 -15.953 1 98.31 78 ASP B O 1
ATOM 2857 N N . GLU B 1 79 ? 0.75 -4.418 -15.836 1 98.25 79 GLU B N 1
ATOM 2858 C CA . GLU B 1 79 ? 0.167 -4.281 -17.172 1 98.25 79 GLU B CA 1
ATOM 2859 C C . GLU B 1 79 ? 1.099 -4.844 -18.234 1 98.25 79 GLU B C 1
ATOM 2861 O O . GLU B 1 79 ? 0.657 -5.559 -19.141 1 98.25 79 GLU B O 1
ATOM 2866 N N . GLN B 1 80 ? 2.354 -4.527 -18.078 1 98.5 80 GLN B N 1
ATOM 2867 C CA . GLN B 1 80 ? 3.33 -4.988 -19.062 1 98.5 80 GLN B CA 1
ATOM 2868 C C . GLN B 1 80 ? 3.533 -6.496 -18.969 1 98.5 80 GLN B C 1
ATOM 2870 O O . GLN B 1 80 ? 3.605 -7.184 -20 1 98.5 80 GLN B O 1
ATOM 2875 N N . TRP B 1 81 ? 3.682 -7.023 -17.781 1 98.62 81 TRP B N 1
ATOM 2876 C CA . TRP B 1 81 ? 3.869 -8.461 -17.625 1 98.62 81 TRP B CA 1
ATOM 2877 C C . TRP B 1 81 ? 2.672 -9.234 -18.156 1 98.62 81 TRP B C 1
ATOM 2879 O O . TRP B 1 81 ? 2.83 -10.305 -18.75 1 98.62 81 TRP B O 1
ATOM 2889 N N . VAL B 1 82 ? 1.448 -8.734 -17.969 1 98.75 82 VAL B N 1
ATOM 2890 C CA . VAL B 1 82 ? 0.235 -9.359 -18.484 1 98.75 82 VAL B CA 1
ATOM 2891 C C . VAL B 1 82 ? 0.236 -9.305 -20 1 98.75 82 VAL B C 1
ATOM 2893 O O . VAL B 1 82 ? -0.128 -10.281 -20.672 1 98.75 82 VAL B O 1
ATOM 2896 N N . SER B 1 83 ? 0.639 -8.148 -20.531 1 98.69 83 SER B N 1
ATOM 2897 C CA . SER B 1 83 ? 0.748 -8.016 -21.984 1 98.69 83 SER B CA 1
ATOM 2898 C C . SER B 1 83 ? 1.767 -9 -22.547 1 98.69 83 SER B C 1
ATOM 2900 O O . SER B 1 83 ? 1.549 -9.578 -23.625 1 98.69 83 SER B O 1
ATOM 2902 N N . ASP B 1 84 ? 2.889 -9.141 -21.859 1 98.81 84 ASP B N 1
ATOM 2903 C CA . ASP B 1 84 ? 3.898 -10.109 -22.266 1 98.81 84 ASP B CA 1
ATOM 2904 C C . ASP B 1 84 ? 3.307 -11.516 -22.359 1 98.81 84 ASP B C 1
ATOM 2906 O O . ASP B 1 84 ? 3.588 -12.258 -23.297 1 98.81 84 ASP B O 1
ATOM 2910 N N . LEU B 1 85 ? 2.549 -11.891 -21.359 1 98.81 85 LEU B N 1
ATOM 2911 C CA . LEU B 1 85 ? 1.89 -13.188 -21.312 1 98.81 85 LEU B CA 1
ATOM 2912 C C . LEU B 1 85 ? 0.981 -13.383 -22.531 1 98.81 85 LEU B C 1
ATOM 2914 O O . LEU B 1 85 ? 0.96 -14.461 -23.125 1 98.81 85 LEU B O 1
ATOM 2918 N N . GLU B 1 86 ? 0.233 -12.367 -22.859 1 98.81 86 GLU B N 1
ATOM 2919 C CA . GLU B 1 86 ? -0.656 -12.422 -24.016 1 98.81 86 GLU B CA 1
ATOM 2920 C C . GLU B 1 86 ? 0.128 -12.664 -25.297 1 98.81 86 GLU B C 1
ATOM 2922 O O . GLU B 1 86 ? -0.294 -13.445 -26.156 1 98.81 86 GLU B O 1
ATOM 2927 N N . GLU B 1 87 ? 1.228 -12.039 -25.422 1 98.62 87 GLU B N 1
ATOM 2928 C CA . GLU B 1 87 ? 2.059 -12.227 -26.594 1 98.62 87 GLU B CA 1
ATOM 2929 C C . GLU B 1 87 ? 2.66 -13.625 -26.641 1 98.62 87 GLU B C 1
ATOM 2931 O O . GLU B 1 87 ? 2.809 -14.211 -27.719 1 98.62 87 GLU B O 1
ATOM 2936 N N . LEU B 1 88 ? 3.004 -14.141 -25.484 1 98.5 88 LEU B N 1
ATOM 2937 C CA . LEU B 1 88 ? 3.541 -15.492 -25.438 1 98.5 88 LEU B CA 1
ATOM 2938 C C . LEU B 1 88 ? 2.471 -16.516 -25.797 1 98.5 88 LEU B C 1
ATOM 2940 O O . LEU B 1 88 ? 2.766 -17.531 -26.438 1 98.5 88 LEU B O 1
ATOM 2944 N N . ARG B 1 89 ? 1.262 -16.312 -25.297 1 98.31 89 ARG B N 1
ATOM 2945 C CA . ARG B 1 89 ? 0.151 -17.172 -25.703 1 98.31 89 ARG B CA 1
ATOM 2946 C C . ARG B 1 89 ? 0.032 -17.219 -27.219 1 98.31 89 ARG B C 1
ATOM 2948 O O . ARG B 1 89 ? -0.093 -18.281 -27.812 1 98.31 89 ARG B O 1
ATOM 2955 N N . ALA B 1 90 ? 0.061 -16.031 -27.828 1 97.88 90 ALA B N 1
ATOM 2956 C CA . ALA B 1 90 ? -0.042 -15.938 -29.297 1 97.88 90 ALA B CA 1
ATOM 2957 C C . ALA B 1 90 ? 1.13 -16.641 -29.969 1 97.88 90 ALA B C 1
ATOM 2959 O O . ALA B 1 90 ? 0.95 -17.328 -30.969 1 97.88 90 ALA B O 1
ATOM 2960 N N . TRP B 1 91 ? 2.27 -16.469 -29.453 1 97.38 91 TRP B N 1
ATOM 2961 C CA . TRP B 1 91 ? 3.467 -17.109 -29.969 1 97.38 91 TRP B CA 1
ATOM 2962 C C . TRP B 1 91 ? 3.322 -18.625 -29.938 1 97.38 91 TRP B C 1
ATOM 2964 O O . TRP B 1 91 ? 3.764 -19.328 -30.859 1 97.38 91 TRP B O 1
ATOM 2974 N N . ALA B 1 92 ? 2.744 -19.188 -28.844 1 96.5 92 ALA B N 1
ATOM 2975 C CA . ALA B 1 92 ? 2.553 -20.625 -28.688 1 96.5 92 ALA B CA 1
ATOM 2976 C C . ALA B 1 92 ? 1.5 -21.141 -29.656 1 96.5 92 ALA B C 1
ATOM 2978 O O . ALA B 1 92 ? 1.423 -22.344 -29.922 1 96.5 92 ALA B O 1
ATOM 2979 N N . GLY B 1 93 ? 0.617 -20.234 -30.141 1 95.75 93 GLY B N 1
ATOM 2980 C CA . GLY B 1 93 ? -0.324 -20.594 -31.188 1 95.75 93 GLY B CA 1
ATOM 2981 C C . GLY B 1 93 ? -1.688 -21 -30.656 1 95.75 93 GLY B C 1
ATOM 2982 O O . GLY B 1 93 ? -2.508 -21.547 -31.391 1 95.75 93 GLY B O 1
ATOM 2983 N N . ASP B 1 94 ? -1.961 -20.781 -29.438 1 96.5 94 ASP B N 1
ATOM 2984 C CA . ASP B 1 94 ? -3.215 -21.203 -28.828 1 96.5 94 ASP B CA 1
ATOM 2985 C C . ASP B 1 94 ? -4.164 -20.031 -28.625 1 96.5 94 ASP B C 1
ATOM 2987 O O . ASP B 1 94 ? -3.736 -18.938 -28.25 1 96.5 94 ASP B O 1
ATOM 2991 N N . GLU B 1 95 ? -5.438 -20.234 -28.922 1 97.06 95 GLU B N 1
ATOM 2992 C CA . GLU B 1 95 ? -6.457 -19.234 -28.609 1 97.06 95 GLU B CA 1
ATOM 2993 C C . GLU B 1 95 ? -6.785 -19.219 -27.125 1 97.06 95 GLU B C 1
ATOM 2995 O O . GLU B 1 95 ? -6.887 -18.156 -26.516 1 97.06 95 GLU B O 1
ATOM 3000 N N . LYS B 1 96 ? -7.035 -20.453 -26.625 1 97.69 96 LYS B N 1
ATOM 3001 C CA . LYS B 1 96 ? -7.312 -20.625 -25.203 1 97.69 96 LYS B CA 1
ATOM 3002 C C . LYS B 1 96 ? -6.25 -21.5 -24.531 1 97.69 96 LYS B C 1
ATOM 3004 O O . LYS B 1 96 ? -5.605 -22.312 -25.203 1 97.69 96 LYS B O 1
ATOM 3009 N N . PHE B 1 97 ? -6.062 -21.266 -23.297 1 98.25 97 PHE B N 1
ATOM 3010 C CA . PHE B 1 97 ? -5.066 -22.016 -22.547 1 98.25 97 PHE B CA 1
ATOM 3011 C C . PHE B 1 97 ? -5.395 -22.031 -21.062 1 98.25 97 PHE B C 1
ATOM 3013 O O . PHE B 1 97 ? -6.363 -21.406 -20.625 1 98.25 97 PHE B O 1
ATOM 3020 N N . ILE B 1 98 ? -4.676 -22.875 -20.281 1 98.62 98 ILE B N 1
ATOM 3021 C CA . ILE B 1 98 ? -4.762 -22.938 -18.812 1 98.62 98 ILE B CA 1
ATOM 3022 C C . ILE B 1 98 ? -3.664 -22.062 -18.203 1 98.62 98 ILE B C 1
ATOM 3024 O O . ILE B 1 98 ? -2.494 -22.188 -18.562 1 98.62 98 ILE B O 1
ATOM 3028 N N . LEU B 1 99 ? -4.059 -21.188 -17.328 1 98.88 99 LEU B N 1
ATOM 3029 C CA . LEU B 1 99 ? -3.105 -20.281 -16.688 1 98.88 99 LEU B CA 1
ATOM 3030 C C . LEU B 1 99 ? -2.914 -20.641 -15.219 1 98.88 99 LEU B C 1
ATOM 3032 O O . LEU B 1 99 ? -3.891 -20.812 -14.484 1 98.88 99 LEU B O 1
ATOM 3036 N N . ALA B 1 100 ? -1.689 -20.812 -14.852 1 98.81 100 ALA B N 1
ATOM 3037 C CA . ALA B 1 100 ? -1.332 -21.016 -13.453 1 98.81 100 ALA B CA 1
ATOM 3038 C C . ALA B 1 100 ? -0.417 -19.906 -12.953 1 98.81 100 ALA B C 1
ATOM 3040 O O . ALA B 1 100 ? 0.454 -19.438 -13.688 1 98.81 100 ALA B O 1
ATOM 3041 N N . GLY B 1 101 ? -0.619 -19.453 -11.758 1 98.5 101 GLY B N 1
ATOM 3042 C CA . GLY B 1 101 ? 0.228 -18.453 -11.117 1 98.5 101 GLY B CA 1
ATOM 3043 C C . GLY B 1 101 ? 0.25 -18.578 -9.602 1 98.5 101 GLY B C 1
ATOM 3044 O O . GLY B 1 101 ? -0.774 -18.875 -8.984 1 98.5 101 GLY B O 1
ATOM 3045 N N . GLY B 1 102 ? 1.375 -18.359 -9.008 1 97.31 102 GLY B N 1
ATOM 3046 C CA . GLY B 1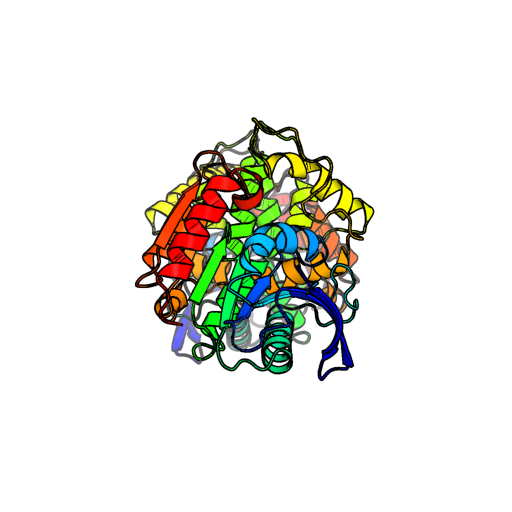 102 ? 1.525 -18.375 -7.562 1 97.31 102 GLY B CA 1
ATOM 3047 C C . GLY B 1 102 ? 2.154 -17.109 -7.012 1 97.31 102 GLY B C 1
ATOM 3048 O O . GLY B 1 102 ? 2.93 -16.438 -7.703 1 97.31 102 GLY B O 1
ATOM 3049 N N . SER B 1 103 ? 1.844 -16.828 -5.719 1 97.19 103 SER B N 1
ATOM 3050 C CA . SER B 1 103 ? 2.377 -15.625 -5.078 1 97.19 103 SER B CA 1
ATOM 3051 C C . SER B 1 103 ? 2.193 -14.398 -5.965 1 97.19 103 SER B C 1
ATOM 3053 O O . SER B 1 103 ? 1.076 -14.094 -6.391 1 97.19 103 SER B O 1
ATOM 3055 N N . TYR B 1 104 ? 3.191 -13.719 -6.43 1 97.75 104 TYR B N 1
ATOM 3056 C CA . TYR B 1 104 ? 3.061 -12.57 -7.328 1 97.75 104 TYR B CA 1
ATOM 3057 C C . TYR B 1 104 ? 2.537 -13.008 -8.695 1 97.75 104 TYR B C 1
ATOM 3059 O O . TYR B 1 104 ? 1.78 -12.281 -9.336 1 97.75 104 TYR B O 1
ATOM 3067 N N . GLY B 1 105 ? 2.996 -14.203 -9.172 1 98.12 105 GLY B N 1
ATOM 3068 C CA . GLY B 1 105 ? 2.443 -14.742 -10.406 1 98.12 105 GLY B CA 1
ATOM 3069 C C . GLY B 1 105 ? 0.938 -14.922 -10.359 1 98.12 105 GLY B C 1
ATOM 3070 O O . GLY B 1 105 ? 0.268 -14.891 -11.391 1 98.12 105 GLY B O 1
ATOM 3071 N N . GLY B 1 106 ? 0.426 -15.156 -9.148 1 98.56 106 GLY B N 1
ATOM 3072 C CA . GLY B 1 106 ? -1.015 -15.227 -8.961 1 98.56 106 GLY B CA 1
ATOM 3073 C C . GLY B 1 106 ? -1.715 -13.906 -9.203 1 98.56 106 GLY B C 1
ATOM 3074 O O . GLY B 1 106 ? -2.814 -13.867 -9.758 1 98.56 106 GLY B O 1
ATOM 3075 N N . PHE B 1 107 ? -1.04 -12.75 -8.828 1 98 107 PHE B N 1
ATOM 3076 C CA . PHE B 1 107 ? -1.567 -11.422 -9.117 1 98 107 PHE B CA 1
ATOM 3077 C C . PHE B 1 107 ? -1.688 -11.195 -10.617 1 98 107 PHE B C 1
ATOM 3079 O O . PHE B 1 107 ? -2.711 -10.703 -11.094 1 98 107 PHE B O 1
ATOM 3086 N N . LEU B 1 108 ? -0.652 -11.617 -11.273 1 98.69 108 LEU B N 1
ATOM 3087 C CA . LEU B 1 108 ? -0.624 -11.453 -12.727 1 98.69 108 LEU B CA 1
ATOM 3088 C C . LEU B 1 108 ? -1.675 -12.336 -13.391 1 98.69 108 LEU B C 1
ATOM 3090 O O . LEU B 1 108 ? -2.334 -11.914 -14.344 1 98.69 108 LEU B O 1
ATOM 3094 N N . ALA B 1 109 ? -1.838 -13.508 -12.836 1 98.88 109 ALA B N 1
ATOM 3095 C CA . ALA B 1 109 ? -2.828 -14.438 -13.375 1 98.88 109 ALA B CA 1
ATOM 3096 C C . ALA B 1 109 ? -4.242 -13.898 -13.188 1 98.88 109 ALA B C 1
ATOM 3098 O O . ALA B 1 109 ? -5.078 -13.992 -14.094 1 98.88 109 ALA B O 1
ATOM 3099 N N . LEU B 1 110 ? -4.504 -13.359 -12.031 1 98.88 110 LEU B N 1
ATOM 3100 C CA . LEU B 1 110 ? -5.805 -12.75 -11.773 1 98.88 110 LEU B CA 1
ATOM 3101 C C . LEU B 1 110 ? -6.051 -11.578 -12.711 1 98.88 110 LEU B C 1
ATOM 3103 O O . LEU B 1 110 ? -7.125 -11.469 -13.305 1 98.88 110 LEU B O 1
ATOM 3107 N N . ASN B 1 111 ? -5.062 -10.742 -12.859 1 98.75 111 ASN B N 1
ATOM 3108 C CA . ASN B 1 111 ? -5.184 -9.625 -13.789 1 98.75 111 ASN B CA 1
ATOM 3109 C C . ASN B 1 111 ? -5.445 -10.109 -15.211 1 98.75 111 ASN B C 1
ATOM 3111 O O . ASN B 1 111 ? -6.27 -9.531 -15.922 1 98.75 111 ASN B O 1
ATOM 3115 N N . TYR B 1 112 ? -4.746 -11.141 -15.594 1 98.88 112 TYR B N 1
ATOM 3116 C CA . TYR B 1 112 ? -4.938 -11.68 -16.938 1 98.88 112 TYR B CA 1
ATOM 3117 C C . TYR B 1 112 ? -6.359 -12.203 -17.125 1 98.88 112 TYR B C 1
ATOM 3119 O O . TYR B 1 112 ? -7.016 -11.891 -18.109 1 98.88 112 TYR B O 1
ATOM 3127 N N . ALA B 1 113 ? -6.828 -12.977 -16.188 1 98.81 113 ALA B N 1
ATOM 3128 C CA . ALA B 1 113 ? -8.164 -13.562 -16.25 1 98.81 113 ALA B CA 1
ATOM 3129 C C . ALA B 1 113 ? -9.234 -12.484 -16.391 1 98.81 113 ALA B C 1
ATOM 3131 O O . ALA B 1 113 ? -10.227 -12.672 -17.094 1 98.81 113 ALA B O 1
ATOM 3132 N N . LEU B 1 114 ? -9.039 -11.367 -15.773 1 98.69 114 LEU B N 1
ATOM 3133 C CA . LEU B 1 114 ? -10.031 -10.289 -15.758 1 98.69 114 LEU B CA 1
ATOM 3134 C C . LEU B 1 114 ? -9.953 -9.461 -17.031 1 98.69 114 LEU B C 1
ATOM 3136 O O . LEU B 1 114 ? -10.969 -8.961 -17.516 1 98.69 114 LEU B O 1
ATOM 3140 N N . ASN B 1 115 ? -8.766 -9.375 -17.625 1 98.25 115 ASN B N 1
ATOM 3141 C CA . ASN B 1 115 ? -8.562 -8.508 -18.781 1 98.25 115 ASN B CA 1
ATOM 3142 C C . ASN B 1 115 ? -8.727 -9.273 -20.078 1 98.25 115 ASN B C 1
ATOM 3144 O O . ASN B 1 115 ? -9 -8.68 -21.125 1 98.25 115 ASN B O 1
ATOM 3148 N N . TYR B 1 116 ? -8.5 -10.586 -20.031 1 98.12 116 TYR B N 1
ATOM 3149 C CA . TYR B 1 116 ? -8.656 -11.461 -21.188 1 98.12 116 TYR B CA 1
ATOM 3150 C C . TYR B 1 116 ? -9.562 -12.641 -20.859 1 98.12 116 TYR B C 1
ATOM 3152 O O . TYR B 1 116 ? -9.156 -13.797 -20.969 1 98.12 116 TYR B O 1
ATOM 3160 N N . PRO B 1 117 ? -10.797 -12.391 -20.594 1 95.94 117 PRO B N 1
ATOM 3161 C CA . PRO B 1 117 ? -11.688 -13.422 -20.062 1 95.94 117 PRO B CA 1
ATOM 3162 C C . PRO B 1 117 ? -11.969 -14.531 -21.078 1 95.94 117 PRO B C 1
ATOM 3164 O O . PRO B 1 117 ? -12.367 -15.633 -20.688 1 95.94 117 PRO B O 1
ATOM 3167 N N . ASN B 1 118 ? -11.727 -14.32 -22.344 1 97.38 118 ASN B N 1
ATOM 3168 C CA . ASN B 1 118 ? -12.078 -15.312 -23.344 1 97.38 118 ASN B CA 1
ATOM 3169 C C . ASN B 1 118 ? -10.867 -16.141 -23.75 1 97.38 118 ASN B C 1
ATOM 3171 O O . ASN B 1 118 ? -10.945 -16.938 -24.688 1 97.38 118 ASN B O 1
ATOM 3175 N N . ARG B 1 119 ? -9.781 -16.031 -22.953 1 98.19 119 ARG B N 1
ATOM 3176 C CA . ARG B 1 119 ? -8.555 -16.703 -23.359 1 98.19 119 ARG B CA 1
ATOM 3177 C C . ARG B 1 119 ? -8.258 -17.906 -22.484 1 98.19 119 ARG B C 1
ATOM 3179 O O . ARG B 1 119 ? -7.336 -18.672 -22.766 1 98.19 119 ARG B O 1
ATOM 3186 N N . LEU B 1 120 ? -9.047 -18.125 -21.469 1 98.25 120 LEU B N 1
ATOM 3187 C CA . LEU B 1 120 ? -8.633 -19.125 -20.5 1 98.25 120 LEU B CA 1
ATOM 3188 C C . LEU B 1 120 ? -9.57 -20.328 -20.531 1 98.25 120 LEU B C 1
ATOM 3190 O O . LEU B 1 120 ? -10.789 -20.172 -20.625 1 98.25 120 LEU B O 1
ATOM 3194 N N . LEU B 1 121 ? -8.977 -21.484 -20.516 1 97.81 121 LEU B N 1
ATOM 3195 C CA . LEU B 1 121 ? -9.695 -22.719 -20.297 1 97.81 121 LEU B CA 1
ATOM 3196 C C . LEU B 1 121 ? -9.898 -22.969 -18.797 1 97.81 121 LEU B C 1
ATOM 3198 O O . LEU B 1 121 ? -10.914 -23.547 -18.391 1 97.81 121 LEU B O 1
ATOM 3202 N N . ALA B 1 122 ? -8.961 -22.594 -18.031 1 98.56 122 ALA B N 1
ATOM 3203 C CA . ALA B 1 122 ? -8.977 -22.75 -16.578 1 98.56 122 ALA B CA 1
ATOM 3204 C C . ALA B 1 122 ? -7.922 -21.859 -15.922 1 98.56 122 ALA B C 1
ATOM 3206 O O . ALA B 1 122 ? -7.027 -21.344 -16.594 1 98.56 122 ALA B O 1
ATOM 3207 N N . LEU B 1 123 ? -8.102 -21.672 -14.633 1 98.81 123 LEU B N 1
ATOM 3208 C CA . LEU B 1 123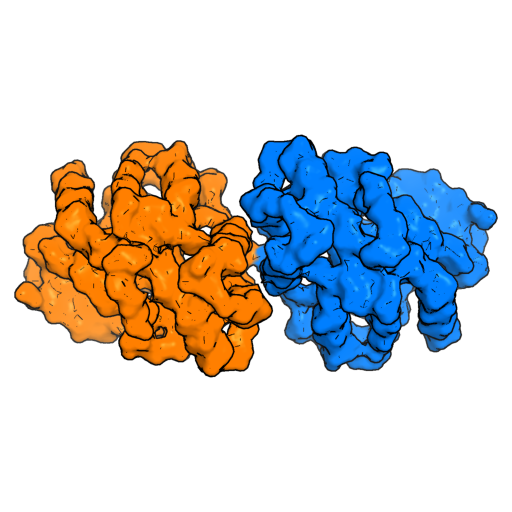 ? -7.211 -20.859 -13.82 1 98.81 123 LEU B CA 1
ATOM 3209 C C . LEU B 1 123 ? -6.754 -21.625 -12.578 1 98.81 123 LEU B C 1
ATOM 3211 O O . LEU B 1 123 ? -7.555 -22.281 -11.922 1 98.81 123 LEU B O 1
ATOM 3215 N N . ILE B 1 124 ? -5.453 -21.609 -12.312 1 98.88 124 ILE B N 1
ATOM 3216 C CA . ILE B 1 124 ? -4.879 -22.219 -11.117 1 98.88 124 ILE B CA 1
ATOM 3217 C C . ILE B 1 124 ? -4.121 -21.172 -10.312 1 98.88 124 ILE B C 1
ATOM 3219 O O . ILE B 1 124 ? -3.203 -20.531 -10.828 1 98.88 124 ILE B O 1
ATOM 3223 N N . LEU B 1 125 ? -4.52 -20.984 -9.078 1 98.88 125 LEU B N 1
ATOM 3224 C CA . LEU B 1 125 ? -3.934 -19.969 -8.203 1 98.88 125 LEU B CA 1
ATOM 3225 C C . LEU B 1 125 ? -3.326 -20.609 -6.961 1 98.88 125 LEU B C 1
ATOM 3227 O O . LEU B 1 125 ? -3.984 -21.391 -6.277 1 98.88 125 LEU B O 1
ATOM 3231 N N . ARG B 1 126 ? -2.066 -20.266 -6.711 1 98.25 126 ARG B N 1
ATOM 3232 C CA . ARG B 1 126 ? -1.345 -20.844 -5.582 1 98.25 126 ARG B CA 1
ATOM 3233 C C . ARG B 1 126 ? -0.864 -19.75 -4.621 1 98.25 126 ARG B C 1
ATOM 3235 O O . ARG B 1 126 ? -0.076 -18.891 -5 1 98.25 126 ARG B O 1
ATOM 3242 N N . ASN B 1 127 ? -1.233 -19.844 -3.344 1 98.19 127 ASN B N 1
ATOM 3243 C CA . ASN B 1 127 ? -0.706 -18.984 -2.281 1 98.19 127 ASN B CA 1
ATOM 3244 C C . ASN B 1 127 ? -0.567 -17.547 -2.736 1 98.19 127 ASN B C 1
ATOM 3246 O O . ASN B 1 127 ? 0.519 -16.969 -2.662 1 98.19 127 ASN B O 1
ATOM 3250 N N . THR B 1 128 ? -1.664 -16.906 -3.102 1 98.44 128 THR B N 1
ATOM 3251 C CA . THR B 1 128 ? -1.68 -15.539 -3.611 1 98.44 128 THR B CA 1
ATOM 3252 C C . THR B 1 128 ? -2.744 -14.711 -2.9 1 98.44 128 THR B C 1
ATOM 3254 O O . THR B 1 128 ? -3.336 -15.156 -1.918 1 98.44 128 THR B O 1
ATOM 3257 N N . TRP B 1 129 ? -2.795 -13.422 -3.201 1 98.19 129 TRP B N 1
ATOM 3258 C CA . TRP B 1 129 ? -3.801 -12.562 -2.584 1 98.19 129 TRP B CA 1
ATOM 3259 C C . TRP B 1 129 ? -4.457 -11.656 -3.619 1 98.19 129 TRP B C 1
ATOM 3261 O O . TRP B 1 129 ? -4.074 -11.664 -4.793 1 98.19 129 TRP B O 1
ATOM 3271 N N . THR B 1 130 ? -5.559 -10.969 -3.188 1 98.31 130 THR B N 1
ATOM 3272 C CA . THR B 1 130 ? -6.387 -10.219 -4.129 1 98.31 130 THR B CA 1
ATOM 3273 C C . THR B 1 130 ? -6.281 -8.719 -3.867 1 98.31 130 THR B C 1
ATOM 3275 O O . THR B 1 130 ? -6.809 -7.91 -4.637 1 98.31 130 THR B O 1
ATOM 3278 N N . CYS B 1 131 ? -5.598 -8.367 -2.781 1 97.94 131 CYS B N 1
ATOM 3279 C CA . CYS B 1 131 ? -5.441 -6.969 -2.393 1 97.94 131 CYS B CA 1
ATOM 3280 C C . CYS B 1 131 ? -4.02 -6.688 -1.934 1 97.94 131 CYS B C 1
ATOM 3282 O O . CYS B 1 131 ? -3.619 -7.098 -0.842 1 97.94 131 CYS B O 1
ATOM 3284 N N . GLY B 1 132 ? -3.34 -5.918 -2.775 1 97.75 132 GLY B N 1
ATOM 3285 C CA . GLY B 1 132 ? -1.924 -5.664 -2.557 1 97.75 132 GLY B CA 1
ATOM 3286 C C . GLY B 1 132 ? -1.632 -5.016 -1.216 1 97.75 132 GLY B C 1
ATOM 3287 O O . GLY B 1 132 ? -0.844 -5.543 -0.426 1 97.75 132 GLY B O 1
ATOM 3288 N N . PRO B 1 133 ? -2.266 -3.922 -0.897 1 97.94 133 PRO B N 1
ATOM 3289 C CA . PRO B 1 133 ? -2.008 -3.244 0.376 1 97.94 133 PRO B CA 1
ATOM 3290 C C . PRO B 1 133 ? -2.291 -4.133 1.585 1 97.94 133 PRO B C 1
ATOM 3292 O O . PRO B 1 133 ? -1.459 -4.23 2.492 1 97.94 133 PRO B O 1
ATOM 3295 N N . GLN B 1 134 ? -3.393 -4.82 1.564 1 97.81 134 GLN B N 1
ATOM 3296 C CA . GLN B 1 134 ? -3.688 -5.703 2.688 1 97.81 134 GLN B CA 1
ATOM 3297 C C . GLN B 1 134 ? -2.691 -6.855 2.756 1 97.81 134 GLN B C 1
ATOM 3299 O O . GLN B 1 134 ? -2.26 -7.246 3.844 1 97.81 134 GLN B O 1
ATOM 3304 N N . GLY B 1 135 ? -2.414 -7.359 1.567 1 98.19 135 GLY B N 1
ATOM 3305 C CA . GLY B 1 135 ? -1.491 -8.477 1.505 1 98.19 135 GLY B CA 1
ATOM 3306 C C . GLY B 1 135 ? -0.125 -8.156 2.08 1 98.19 135 GLY B C 1
ATOM 3307 O O . GLY B 1 135 ? 0.392 -8.906 2.918 1 98.19 135 GLY B O 1
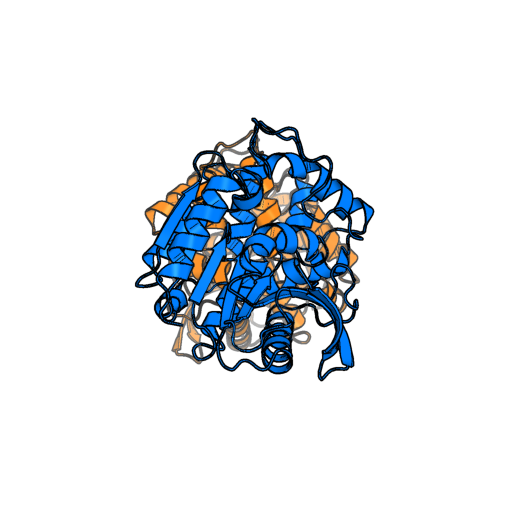ATOM 3308 N N . THR B 1 136 ? 0.487 -7.039 1.693 1 98.62 136 THR B N 1
ATOM 3309 C CA . THR B 1 136 ? 1.84 -6.715 2.133 1 98.62 136 THR B CA 1
ATOM 3310 C C . THR B 1 136 ? 1.849 -6.316 3.605 1 98.62 136 THR B C 1
ATOM 3312 O O . THR B 1 136 ? 2.799 -6.621 4.332 1 98.62 136 THR B O 1
ATOM 3315 N N . HIS B 1 137 ? 0.796 -5.633 4.09 1 98.88 137 HIS B N 1
ATOM 3316 C CA . HIS B 1 137 ? 0.716 -5.293 5.504 1 98.88 137 HIS B CA 1
ATOM 3317 C C . HIS B 1 137 ? 0.575 -6.547 6.363 1 98.88 137 HIS B C 1
ATOM 3319 O O . HIS B 1 137 ? 1.216 -6.66 7.41 1 98.88 137 HIS B O 1
ATOM 3325 N N . ARG B 1 138 ? -0.267 -7.461 5.918 1 98.56 138 ARG B N 1
ATOM 3326 C CA . ARG B 1 138 ? -0.443 -8.711 6.652 1 98.56 138 ARG B CA 1
ATOM 3327 C C . ARG B 1 138 ? 0.85 -9.516 6.68 1 98.56 138 ARG B C 1
ATOM 3329 O O . ARG B 1 138 ? 1.229 -10.055 7.719 1 98.56 138 ARG B O 1
ATOM 3336 N N . ALA B 1 139 ? 1.482 -9.609 5.527 1 98.5 139 ALA B N 1
ATOM 3337 C CA . ALA B 1 139 ? 2.76 -10.312 5.461 1 98.5 139 ALA B CA 1
ATOM 3338 C C . ALA B 1 139 ? 3.771 -9.703 6.43 1 98.5 139 ALA B C 1
ATOM 3340 O O . ALA B 1 139 ? 4.441 -10.422 7.172 1 98.5 139 ALA B O 1
ATOM 3341 N N . LEU B 1 140 ? 3.889 -8.398 6.457 1 98.88 140 LEU B N 1
ATOM 3342 C CA . LEU B 1 140 ? 4.82 -7.719 7.348 1 98.88 140 LEU B CA 1
ATOM 3343 C C . LEU B 1 140 ? 4.48 -8.008 8.805 1 98.88 140 LEU B C 1
ATOM 3345 O O . LEU B 1 140 ? 5.375 -8.297 9.609 1 98.88 140 LEU B O 1
ATOM 3349 N N . ALA B 1 141 ? 3.207 -7.914 9.133 1 98.81 141 ALA B N 1
ATOM 3350 C CA . ALA B 1 141 ? 2.783 -8.195 10.5 1 98.81 141 ALA B CA 1
ATOM 3351 C C . ALA B 1 141 ? 3.189 -9.602 10.922 1 98.81 141 ALA B C 1
ATOM 3353 O O . ALA B 1 141 ? 3.777 -9.797 11.992 1 98.81 141 ALA B O 1
ATOM 3354 N N . ASN B 1 142 ? 2.869 -10.555 10.07 1 98.56 142 ASN B N 1
ATOM 3355 C CA . ASN B 1 142 ? 3.191 -11.945 10.367 1 98.56 142 ASN B CA 1
ATOM 3356 C C . ASN B 1 142 ? 4.695 -12.164 10.492 1 98.56 142 ASN B C 1
ATOM 3358 O O . ASN B 1 142 ? 5.152 -12.906 11.359 1 98.56 142 ASN B O 1
ATOM 3362 N N . ILE B 1 143 ? 5.453 -11.516 9.641 1 98.56 143 ILE B N 1
ATOM 3363 C CA . ILE B 1 143 ? 6.91 -11.617 9.648 1 98.56 143 ILE B CA 1
ATOM 3364 C C . ILE B 1 143 ? 7.453 -11.07 10.969 1 98.56 143 ILE B C 1
ATOM 3366 O O . ILE B 1 143 ? 8.258 -11.727 11.633 1 98.56 143 ILE B O 1
ATOM 3370 N N . LEU B 1 144 ? 6.996 -9.922 11.352 1 98.62 144 LEU B N 1
ATOM 3371 C CA . LEU B 1 144 ? 7.543 -9.242 12.516 1 98.62 144 LEU B CA 1
ATOM 3372 C C . LEU B 1 144 ? 7.129 -9.953 13.805 1 98.62 144 LEU B C 1
ATOM 3374 O O . LEU B 1 144 ? 7.824 -9.867 14.82 1 98.62 144 LEU B O 1
ATOM 3378 N N . LEU B 1 145 ? 6.051 -10.695 13.719 1 98.06 145 LEU B N 1
ATOM 3379 C CA . LEU B 1 145 ? 5.539 -11.352 14.914 1 98.06 145 LEU B CA 1
ATOM 3380 C C . LEU B 1 145 ? 5.914 -12.828 14.922 1 98.06 145 LEU B C 1
ATOM 3382 O O . LEU B 1 145 ? 5.551 -13.562 15.852 1 98.06 145 LEU B O 1
ATOM 3386 N N . SER B 1 146 ? 6.578 -13.312 13.898 1 97.06 146 SER B N 1
ATOM 3387 C CA . SER B 1 146 ? 6.953 -14.719 13.789 1 97.06 146 SER B CA 1
ATOM 3388 C C . SER B 1 146 ? 7.945 -15.109 14.875 1 97.06 146 SER B C 1
ATOM 3390 O O . SER B 1 146 ? 8.867 -14.352 15.188 1 97.06 146 SER B O 1
ATOM 3392 N N . HIS B 1 147 ? 7.777 -16.312 15.438 1 95.56 147 HIS B N 1
ATOM 3393 C CA . HIS B 1 147 ? 8.727 -16.844 16.406 1 95.56 147 HIS B CA 1
ATOM 3394 C C . HIS B 1 147 ? 9.875 -17.578 15.727 1 95.56 147 HIS B C 1
ATOM 3396 O O . HIS B 1 147 ? 10.836 -17.984 16.375 1 95.56 147 HIS B O 1
ATOM 3402 N N . ARG B 1 148 ? 9.766 -17.719 14.359 1 95.25 148 ARG B N 1
ATOM 3403 C CA . ARG B 1 148 ? 10.727 -18.531 13.625 1 95.25 148 ARG B CA 1
ATOM 3404 C C . ARG B 1 148 ? 11.891 -17.672 13.125 1 95.25 148 ARG B C 1
ATOM 3406 O O . ARG B 1 148 ? 12.938 -18.203 12.742 1 95.25 148 ARG B O 1
ATOM 3413 N N . ILE B 1 149 ? 11.656 -16.359 13.094 1 96.5 149 ILE B N 1
ATOM 3414 C CA . ILE B 1 149 ? 12.656 -15.469 12.516 1 96.5 149 ILE B CA 1
ATOM 3415 C C . ILE B 1 149 ? 12.742 -14.188 13.352 1 96.5 149 ILE B C 1
ATOM 3417 O O . ILE B 1 149 ? 11.891 -13.93 14.195 1 96.5 149 ILE B O 1
ATOM 3421 N N . ASN B 1 150 ? 13.836 -13.43 13.125 1 97.56 150 ASN B N 1
ATOM 3422 C CA . ASN B 1 150 ? 14.07 -12.141 13.773 1 97.56 150 ASN B CA 1
ATOM 3423 C C . ASN B 1 150 ? 14.609 -11.109 12.789 1 97.56 150 ASN B C 1
ATOM 3425 O O . ASN B 1 150 ? 15.758 -10.664 12.914 1 97.56 150 ASN B O 1
ATOM 3429 N N . PRO B 1 151 ? 13.82 -10.688 11.891 1 98.44 151 PRO B N 1
ATOM 3430 C CA . PRO B 1 151 ? 14.266 -9.766 10.836 1 98.44 151 PRO B CA 1
ATOM 3431 C C . PRO B 1 151 ? 14.414 -8.328 11.328 1 98.44 151 PRO B C 1
ATOM 3433 O O . PRO B 1 151 ? 13.859 -7.973 12.367 1 98.44 151 PRO B O 1
ATOM 3436 N N . ASP B 1 152 ? 15.25 -7.504 10.602 1 98.69 152 ASP B N 1
ATOM 3437 C CA . ASP B 1 152 ? 15.25 -6.055 10.789 1 98.69 152 ASP B CA 1
ATOM 3438 C C . ASP B 1 152 ? 13.93 -5.441 10.32 1 98.69 152 ASP B C 1
ATOM 3440 O O . ASP B 1 152 ? 13.609 -5.496 9.125 1 98.69 152 ASP B O 1
ATOM 3444 N N . PRO B 1 153 ? 13.211 -4.867 11.211 1 98.62 153 PRO B N 1
ATOM 3445 C CA . PRO B 1 153 ? 11.883 -4.391 10.844 1 98.62 153 PRO B CA 1
ATOM 3446 C C . PRO B 1 153 ? 11.914 -3.369 9.703 1 98.62 153 PRO B C 1
ATOM 3448 O O . PRO B 1 153 ? 11.086 -3.426 8.797 1 98.62 153 PRO B O 1
ATOM 3451 N N . MET B 1 154 ? 12.859 -2.475 9.75 1 98.25 154 MET B N 1
ATOM 3452 C CA . MET B 1 154 ? 12.875 -1.412 8.75 1 98.25 154 MET B CA 1
ATOM 3453 C C . MET B 1 154 ? 13.359 -1.944 7.402 1 98.25 154 MET B C 1
ATOM 3455 O O . MET B 1 154 ? 12.93 -1.461 6.352 1 98.25 154 MET B O 1
ATOM 3459 N N . ARG B 1 155 ? 14.219 -2.916 7.414 1 98.75 155 ARG B N 1
ATOM 3460 C CA . ARG B 1 155 ? 14.594 -3.568 6.164 1 98.75 155 ARG B CA 1
ATOM 3461 C C . ARG B 1 155 ? 13.398 -4.305 5.555 1 98.75 155 ARG B C 1
ATOM 3463 O O . ARG B 1 155 ? 13.219 -4.293 4.336 1 98.75 155 ARG B O 1
ATOM 3470 N N . GLN B 1 156 ? 12.586 -4.91 6.367 1 98.88 156 GLN B N 1
ATOM 3471 C CA . GLN B 1 156 ? 11.383 -5.57 5.859 1 98.88 156 GLN B CA 1
ATOM 3472 C C . GLN B 1 156 ? 10.375 -4.551 5.344 1 98.88 156 GLN B C 1
ATOM 3474 O O . GLN B 1 156 ? 9.703 -4.793 4.34 1 98.88 156 GLN B O 1
ATOM 3479 N N . VAL B 1 157 ? 10.273 -3.424 6.031 1 98.81 157 VAL B N 1
ATOM 3480 C CA . VAL B 1 157 ? 9.422 -2.355 5.508 1 98.81 157 VAL B CA 1
ATOM 3481 C C . VAL B 1 157 ? 9.883 -1.976 4.102 1 98.81 157 VAL B C 1
ATOM 3483 O O . VAL B 1 157 ? 9.07 -1.875 3.182 1 98.81 157 VAL B O 1
ATOM 3486 N N . ARG B 1 158 ? 11.203 -1.783 3.93 1 98.62 158 ARG B N 1
ATOM 3487 C CA . ARG B 1 158 ? 11.727 -1.422 2.617 1 98.62 158 ARG B CA 1
ATOM 3488 C C . ARG B 1 158 ? 11.453 -2.52 1.595 1 98.62 158 ARG B C 1
ATOM 3490 O O . ARG B 1 158 ? 11.023 -2.236 0.473 1 98.62 158 ARG B O 1
ATOM 3497 N N . LEU B 1 159 ? 11.602 -3.744 1.977 1 98.31 159 LEU B N 1
ATOM 3498 C CA . LEU B 1 159 ? 11.422 -4.875 1.073 1 98.31 159 LEU B CA 1
ATOM 3499 C C . LEU B 1 159 ? 9.977 -4.977 0.608 1 98.31 159 LEU B C 1
ATOM 3501 O O . LEU B 1 159 ? 9.703 -5.043 -0.593 1 98.31 159 LEU B O 1
ATOM 3505 N N . TRP B 1 160 ? 9.031 -4.867 1.472 1 98.56 160 TRP B N 1
ATOM 3506 C CA . TRP B 1 160 ? 7.625 -5.145 1.189 1 98.56 160 TRP B CA 1
ATOM 3507 C C . TRP B 1 160 ? 6.941 -3.918 0.597 1 98.56 160 TRP B C 1
ATOM 3509 O O . TRP B 1 160 ? 5.773 -3.98 0.204 1 98.56 160 TRP B O 1
ATOM 3519 N N . THR B 1 161 ? 7.688 -2.781 0.51 1 98.5 161 THR B N 1
ATOM 3520 C CA . THR B 1 161 ? 7.152 -1.59 -0.139 1 98.5 161 THR B CA 1
ATOM 3521 C C . THR B 1 161 ? 7.926 -1.275 -1.416 1 98.5 161 THR B C 1
ATOM 3523 O O . THR B 1 161 ? 7.668 -0.263 -2.07 1 98.5 161 THR B O 1
ATOM 3526 N N . GLY B 1 162 ? 8.844 -2.119 -1.777 1 97.75 162 GLY B N 1
ATOM 3527 C CA . GLY B 1 162 ? 9.641 -1.887 -2.971 1 97.75 162 GLY B CA 1
ATOM 3528 C C . GLY B 1 162 ? 10.555 -0.685 -2.85 1 97.75 162 GLY B C 1
ATOM 3529 O O . GLY B 1 162 ? 10.633 0.14 -3.764 1 97.75 162 GLY B O 1
ATOM 3530 N N . ASN B 1 163 ? 11.25 -0.573 -1.666 1 98 163 ASN B N 1
ATOM 3531 C CA . ASN B 1 163 ? 12.125 0.571 -1.426 1 98 163 ASN B CA 1
ATOM 3532 C C . ASN B 1 163 ? 13.5 0.132 -0.932 1 98 163 ASN B C 1
ATOM 3534 O O . ASN B 1 163 ? 14.141 0.846 -0.16 1 98 163 ASN B O 1
ATOM 3538 N N . VAL B 1 164 ? 13.898 -1.107 -1.273 1 97.88 164 VAL B N 1
ATOM 3539 C CA . VAL B 1 164 ? 15.234 -1.525 -0.858 1 97.88 164 VAL B CA 1
ATOM 3540 C C . VAL B 1 164 ? 16.281 -0.609 -1.486 1 97.88 164 VAL B C 1
ATOM 3542 O O . VAL B 1 164 ? 16.078 -0.094 -2.59 1 97.88 164 VAL B O 1
ATOM 3545 N N . ARG B 1 165 ? 17.406 -0.433 -0.859 1 97.81 165 ARG B N 1
ATOM 3546 C CA . ARG B 1 165 ? 18.375 0.605 -1.185 1 97.81 165 ARG B CA 1
ATOM 3547 C C . ARG B 1 165 ? 19.391 0.1 -2.197 1 97.81 165 ARG B C 1
ATOM 3549 O O . ARG B 1 165 ? 20.172 0.883 -2.74 1 97.81 165 ARG B O 1
ATOM 3556 N N . GLY B 1 166 ? 19.469 -1.124 -2.443 1 96.88 166 GLY B N 1
ATOM 3557 C CA . GLY B 1 166 ? 20.422 -1.758 -3.346 1 96.88 166 GLY B CA 1
ATOM 3558 C C . GLY B 1 166 ? 20.438 -3.27 -3.227 1 96.88 166 GLY B C 1
ATOM 3559 O O . GLY B 1 166 ? 19.594 -3.854 -2.533 1 96.88 166 GLY B O 1
ATOM 3560 N N . GLN B 1 167 ? 21.375 -3.854 -3.875 1 94.69 167 GLN B N 1
ATOM 3561 C CA . GLN B 1 167 ? 21.484 -5.305 -3.951 1 94.69 167 GLN B CA 1
ATOM 3562 C C . GLN B 1 167 ? 21.656 -5.918 -2.564 1 94.69 167 GLN B C 1
ATOM 3564 O O . GLN B 1 167 ? 20.953 -6.875 -2.213 1 94.69 167 GLN B O 1
ATOM 3569 N N . GLU B 1 168 ? 22.516 -5.332 -1.806 1 96.19 168 GLU B N 1
ATOM 3570 C CA . GLU B 1 168 ? 22.812 -5.879 -0.483 1 96.19 168 GLU B CA 1
ATOM 3571 C C . GLU B 1 168 ? 21.594 -5.785 0.434 1 96.19 168 GLU B C 1
ATOM 3573 O O . GLU B 1 168 ? 21.297 -6.727 1.175 1 96.19 168 GLU B O 1
ATOM 3578 N N . ASP B 1 169 ? 20.922 -4.664 0.399 1 97.69 169 ASP B N 1
ATOM 3579 C CA . ASP B 1 169 ? 19.719 -4.457 1.208 1 97.69 169 ASP B CA 1
ATOM 3580 C C . ASP B 1 169 ? 18.641 -5.48 0.86 1 97.69 169 ASP B C 1
ATOM 3582 O O . ASP B 1 169 ? 18 -6.035 1.751 1 97.69 169 ASP B O 1
ATOM 3586 N N . ALA B 1 170 ? 18.484 -5.742 -0.404 1 96.31 170 ALA B N 1
ATOM 3587 C CA . ALA B 1 170 ? 17.5 -6.711 -0.873 1 96.31 170 ALA B CA 1
ATOM 3588 C C . ALA B 1 170 ? 17.891 -8.133 -0.466 1 96.31 170 ALA B C 1
ATOM 3590 O O . ALA B 1 170 ? 17.047 -8.891 0.028 1 96.31 170 ALA B O 1
ATOM 3591 N N . GLU B 1 171 ? 19.109 -8.453 -0.67 1 94.62 171 GLU B N 1
ATOM 3592 C CA . GLU B 1 171 ? 19.594 -9.789 -0.341 1 94.62 171 GLU B CA 1
ATOM 3593 C C . GLU B 1 171 ? 19.453 -10.07 1.151 1 94.62 171 GLU B C 1
ATOM 3595 O O . GLU B 1 171 ? 19.031 -11.156 1.542 1 94.62 171 GLU B O 1
ATOM 3600 N N . GLN B 1 172 ? 19.812 -9.102 1.938 1 96.25 172 GLN B N 1
ATOM 3601 C CA . GLN B 1 172 ? 19.703 -9.266 3.383 1 96.25 172 GLN B CA 1
ATOM 3602 C C . GLN B 1 172 ? 18.234 -9.383 3.807 1 96.25 172 GLN B C 1
ATOM 3604 O O . GLN B 1 172 ? 17.906 -10.203 4.668 1 96.25 172 GLN B O 1
ATOM 3609 N N . GLY B 1 173 ? 17.391 -8.539 3.232 1 96.94 173 GLY B N 1
ATOM 3610 C CA . GLY B 1 173 ? 15.969 -8.617 3.531 1 96.94 173 GLY B CA 1
ATOM 3611 C C . GLY B 1 173 ? 15.367 -9.977 3.225 1 96.94 173 GLY B C 1
ATOM 3612 O O . GLY B 1 173 ? 14.586 -10.5 4.016 1 96.94 173 GLY B O 1
ATOM 3613 N N . MET B 1 174 ? 15.75 -10.516 2.137 1 94.69 174 MET B N 1
ATOM 3614 C CA . MET B 1 174 ? 15.234 -11.828 1.748 1 94.69 174 MET B CA 1
ATOM 3615 C C . MET B 1 174 ? 15.812 -12.922 2.641 1 94.69 174 MET B C 1
ATOM 3617 O O . MET B 1 174 ? 15.094 -13.844 3.043 1 94.69 174 MET B O 1
ATOM 3621 N N . ALA B 1 175 ? 17.062 -12.82 2.916 1 94 175 ALA B N 1
ATOM 3622 C CA . ALA B 1 175 ? 17.734 -13.82 3.752 1 94 175 ALA B CA 1
ATOM 3623 C C . ALA B 1 175 ? 17.094 -13.898 5.133 1 94 175 ALA B C 1
ATOM 3625 O O . ALA B 1 175 ? 17.016 -14.977 5.73 1 94 175 ALA B O 1
ATOM 3626 N N . GLU B 1 176 ? 16.578 -12.805 5.594 1 96.5 176 GLU B N 1
ATOM 3627 C CA . GLU B 1 176 ? 15.984 -12.719 6.926 1 96.5 176 GLU B CA 1
ATOM 3628 C C . GLU B 1 176 ? 14.695 -13.539 7.008 1 96.5 176 GLU B C 1
ATOM 3630 O O . GLU B 1 176 ? 14.289 -13.945 8.094 1 96.5 176 GLU B O 1
ATOM 3635 N N . ILE B 1 177 ? 14.062 -13.766 5.793 1 95.5 177 ILE B N 1
ATOM 3636 C CA . ILE B 1 177 ? 12.703 -14.289 5.906 1 95.5 177 ILE B CA 1
ATOM 3637 C C . ILE B 1 177 ? 12.578 -15.578 5.102 1 95.5 177 ILE B C 1
ATOM 3639 O O . ILE B 1 177 ? 11.531 -16.219 5.117 1 95.5 177 ILE B O 1
ATOM 3643 N N . VAL B 1 178 ? 13.586 -16.031 4.469 1 91.5 178 VAL B N 1
ATOM 3644 C CA . VAL B 1 178 ? 13.531 -17.156 3.553 1 91.5 178 VAL B CA 1
ATOM 3645 C C . VAL B 1 178 ? 13.086 -18.422 4.305 1 91.5 178 VAL B C 1
ATOM 3647 O O . VAL B 1 178 ? 12.383 -19.266 3.748 1 91.5 178 VAL B O 1
ATOM 3650 N N . THR B 1 179 ? 13.312 -18.5 5.574 1 91.75 179 THR B N 1
ATOM 3651 C CA . THR B 1 179 ? 13.039 -19.703 6.359 1 91.75 179 THR B CA 1
ATOM 3652 C C . THR B 1 179 ? 11.531 -19.906 6.531 1 91.75 179 THR B C 1
ATOM 3654 O O . THR B 1 179 ? 11.055 -21.031 6.621 1 91.75 179 THR B O 1
ATOM 3657 N N . ILE B 1 180 ? 10.805 -18.828 6.488 1 93.5 180 ILE B N 1
ATOM 3658 C CA . ILE B 1 180 ? 9.383 -18.953 6.785 1 93.5 180 ILE B CA 1
ATOM 3659 C C . ILE B 1 180 ? 8.617 -19.359 5.527 1 93.5 180 ILE B C 1
ATOM 3661 O O . ILE B 1 180 ? 7.41 -19.594 5.574 1 93.5 180 ILE B O 1
ATOM 3665 N N . TYR B 1 181 ? 9.297 -19.516 4.461 1 93.19 181 TYR B N 1
ATOM 3666 C CA . TYR B 1 181 ? 8.656 -19.922 3.217 1 93.19 181 TYR B CA 1
ATOM 3667 C C . TYR B 1 181 ? 8.531 -21.453 3.145 1 93.19 181 TYR B C 1
ATOM 3669 O O . TYR B 1 181 ? 7.836 -21.984 2.273 1 93.19 181 TYR B O 1
ATOM 3677 N N . THR B 1 182 ? 9.164 -22.109 4.035 1 92.75 182 THR B N 1
ATOM 3678 C CA . THR B 1 182 ? 9.062 -23.562 4.145 1 92.75 182 THR B CA 1
ATOM 3679 C C . THR B 1 182 ? 8.562 -23.969 5.527 1 92.75 182 THR B C 1
ATOM 3681 O O . THR B 1 182 ? 8.719 -23.219 6.492 1 92.75 182 THR B O 1
ATOM 3684 N N . PRO B 1 183 ? 7.902 -25.141 5.574 1 93.75 183 PRO B N 1
ATOM 3685 C CA . PRO B 1 183 ? 7.469 -25.594 6.898 1 93.75 183 PRO B CA 1
ATOM 3686 C C . PRO B 1 183 ? 8.641 -25.828 7.852 1 93.75 183 PRO B C 1
ATOM 3688 O O . PRO B 1 183 ? 9.75 -26.125 7.406 1 93.75 183 PRO B O 1
ATOM 3691 N N . GLU B 1 184 ? 8.344 -25.625 9.125 1 88.25 184 GLU B N 1
ATOM 3692 C CA . GLU B 1 184 ? 9.375 -25.812 10.148 1 88.25 184 GLU B CA 1
ATOM 3693 C C . GLU B 1 184 ? 9.961 -27.219 10.078 1 88.25 184 GLU B C 1
ATOM 3695 O O . GLU B 1 184 ? 11.141 -27.422 10.391 1 88.25 184 GLU B O 1
ATOM 3700 N N . SER B 1 185 ? 9.172 -28.141 9.664 1 83.62 185 SER B N 1
ATOM 3701 C CA . SER B 1 185 ? 9.602 -29.531 9.633 1 83.62 185 SER B CA 1
ATOM 3702 C C . SER B 1 185 ? 10.57 -29.797 8.484 1 83.62 185 SER B C 1
ATOM 3704 O O . SER B 1 185 ? 11.25 -30.812 8.453 1 83.62 185 SER B O 1
ATOM 3706 N N . ASN B 1 186 ? 10.594 -28.844 7.559 1 73.75 186 ASN B N 1
ATOM 3707 C CA . ASN B 1 186 ? 11.469 -28.984 6.398 1 73.75 186 ASN B CA 1
ATOM 3708 C C . ASN B 1 186 ? 12.781 -28.219 6.586 1 73.75 186 ASN B C 1
ATOM 3710 O O . ASN B 1 186 ? 12.789 -27.141 7.164 1 73.75 186 ASN B O 1
ATOM 3714 N N . PRO B 1 187 ? 13.914 -28.984 6.207 1 62.66 187 PRO B N 1
ATOM 3715 C CA . PRO B 1 187 ? 15.172 -28.234 6.277 1 62.66 187 PRO B CA 1
ATOM 3716 C C . PRO B 1 187 ? 15.117 -26.922 5.512 1 62.66 187 PRO B C 1
ATOM 3718 O O . PRO B 1 187 ? 14.445 -26.828 4.48 1 62.66 187 PRO B O 1
ATOM 3721 N N . ALA B 1 188 ? 15.484 -25.875 6.211 1 60.5 188 ALA B N 1
ATOM 3722 C CA . ALA B 1 188 ? 15.461 -24.531 5.629 1 60.5 188 ALA B CA 1
ATOM 3723 C C . ALA B 1 188 ? 16.125 -24.516 4.258 1 60.5 188 ALA B C 1
ATOM 3725 O O . ALA B 1 188 ? 17.266 -25 4.109 1 60.5 188 ALA B O 1
ATOM 3726 N N . PRO B 1 189 ? 15.258 -24.156 3.166 1 57.06 189 PRO B N 1
ATOM 3727 C CA . PRO B 1 189 ? 16 -24 1.914 1 57.06 189 PRO B CA 1
ATOM 3728 C C . PRO B 1 189 ? 17.125 -22.969 2.021 1 57.06 189 PRO B C 1
ATOM 3730 O O . PRO B 1 189 ? 17.016 -22.016 2.807 1 57.06 189 PRO B O 1
ATOM 3733 N N . GLU B 1 190 ? 18.312 -23.344 1.649 1 51.03 190 GLU B N 1
ATOM 3734 C CA . GLU B 1 190 ? 19.438 -22.406 1.656 1 51.03 190 GLU B CA 1
ATOM 3735 C C . GLU B 1 190 ? 19.109 -21.141 0.872 1 51.03 190 GLU B C 1
ATOM 3737 O O . GLU B 1 190 ? 19.656 -20.078 1.146 1 51.03 190 GLU B O 1
ATOM 3742 N N . SER B 1 191 ? 18.234 -21.281 -0.222 1 55.56 191 SER B N 1
ATOM 3743 C CA . SER B 1 191 ? 17.969 -20.141 -1.091 1 55.56 191 SER B CA 1
ATOM 3744 C C . SER B 1 191 ? 16.484 -20.062 -1.451 1 55.56 191 SER B C 1
ATOM 3746 O O . SER B 1 191 ? 15.742 -21.031 -1.292 1 55.56 191 SER B O 1
ATOM 3748 N N . PHE B 1 192 ? 16.031 -18.828 -1.501 1 55.66 192 PHE B N 1
ATOM 3749 C CA . PHE B 1 192 ? 14.688 -18.562 -1.984 1 55.66 192 PHE B CA 1
ATOM 3750 C C . PHE B 1 192 ? 14.422 -19.312 -3.281 1 55.66 192 PHE B C 1
ATOM 3752 O O . PHE B 1 192 ? 15.328 -19.5 -4.094 1 55.66 192 PHE B O 1
ATOM 3759 N N . GLU B 1 193 ? 13.227 -19.891 -3.332 1 53.97 193 GLU B N 1
ATOM 3760 C CA . GLU B 1 193 ? 12.836 -20.609 -4.539 1 53.97 193 GLU B CA 1
ATOM 3761 C C . GLU B 1 193 ? 13.242 -19.844 -5.797 1 53.97 193 GLU B C 1
ATOM 3763 O O . GLU B 1 193 ? 12.797 -18.719 -6.016 1 53.97 193 GLU B O 1
ATOM 3768 N N . GLY B 1 194 ? 14.102 -20.281 -6.523 1 51.94 194 GLY B N 1
ATOM 3769 C CA . GLY B 1 194 ? 14.602 -19.703 -7.762 1 51.94 194 GLY B CA 1
ATOM 3770 C C . GLY B 1 194 ? 15.781 -18.781 -7.547 1 51.94 194 GLY B C 1
ATOM 3771 O O . GLY B 1 194 ? 16.156 -18.031 -8.453 1 51.94 194 GLY B O 1
ATOM 3772 N N . ALA B 1 195 ? 16.266 -18.672 -6.188 1 54.22 195 ALA B N 1
ATOM 3773 C CA . ALA B 1 195 ? 17.391 -17.812 -5.816 1 54.22 195 ALA B CA 1
ATOM 3774 C C . ALA B 1 195 ? 18.609 -18.078 -6.703 1 54.22 195 ALA B C 1
ATOM 3776 O O . ALA B 1 195 ? 19.625 -17.375 -6.602 1 54.22 195 ALA B O 1
ATOM 3777 N N . SER B 1 196 ? 18.453 -19.203 -7.504 1 50.47 196 SER B N 1
ATOM 3778 C CA . SER B 1 196 ? 19.656 -19.453 -8.297 1 50.47 196 SER B CA 1
ATOM 3779 C C . SER B 1 196 ? 19.922 -18.297 -9.273 1 50.47 196 SER B C 1
ATOM 3781 O O . SER B 1 196 ? 20.938 -18.281 -9.961 1 50.47 196 SER B O 1
ATOM 3783 N N . THR B 1 197 ? 19 -17.375 -9.18 1 62.53 197 THR B N 1
ATOM 3784 C CA . THR B 1 197 ? 19.156 -16.344 -10.211 1 62.53 197 THR B CA 1
ATOM 3785 C C . THR B 1 197 ? 19.484 -15 -9.594 1 62.53 197 THR B C 1
ATOM 3787 O O . THR B 1 197 ? 19.281 -14.789 -8.398 1 62.53 197 THR B O 1
ATOM 3790 N N . GLU B 1 198 ? 20.156 -14.234 -10.398 1 76.56 198 GLU B N 1
ATOM 3791 C CA . GLU B 1 198 ? 20.578 -12.883 -10.047 1 76.56 198 GLU B CA 1
ATOM 3792 C C . GLU B 1 198 ? 19.391 -12.047 -9.539 1 76.56 198 GLU B C 1
ATOM 3794 O O . GLU B 1 198 ? 18.406 -11.883 -10.25 1 76.56 198 GLU B O 1
ATOM 3799 N N . LEU B 1 199 ? 19.422 -11.852 -8.266 1 87.62 199 LEU B N 1
ATOM 3800 C CA . LEU B 1 199 ? 18.453 -10.938 -7.668 1 87.62 199 LEU B CA 1
ATOM 3801 C C . LEU B 1 199 ? 18.531 -9.562 -8.32 1 87.62 199 LEU B C 1
ATOM 3803 O O . LEU B 1 199 ? 19.594 -8.953 -8.375 1 87.62 199 LEU B O 1
ATOM 3807 N N . ARG B 1 200 ? 17.406 -9.227 -8.93 1 95.06 200 ARG B N 1
ATOM 3808 C CA . ARG B 1 200 ? 17.281 -7.906 -9.523 1 95.06 200 ARG B CA 1
ATOM 3809 C C . ARG B 1 200 ? 16.375 -7.012 -8.688 1 95.06 200 ARG B C 1
ATOM 3811 O O . ARG B 1 200 ? 15.18 -6.891 -8.969 1 95.06 200 ARG B O 1
ATOM 3818 N N . TRP B 1 201 ? 17.047 -6.266 -7.812 1 95.69 201 TRP B N 1
ATOM 3819 C CA . TRP B 1 201 ? 16.312 -5.523 -6.801 1 95.69 201 TRP B CA 1
ATOM 3820 C C . TRP B 1 201 ? 15.508 -4.387 -7.43 1 95.69 201 TRP B C 1
ATOM 3822 O O . TRP B 1 201 ? 14.445 -4.012 -6.926 1 95.69 201 TRP B O 1
ATOM 3832 N N . GLU B 1 202 ? 15.914 -3.863 -8.539 1 97.19 202 GLU B N 1
ATOM 3833 C CA . GLU B 1 202 ? 15.195 -2.777 -9.203 1 97.19 202 GLU B CA 1
ATOM 3834 C C . GLU B 1 202 ? 13.844 -3.25 -9.734 1 97.19 202 GLU B C 1
ATOM 3836 O O . GLU B 1 202 ? 12.875 -2.488 -9.75 1 97.19 202 GLU B O 1
ATOM 3841 N N . VAL B 1 203 ? 13.805 -4.504 -10.219 1 97.75 203 VAL B N 1
ATOM 3842 C CA . VAL B 1 203 ? 12.562 -5.086 -10.727 1 97.75 203 VAL B CA 1
ATOM 3843 C C . VAL B 1 203 ? 11.602 -5.34 -9.57 1 97.75 203 VAL B C 1
ATOM 3845 O O . VAL B 1 203 ? 10.406 -5.051 -9.672 1 97.75 203 VAL B O 1
ATOM 3848 N N . HIS B 1 204 ? 12.188 -5.836 -8.492 1 97.44 204 HIS B N 1
ATOM 3849 C CA . HIS B 1 204 ? 11.391 -6.004 -7.277 1 97.44 204 HIS B CA 1
ATOM 3850 C C . HIS B 1 204 ? 10.812 -4.676 -6.809 1 97.44 204 HIS B C 1
ATOM 3852 O O . HIS B 1 204 ? 9.617 -4.586 -6.508 1 97.44 204 HIS B O 1
ATOM 3858 N N . ASN B 1 205 ? 11.68 -3.641 -6.742 1 97.94 205 ASN B N 1
ATOM 3859 C CA . ASN B 1 205 ? 11.234 -2.316 -6.328 1 97.94 205 ASN B CA 1
ATOM 3860 C C . ASN B 1 205 ? 10.094 -1.812 -7.203 1 97.94 205 ASN B C 1
ATOM 3862 O O . ASN B 1 205 ? 9.102 -1.281 -6.695 1 97.94 205 ASN B O 1
ATOM 3866 N N . ALA B 1 206 ? 10.203 -1.992 -8.438 1 97.62 206 ALA B N 1
ATOM 3867 C CA . ALA B 1 206 ? 9.164 -1.516 -9.344 1 97.62 206 ALA B CA 1
ATOM 3868 C C . ALA B 1 206 ? 7.844 -2.238 -9.094 1 97.62 206 ALA B C 1
ATOM 3870 O O . ALA B 1 206 ? 6.789 -1.604 -9 1 97.62 206 ALA B O 1
ATOM 3871 N N . ALA B 1 207 ? 7.887 -3.51 -8.922 1 97.81 207 ALA B N 1
ATOM 3872 C CA . ALA B 1 207 ? 6.695 -4.324 -8.695 1 97.81 207 ALA B CA 1
ATOM 3873 C C . ALA B 1 207 ? 5.996 -3.932 -7.398 1 97.81 207 ALA B C 1
ATOM 3875 O O . ALA B 1 207 ? 4.777 -3.742 -7.371 1 97.81 207 ALA B O 1
ATOM 3876 N N . PHE B 1 208 ? 6.785 -3.699 -6.41 1 98.12 208 PHE B N 1
ATOM 3877 C CA . PHE B 1 208 ? 6.215 -3.549 -5.078 1 98.12 208 PHE B CA 1
ATOM 3878 C C . PHE B 1 208 ? 5.965 -2.08 -4.758 1 98.12 208 PHE B C 1
ATOM 3880 O O . PHE B 1 208 ? 5.207 -1.76 -3.84 1 98.12 208 PHE B O 1
ATOM 3887 N N . SER B 1 209 ? 6.59 -1.162 -5.48 1 97.44 209 SER B N 1
ATOM 3888 C CA . SER B 1 209 ? 6.363 0.251 -5.199 1 97.44 209 SER B CA 1
ATOM 3889 C C . SER B 1 209 ? 5.273 0.822 -6.102 1 97.44 209 SER B C 1
ATOM 3891 O O . SER B 1 209 ? 4.59 1.781 -5.73 1 97.44 209 SER B O 1
ATOM 3893 N N . TRP B 1 210 ? 5.051 0.184 -7.23 1 96.38 210 TRP B N 1
ATOM 3894 C CA . TRP B 1 210 ? 4.121 0.768 -8.188 1 96.38 210 TRP B CA 1
ATOM 3895 C C . TRP B 1 210 ? 2.883 -0.109 -8.344 1 96.38 210 TRP B C 1
ATOM 3897 O O . TRP B 1 210 ? 1.76 0.341 -8.102 1 96.38 210 TRP B O 1
ATOM 3907 N N . SER B 1 211 ? 3.068 -1.334 -8.688 1 97.62 211 SER B N 1
ATOM 3908 C CA . SER B 1 211 ? 1.946 -2.193 -9.047 1 97.62 211 SER B CA 1
ATOM 3909 C C . SER B 1 211 ? 1.229 -2.723 -7.812 1 97.62 211 SER B C 1
ATOM 3911 O O . SER B 1 211 ? 0.002 -2.658 -7.723 1 97.62 211 SER B O 1
ATOM 3913 N N . GLN B 1 212 ? 2.021 -3.186 -6.891 1 97.5 212 GLN B N 1
ATOM 3914 C CA . GLN B 1 212 ? 1.481 -3.871 -5.723 1 97.5 212 GLN B CA 1
ATOM 3915 C C . GLN B 1 212 ? 0.567 -2.949 -4.918 1 97.5 212 GLN B C 1
ATOM 3917 O O . GLN B 1 212 ? -0.536 -3.344 -4.535 1 97.5 212 GLN B O 1
ATOM 3922 N N . PRO B 1 213 ? 0.919 -1.689 -4.684 1 97.69 213 PRO B N 1
ATOM 3923 C CA . PRO B 1 213 ? 0.044 -0.825 -3.887 1 97.69 213 PRO B CA 1
ATOM 3924 C C . PRO B 1 213 ? -1.262 -0.487 -4.602 1 97.69 213 PRO B C 1
ATOM 3926 O O . PRO B 1 213 ? -2.207 -0.004 -3.975 1 97.69 213 PRO B O 1
ATOM 3929 N N . ARG B 1 214 ? -1.366 -0.791 -5.879 1 96.75 214 ARG B N 1
ATOM 3930 C CA . ARG B 1 214 ? -2.529 -0.423 -6.68 1 96.75 214 ARG B CA 1
ATOM 3931 C C . ARG B 1 214 ? -3.381 -1.646 -7.004 1 96.75 214 ARG B C 1
ATOM 3933 O O . ARG B 1 214 ? -4.461 -1.521 -7.586 1 96.75 214 ARG B O 1
ATOM 3940 N N . PHE B 1 215 ? -2.902 -2.734 -6.562 1 98.25 215 PHE B N 1
ATOM 3941 C CA . PHE B 1 215 ? -3.555 -3.994 -6.898 1 98.25 215 PHE B CA 1
ATOM 3942 C C . PHE B 1 215 ? -4.711 -4.277 -5.949 1 98.25 215 PHE B C 1
ATOM 3944 O O . PHE B 1 215 ? -4.5 -4.465 -4.75 1 98.25 215 PHE B O 1
ATOM 3951 N N . ASP B 1 216 ? -5.938 -4.328 -6.488 1 98.12 216 ASP B N 1
ATOM 3952 C CA . ASP B 1 216 ? -7.152 -4.719 -5.777 1 98.12 216 ASP B CA 1
ATOM 3953 C C . ASP B 1 216 ? -8.203 -5.25 -6.746 1 98.12 216 ASP B C 1
ATOM 3955 O O . ASP B 1 216 ? -8.828 -4.48 -7.477 1 98.12 216 ASP B O 1
ATOM 3959 N N . VAL B 1 217 ? -8.414 -6.59 -6.746 1 98.44 217 VAL B N 1
ATOM 3960 C CA . VAL B 1 217 ? -9.352 -7.172 -7.703 1 98.44 217 VAL B CA 1
ATOM 3961 C C . VAL B 1 217 ? -10.5 -7.844 -6.957 1 98.44 217 VAL B C 1
ATOM 3963 O O . VAL B 1 217 ? -11.258 -8.617 -7.543 1 98.44 217 VAL B O 1
ATOM 3966 N N . ARG B 1 218 ? -10.688 -7.656 -5.727 1 98.12 218 ARG B N 1
ATOM 3967 C CA . ARG B 1 218 ? -11.664 -8.328 -4.871 1 98.12 218 ARG B CA 1
ATOM 3968 C C . ARG B 1 218 ? -13.07 -8.195 -5.438 1 98.12 218 ARG B C 1
ATOM 3970 O O . ARG B 1 218 ? -13.797 -9.18 -5.543 1 98.12 218 ARG B O 1
ATOM 3977 N N . SER B 1 219 ? -13.398 -6.969 -5.891 1 97.62 219 SER B N 1
ATOM 3978 C CA . SER B 1 219 ? -14.758 -6.703 -6.355 1 97.62 219 SER B CA 1
ATOM 3979 C C . SER B 1 219 ? -14.992 -7.293 -7.746 1 97.62 219 SER B C 1
ATOM 3981 O O . SER B 1 219 ? -16.125 -7.387 -8.203 1 97.62 219 SER B O 1
ATOM 3983 N N . ARG B 1 220 ? -13.93 -7.734 -8.398 1 98.56 220 ARG B N 1
ATOM 3984 C CA . ARG B 1 220 ? -14.055 -8.188 -9.781 1 98.56 220 ARG B CA 1
ATOM 3985 C C . ARG B 1 220 ? -13.945 -9.703 -9.875 1 98.56 220 ARG B C 1
ATOM 3987 O O . ARG B 1 220 ? -14.109 -10.273 -10.953 1 98.56 220 ARG B O 1
ATOM 3994 N N . LEU B 1 221 ? -13.68 -10.359 -8.742 1 98.75 221 LEU B N 1
ATOM 3995 C CA . LEU B 1 221 ? -13.516 -11.805 -8.75 1 98.75 221 LEU B CA 1
ATOM 3996 C C . LEU B 1 221 ? -14.75 -12.492 -9.328 1 98.75 221 LEU B C 1
ATOM 3998 O O . LEU B 1 221 ? -14.641 -13.523 -9.984 1 98.75 221 LEU B O 1
ATOM 4002 N N . ILE B 1 222 ? -15.898 -11.922 -9.188 1 98.44 222 ILE B N 1
ATOM 4003 C CA . ILE B 1 222 ? -17.172 -12.484 -9.617 1 98.44 222 ILE B CA 1
ATOM 4004 C C . ILE B 1 222 ? -17.219 -12.547 -11.141 1 98.44 222 ILE B C 1
ATOM 4006 O O . ILE B 1 222 ? -18.047 -13.273 -11.711 1 98.44 222 ILE B O 1
ATOM 4010 N N . GLU B 1 223 ? -16.359 -11.773 -11.773 1 98.5 223 GLU B N 1
ATOM 4011 C CA . GLU B 1 223 ? -16.328 -11.719 -13.234 1 98.5 223 GLU B CA 1
ATOM 4012 C C . GLU B 1 223 ? -15.609 -12.93 -13.812 1 98.5 223 GLU B C 1
ATOM 4014 O O . GLU B 1 223 ? -15.688 -13.18 -15.016 1 98.5 223 GLU B O 1
ATOM 4019 N N . ILE B 1 224 ? -14.875 -13.688 -12.969 1 98.56 224 ILE B N 1
ATOM 4020 C CA . ILE B 1 224 ? -14.133 -14.852 -13.438 1 98.56 224 ILE B CA 1
ATOM 4021 C C . ILE B 1 224 ? -15.062 -16.062 -13.5 1 98.56 224 ILE B C 1
ATOM 4023 O O . ILE B 1 224 ? -15.57 -16.516 -12.469 1 98.56 224 ILE B O 1
ATOM 4027 N N . ASN B 1 225 ? -15.18 -16.625 -14.719 1 96.62 225 ASN B N 1
ATOM 4028 C CA . ASN B 1 225 ? -16.188 -17.672 -14.906 1 96.62 225 ASN B CA 1
ATOM 4029 C C . ASN B 1 225 ? -15.562 -18.953 -15.453 1 96.62 225 ASN B C 1
ATOM 4031 O O . ASN B 1 225 ? -16.281 -19.844 -15.914 1 96.62 225 ASN B O 1
ATOM 4035 N N . VAL B 1 226 ? -14.312 -19.125 -15.391 1 97.5 226 VAL B N 1
ATOM 4036 C CA . VAL B 1 226 ? -13.641 -20.344 -15.844 1 97.5 226 VAL B CA 1
ATOM 4037 C C . VAL B 1 226 ? -13.367 -21.25 -14.648 1 97.5 226 VAL B C 1
ATOM 4039 O O . VAL B 1 226 ? -13.258 -20.781 -13.516 1 97.5 226 VAL B O 1
ATOM 4042 N N . PRO B 1 227 ? -13.32 -22.609 -14.914 1 98.06 227 PRO B N 1
ATOM 4043 C CA . PRO B 1 227 ? -12.891 -23.484 -13.82 1 98.06 227 PRO B CA 1
ATOM 4044 C C . PRO B 1 227 ? -11.609 -22.984 -13.148 1 98.06 227 PRO B C 1
ATOM 4046 O O . PRO B 1 227 ? -10.641 -22.641 -13.828 1 98.06 227 PRO B O 1
ATOM 4049 N N . THR B 1 228 ? -11.664 -22.859 -11.82 1 98.81 228 THR B N 1
ATOM 4050 C CA . THR B 1 228 ? -10.547 -22.297 -11.07 1 98.81 228 THR B CA 1
ATOM 4051 C C . THR B 1 228 ? -10.18 -23.188 -9.891 1 98.81 228 THR B C 1
ATOM 4053 O O . THR B 1 228 ? -11.047 -23.578 -9.117 1 98.81 228 THR B O 1
ATOM 4056 N N . LEU B 1 229 ? -8.922 -23.547 -9.82 1 98.88 229 LEU B N 1
ATOM 4057 C CA . LEU B 1 229 ? -8.359 -24.266 -8.688 1 98.88 229 LEU B CA 1
ATOM 4058 C C . LEU B 1 229 ? -7.508 -23.328 -7.824 1 98.88 229 LEU B C 1
ATOM 4060 O O . LEU B 1 229 ? -6.586 -22.688 -8.328 1 98.88 229 LEU B O 1
ATOM 4064 N N . VAL B 1 230 ? -7.844 -23.234 -6.574 1 98.94 230 VAL B N 1
ATOM 4065 C CA . VAL B 1 230 ? -7.074 -22.469 -5.594 1 98.94 230 VAL B CA 1
ATOM 4066 C C . VAL B 1 230 ? -6.395 -23.438 -4.617 1 98.94 230 VAL B C 1
ATOM 4068 O O . VAL B 1 230 ? -7.059 -24.266 -3.992 1 98.94 230 VAL B O 1
ATOM 4071 N N . VAL B 1 231 ? -5.086 -23.375 -4.559 1 98.81 231 VAL B N 1
ATOM 4072 C CA . VAL B 1 231 ? -4.355 -24.203 -3.605 1 98.81 231 VAL B CA 1
ATOM 4073 C C . VAL B 1 231 ? -3.6 -23.312 -2.619 1 98.81 231 VAL B C 1
ATOM 4075 O O . VAL B 1 231 ? -3.088 -22.266 -2.994 1 98.81 231 VAL B O 1
ATOM 4078 N N . VAL B 1 232 ? -3.533 -23.75 -1.364 1 98.75 232 VAL B N 1
ATOM 4079 C CA . VAL B 1 232 ? -2.883 -22.953 -0.335 1 98.75 232 VAL B CA 1
ATOM 4080 C C . VAL B 1 232 ? -2.271 -23.859 0.725 1 98.75 232 VAL B C 1
ATOM 4082 O O . VAL B 1 232 ? -2.812 -24.938 1.021 1 98.75 232 VAL B O 1
ATOM 4085 N N . GLY B 1 233 ? -1.086 -23.5 1.188 1 98.44 233 GLY B N 1
ATOM 4086 C CA . GLY B 1 233 ? -0.525 -24.156 2.359 1 98.44 233 GLY B CA 1
ATOM 4087 C C . GLY B 1 233 ? -1.085 -23.625 3.664 1 98.44 233 GLY B C 1
ATOM 4088 O O . GLY B 1 233 ? -1.131 -22.406 3.875 1 98.44 233 GLY B O 1
ATOM 4089 N N . ARG B 1 234 ? -1.441 -24.5 4.512 1 98.06 234 ARG B N 1
ATOM 4090 C CA . ARG B 1 234 ? -1.995 -24.141 5.812 1 98.06 234 ARG B CA 1
ATOM 4091 C C . ARG B 1 234 ? -1.001 -23.312 6.617 1 98.06 234 ARG B C 1
ATOM 4093 O O . ARG B 1 234 ? -1.396 -22.422 7.367 1 98.06 234 ARG B O 1
ATOM 4100 N N . LEU B 1 235 ? 0.225 -23.516 6.406 1 97.12 235 LEU B N 1
ATOM 4101 C CA . LEU B 1 235 ? 1.27 -22.938 7.242 1 97.12 235 LEU B CA 1
ATOM 4102 C C . LEU B 1 235 ? 1.863 -21.703 6.594 1 97.12 235 LEU B C 1
ATOM 4104 O O . LEU B 1 235 ? 2.859 -21.156 7.078 1 97.12 235 LEU B O 1
ATOM 4108 N N . ASP B 1 236 ? 1.29 -21.234 5.488 1 97.69 236 ASP B N 1
ATOM 4109 C CA . ASP B 1 236 ? 1.781 -20.047 4.793 1 97.69 236 ASP B CA 1
ATOM 4110 C C . ASP B 1 236 ? 1.477 -18.781 5.586 1 97.69 236 ASP B C 1
ATOM 4112 O O . ASP B 1 236 ? 0.314 -18.391 5.723 1 97.69 236 ASP B O 1
ATOM 4116 N N . ILE B 1 237 ? 2.484 -18.062 6.004 1 96.5 237 ILE B N 1
ATOM 4117 C CA . ILE B 1 237 ? 2.227 -16.859 6.785 1 96.5 237 ILE B CA 1
ATOM 4118 C C . ILE B 1 237 ? 2.346 -15.633 5.887 1 96.5 237 ILE B C 1
ATOM 4120 O O . ILE B 1 237 ? 2.008 -14.516 6.301 1 96.5 237 ILE B O 1
ATOM 4124 N N . ILE B 1 238 ? 2.859 -15.781 4.645 1 97.38 238 ILE B N 1
ATOM 4125 C CA . ILE B 1 238 ? 2.949 -14.695 3.672 1 97.38 238 ILE B CA 1
ATOM 4126 C C . ILE B 1 238 ? 1.591 -14.484 3.01 1 97.38 238 ILE B C 1
ATOM 4128 O O . ILE B 1 238 ? 1.095 -13.359 2.945 1 97.38 238 ILE B O 1
ATOM 4132 N N . CYS B 1 239 ? 1.007 -15.539 2.525 1 97.94 239 CYS B N 1
ATOM 4133 C CA . CYS B 1 239 ? -0.35 -15.578 1.992 1 97.94 239 CYS B CA 1
ATOM 4134 C C . CYS B 1 239 ? -1.217 -16.562 2.773 1 97.94 239 CYS B C 1
ATOM 4136 O O . CYS B 1 239 ? -1.488 -17.672 2.303 1 97.94 239 CYS B O 1
ATOM 4138 N N . PRO B 1 240 ? -1.731 -16.156 3.855 1 97.5 240 PRO B N 1
ATOM 4139 C CA . PRO B 1 240 ? -2.482 -17.094 4.703 1 97.5 240 PRO B CA 1
ATOM 4140 C C . PRO B 1 240 ? -3.775 -17.578 4.047 1 97.5 240 PRO B C 1
ATOM 4142 O O . PRO B 1 240 ? -4.215 -17 3.047 1 97.5 240 PRO B O 1
ATOM 4145 N N . ILE B 1 241 ? -4.289 -18.562 4.59 1 97.81 241 ILE B N 1
ATOM 4146 C CA . ILE B 1 241 ? -5.391 -19.328 4.016 1 97.81 241 ILE B CA 1
ATOM 4147 C C . ILE B 1 241 ? -6.578 -18.406 3.764 1 97.81 241 ILE B C 1
ATOM 4149 O O . ILE B 1 241 ? -7.336 -18.594 2.809 1 97.81 241 ILE B O 1
ATOM 4153 N N . GLU B 1 242 ? -6.734 -17.328 4.516 1 97.06 242 GLU B N 1
ATOM 4154 C CA . GLU B 1 242 ? -7.859 -16.406 4.371 1 97.06 242 GLU B CA 1
ATOM 4155 C C . GLU B 1 242 ? -7.867 -15.75 2.994 1 97.06 242 GLU B C 1
ATOM 4157 O O . GLU B 1 242 ? -8.93 -15.461 2.445 1 97.06 242 GLU B O 1
ATOM 4162 N N . GLU B 1 243 ? -6.703 -15.539 2.449 1 97.12 243 GLU B N 1
ATOM 4163 C CA . GLU B 1 243 ? -6.598 -14.961 1.113 1 97.12 243 GLU B CA 1
ATOM 4164 C C . GLU B 1 243 ? -7.184 -15.898 0.061 1 97.12 243 GLU B C 1
ATOM 4166 O O . GLU B 1 243 ? -7.93 -15.461 -0.82 1 97.12 243 GLU B O 1
ATOM 4171 N N . SER B 1 244 ? -6.844 -17.156 0.18 1 98.62 244 SER B N 1
ATOM 4172 C CA . SER B 1 244 ? -7.359 -18.172 -0.743 1 98.62 244 SER B CA 1
ATOM 4173 C C . SER B 1 244 ? -8.859 -18.375 -0.549 1 98.62 244 SER B C 1
ATOM 4175 O O . SER B 1 244 ? -9.586 -18.609 -1.516 1 98.62 244 SER B O 1
ATOM 4177 N N . GLU B 1 245 ? -9.305 -18.297 0.711 1 98.44 245 GLU B N 1
ATOM 4178 C CA . GLU B 1 245 ? -10.734 -18.422 0.993 1 98.44 245 GLU B CA 1
ATOM 4179 C C . GLU B 1 245 ? -11.516 -17.281 0.342 1 98.44 245 GLU B C 1
ATOM 4181 O O . GLU B 1 245 ? -12.617 -17.484 -0.17 1 98.44 245 GLU B O 1
ATOM 4186 N N . MET B 1 246 ? -10.914 -16.109 0.381 1 97 246 MET B N 1
ATOM 4187 C CA . MET B 1 246 ? -11.539 -14.961 -0.273 1 97 246 MET B CA 1
ATOM 4188 C C . MET B 1 246 ? -11.727 -15.219 -1.765 1 97 246 MET B C 1
ATOM 4190 O O . MET B 1 246 ? -12.805 -14.969 -2.312 1 97 246 MET B O 1
ATOM 4194 N N . ILE B 1 247 ? -10.766 -15.766 -2.402 1 98.62 247 ILE B N 1
ATOM 4195 C CA . ILE B 1 247 ? -10.812 -16.062 -3.83 1 98.62 247 ILE B CA 1
ATOM 4196 C C . ILE B 1 247 ? -11.867 -17.141 -4.094 1 98.62 247 ILE B C 1
ATOM 4198 O O . ILE B 1 247 ? -12.719 -16.969 -4.969 1 98.62 247 ILE B O 1
ATOM 4202 N N . TRP B 1 248 ? -11.844 -18.156 -3.312 1 98.69 248 TRP B N 1
ATOM 4203 C CA . TRP B 1 248 ? -12.742 -19.297 -3.457 1 98.69 248 TRP B CA 1
ATOM 4204 C C . TRP B 1 248 ? -14.195 -18.859 -3.281 1 98.69 248 TRP B C 1
ATOM 4206 O O . TRP B 1 248 ? -15.078 -19.297 -4.035 1 98.69 248 TRP B O 1
ATOM 4216 N N . ARG B 1 249 ? -14.461 -18 -2.355 1 98.12 249 ARG B N 1
ATOM 4217 C CA . ARG B 1 249 ? -15.82 -17.562 -2.045 1 98.12 249 ARG B CA 1
ATOM 4218 C C . ARG B 1 249 ? -16.391 -16.703 -3.17 1 98.12 249 ARG B C 1
ATOM 4220 O O . ARG B 1 249 ? -17.609 -16.656 -3.359 1 98.12 249 ARG B O 1
ATOM 4227 N N . HIS B 1 250 ? -15.5 -16.094 -3.969 1 98.38 250 HIS B N 1
ATOM 4228 C CA . HIS B 1 250 ? -16.016 -15.062 -4.848 1 98.38 250 HIS B CA 1
ATOM 4229 C C . HIS B 1 250 ? -15.867 -15.453 -6.312 1 98.38 250 HIS B C 1
ATOM 4231 O O . HIS B 1 250 ? -16.422 -14.789 -7.195 1 98.38 250 HIS B O 1
ATOM 4237 N N . ILE B 1 251 ? -15.086 -16.469 -6.582 1 98.5 251 ILE B N 1
ATOM 4238 C CA . ILE B 1 251 ? -15.055 -17.031 -7.922 1 98.5 251 ILE B CA 1
ATOM 4239 C C . ILE B 1 251 ? -16 -18.234 -7.992 1 98.5 251 ILE B C 1
ATOM 4241 O O . ILE B 1 251 ? -15.688 -19.297 -7.461 1 98.5 251 ILE B O 1
ATOM 4245 N N . LYS B 1 252 ? -17.047 -18.016 -8.688 1 96.25 252 LYS B N 1
ATOM 4246 C CA . LYS B 1 252 ? -18.062 -19.062 -8.758 1 96.25 252 LYS B CA 1
ATOM 4247 C C . LYS B 1 252 ? -17.516 -20.328 -9.406 1 96.25 252 LYS B C 1
ATOM 4249 O O . LYS B 1 252 ? -16.859 -20.266 -10.445 1 96.25 252 LYS B O 1
ATOM 4254 N N . GLY B 1 253 ? -17.734 -21.422 -8.766 1 93.56 253 GLY B N 1
ATOM 4255 C CA . GLY B 1 253 ? -17.328 -22.703 -9.32 1 93.56 253 GLY B CA 1
ATOM 4256 C C . GLY B 1 253 ? -15.875 -23.047 -9.039 1 93.56 253 GLY B C 1
ATOM 4257 O O . GLY B 1 253 ? -15.383 -24.094 -9.461 1 93.56 253 GLY B O 1
ATOM 4258 N N . SER B 1 254 ? -15.18 -22.188 -8.273 1 98.19 254 SER B N 1
ATOM 4259 C CA . SER B 1 254 ? -13.797 -22.484 -7.918 1 98.19 254 SER B CA 1
ATOM 4260 C C . SER B 1 254 ? -13.727 -23.562 -6.84 1 98.19 254 SER B C 1
ATOM 4262 O O . SER B 1 254 ? -14.719 -23.844 -6.168 1 98.19 254 SER B O 1
ATOM 4264 N N . GLU B 1 255 ? -12.547 -24.219 -6.781 1 98.38 255 GLU B N 1
ATOM 4265 C CA . GLU B 1 255 ? -12.219 -25.203 -5.766 1 98.38 255 GLU B CA 1
ATOM 4266 C C . GLU B 1 255 ? -11.047 -24.75 -4.906 1 98.38 255 GLU B C 1
ATOM 4268 O O . GLU B 1 255 ? -10.078 -24.188 -5.418 1 98.38 255 GLU B O 1
ATOM 4273 N N . LEU B 1 256 ? -11.227 -25.031 -3.646 1 98.88 256 LEU B N 1
ATOM 4274 C CA . LEU B 1 256 ? -10.141 -24.719 -2.717 1 98.88 256 LEU B CA 1
ATOM 4275 C C . LEU B 1 256 ? -9.562 -26 -2.121 1 98.88 256 LEU B C 1
ATOM 4277 O O . LEU B 1 256 ? -10.297 -26.828 -1.59 1 98.88 256 LEU B O 1
ATOM 4281 N N . VAL B 1 257 ? -8.281 -26.188 -2.279 1 98.94 257 VAL B N 1
ATOM 4282 C CA . VAL B 1 257 ? -7.594 -27.312 -1.653 1 98.94 257 VAL B CA 1
ATOM 4283 C C . VAL B 1 257 ? -6.531 -26.781 -0.688 1 98.94 257 VAL B C 1
ATOM 4285 O O . VAL B 1 257 ? -5.629 -26.047 -1.088 1 98.94 257 VAL B O 1
ATOM 4288 N N . VAL B 1 258 ? -6.605 -27.234 0.567 1 98.88 258 VAL B N 1
ATOM 4289 C CA . VAL B 1 258 ? -5.668 -26.828 1.607 1 98.88 258 VAL B CA 1
ATOM 4290 C C . VAL B 1 258 ? -4.621 -27.922 1.814 1 98.88 258 VAL B C 1
ATOM 4292 O O . VAL B 1 258 ? -4.965 -29.078 2.004 1 98.88 258 VAL B O 1
ATOM 4295 N N . PHE B 1 259 ? -3.418 -27.578 1.703 1 98.69 259 PHE B N 1
ATOM 4296 C CA . PHE B 1 259 ? -2.299 -28.453 2.021 1 98.69 259 PHE B CA 1
ATOM 4297 C C . PHE B 1 259 ? -1.858 -28.266 3.469 1 98.69 259 PHE B C 1
ATOM 4299 O O . PHE B 1 259 ? -1.18 -27.297 3.797 1 98.69 259 PHE B O 1
ATOM 4306 N N . GLU B 1 260 ? -2.15 -29.234 4.285 1 98.06 260 GLU B N 1
ATOM 4307 C CA . GLU B 1 260 ? -2.076 -29.094 5.738 1 98.06 260 GLU B CA 1
ATOM 4308 C C . GLU B 1 260 ? -0.629 -29 6.211 1 98.06 260 GLU B C 1
ATOM 4310 O O . GLU B 1 260 ? -0.357 -28.453 7.281 1 98.06 260 GLU B O 1
ATOM 4315 N N . LYS B 1 261 ? 0.295 -29.469 5.387 1 97.25 261 LYS B N 1
ATOM 4316 C CA . LYS B 1 261 ? 1.685 -29.516 5.832 1 97.25 261 LYS B CA 1
ATOM 4317 C C . LYS B 1 261 ? 2.557 -28.578 4.996 1 97.25 261 LYS B C 1
ATOM 4319 O O . LYS B 1 261 ? 3.785 -28.672 5.023 1 97.25 261 LYS B O 1
ATOM 4324 N N . SER B 1 262 ? 1.935 -27.703 4.281 1 96.88 262 SER B N 1
ATOM 4325 C CA . SER B 1 262 ? 2.67 -26.828 3.365 1 96.88 262 SER B CA 1
ATOM 4326 C C . SER B 1 262 ? 2.65 -25.375 3.838 1 96.88 262 SER B C 1
ATOM 4328 O O . SER B 1 262 ? 1.684 -24.938 4.465 1 96.88 262 SER B O 1
ATOM 4330 N N . ALA B 1 263 ? 3.725 -24.766 3.551 1 96.62 263 ALA B N 1
ATOM 4331 C CA . ALA B 1 263 ? 3.793 -23.328 3.734 1 96.62 263 ALA B CA 1
ATOM 4332 C C . ALA B 1 263 ? 3.508 -22.594 2.428 1 96.62 263 ALA B C 1
ATOM 4334 O O . ALA B 1 263 ? 2.424 -22.734 1.854 1 96.62 263 ALA B O 1
ATOM 4335 N N . HIS B 1 264 ? 4.496 -21.891 1.834 1 96.25 264 HIS B N 1
ATOM 4336 C CA . HIS B 1 264 ? 4.242 -20.969 0.739 1 96.25 264 HIS B CA 1
ATOM 4337 C C . HIS B 1 264 ? 4.289 -21.672 -0.609 1 96.25 264 HIS B C 1
ATOM 4339 O O . HIS B 1 264 ? 3.988 -21.078 -1.644 1 96.25 264 HIS B O 1
ATOM 4345 N N . ASN B 1 265 ? 4.656 -22.984 -0.67 1 94.56 265 ASN B N 1
ATOM 4346 C CA . ASN B 1 265 ? 4.711 -23.734 -1.928 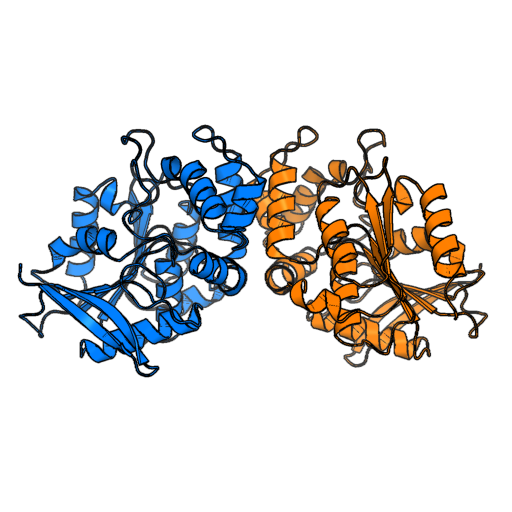1 94.56 265 ASN B CA 1
ATOM 4347 C C . ASN B 1 265 ? 4.277 -25.188 -1.744 1 94.56 265 ASN B C 1
ATOM 4349 O O . ASN B 1 265 ? 5.121 -26.078 -1.618 1 94.56 265 ASN B O 1
ATOM 4353 N N . PRO B 1 266 ? 3.037 -25.438 -1.945 1 96.75 266 PRO B N 1
ATOM 4354 C CA . PRO B 1 266 ? 2.518 -26.797 -1.821 1 96.75 266 PRO B CA 1
ATOM 4355 C C . PRO B 1 266 ? 3.199 -27.781 -2.771 1 96.75 266 PRO B C 1
ATOM 4357 O O . PRO B 1 266 ? 3.369 -28.953 -2.436 1 96.75 266 PRO B O 1
ATOM 4360 N N . ALA B 1 267 ? 3.611 -27.328 -3.953 1 95.62 267 ALA B N 1
ATOM 4361 C CA . ALA B 1 267 ? 4.25 -28.203 -4.938 1 95.62 267 ALA B CA 1
ATOM 4362 C C . ALA B 1 267 ? 5.566 -28.766 -4.406 1 95.62 267 ALA B C 1
ATOM 4364 O O . ALA B 1 267 ? 5.934 -29.906 -4.699 1 95.62 267 ALA B O 1
ATOM 4365 N N . THR B 1 268 ? 6.289 -27.938 -3.637 1 92.31 268 THR B N 1
ATOM 4366 C CA . THR B 1 268 ? 7.566 -28.359 -3.074 1 92.31 268 THR B CA 1
ATOM 4367 C C . THR B 1 268 ? 7.363 -29.062 -1.741 1 92.31 268 THR B C 1
ATOM 4369 O O . THR B 1 268 ? 8.023 -30.062 -1.461 1 92.31 268 THR B O 1
ATOM 4372 N N . ASP B 1 269 ? 6.43 -28.641 -0.947 1 94.69 269 ASP B N 1
ATOM 4373 C CA . ASP B 1 269 ? 6.25 -29.125 0.42 1 94.69 269 ASP B CA 1
ATOM 4374 C C . ASP B 1 269 ? 5.512 -30.469 0.439 1 94.69 269 ASP B C 1
ATOM 4376 O O . ASP B 1 269 ? 5.773 -31.312 1.295 1 94.69 269 ASP B O 1
ATOM 4380 N N . GLU B 1 270 ? 4.562 -30.641 -0.459 1 96.5 270 GLU B N 1
ATOM 4381 C CA . GLU B 1 270 ? 3.758 -31.844 -0.601 1 96.5 270 GLU B CA 1
ATOM 4382 C C . GLU B 1 270 ? 3.604 -32.25 -2.068 1 96.5 270 GLU B C 1
ATOM 4384 O O . GLU B 1 270 ? 2.488 -32.281 -2.594 1 96.5 270 GLU B O 1
ATOM 4389 N N . PRO B 1 271 ? 4.75 -32.688 -2.672 1 96.25 271 PRO B N 1
ATOM 4390 C CA . PRO B 1 271 ? 4.773 -32.844 -4.125 1 96.25 271 PRO B CA 1
ATOM 4391 C C . PRO B 1 271 ? 3.783 -33.906 -4.605 1 96.25 271 PRO B C 1
ATOM 4393 O O . PRO B 1 271 ? 3.115 -33.719 -5.625 1 96.25 271 PRO B O 1
ATOM 4396 N N . GLU B 1 272 ? 3.635 -35.062 -3.939 1 97.81 272 GLU B N 1
ATOM 4397 C CA . GLU B 1 272 ? 2.734 -36.125 -4.379 1 97.81 272 GLU B CA 1
ATOM 4398 C C . GLU B 1 272 ? 1.279 -35.656 -4.34 1 97.81 272 GLU B C 1
ATOM 4400 O O . GLU B 1 272 ? 0.534 -35.875 -5.301 1 97.81 272 GLU B O 1
ATOM 4405 N N . LYS B 1 273 ? 0.935 -35.031 -3.221 1 98.44 273 LYS B N 1
ATOM 4406 C CA . LYS B 1 273 ? -0.43 -34.531 -3.109 1 98.44 273 LYS B CA 1
ATOM 4407 C C . LYS B 1 273 ? -0.702 -33.438 -4.156 1 98.44 273 LYS B C 1
ATOM 4409 O O . LYS B 1 273 ? -1.784 -33.406 -4.746 1 98.44 273 LYS B O 1
ATOM 4414 N N . PHE B 1 274 ? 0.26 -32.625 -4.371 1 98.25 274 PHE B N 1
ATOM 4415 C CA . PHE B 1 274 ? 0.109 -31.578 -5.355 1 98.25 274 PHE B CA 1
ATOM 4416 C C . PHE B 1 274 ? -0.148 -32.156 -6.742 1 98.25 274 PHE B C 1
ATOM 4418 O O . PHE B 1 274 ? -1.059 -31.703 -7.445 1 98.25 274 PHE B O 1
ATOM 4425 N N . ARG B 1 275 ? 0.616 -33.125 -7.164 1 98.25 275 ARG B N 1
ATOM 4426 C CA . ARG B 1 275 ? 0.461 -33.781 -8.469 1 98.25 275 ARG B CA 1
ATOM 4427 C C . ARG B 1 275 ? -0.907 -34.438 -8.602 1 98.25 275 ARG B C 1
ATOM 4429 O O . ARG B 1 275 ? -1.536 -34.375 -9.664 1 98.25 275 ARG B O 1
ATOM 4436 N N . GLU B 1 276 ? -1.305 -34.969 -7.539 1 98.5 276 GLU B N 1
ATOM 4437 C CA . GLU B 1 276 ? -2.613 -35.625 -7.535 1 98.5 276 GLU B CA 1
ATOM 4438 C C . GLU B 1 276 ? -3.734 -34.594 -7.711 1 98.5 276 GLU B C 1
ATOM 4440 O O . GLU B 1 276 ? -4.625 -34.781 -8.539 1 98.5 276 GLU B O 1
ATOM 4445 N N . VAL B 1 277 ? -3.668 -33.531 -6.934 1 98.62 277 VAL B N 1
ATOM 4446 C CA . VAL B 1 277 ? -4.691 -32.5 -6.961 1 98.62 277 VAL B CA 1
ATOM 4447 C C . VAL B 1 277 ? -4.754 -31.859 -8.352 1 98.62 277 VAL B C 1
ATOM 4449 O O . VAL B 1 277 ? -5.836 -31.688 -8.914 1 98.62 277 VAL B O 1
ATOM 4452 N N . LEU B 1 278 ? -3.633 -31.562 -8.922 1 98.25 278 LEU B N 1
ATOM 4453 C CA . LEU B 1 278 ? -3.588 -30.938 -10.234 1 98.25 278 LEU B CA 1
ATOM 4454 C C . LEU B 1 278 ? -4.098 -31.891 -11.312 1 98.25 278 LEU B C 1
ATOM 4456 O O . LEU B 1 278 ? -4.84 -31.484 -12.211 1 98.25 278 LEU B O 1
ATOM 4460 N N . SER B 1 279 ? -3.654 -33.188 -11.258 1 97.88 279 SER B N 1
ATOM 4461 C CA . SER B 1 279 ? -4.078 -34.156 -12.242 1 97.88 279 SER B CA 1
ATOM 4462 C C . SER B 1 279 ? -5.59 -34.375 -12.211 1 97.88 279 SER B C 1
ATOM 4464 O O . SER B 1 279 ? -6.234 -34.438 -13.266 1 97.88 279 SER B O 1
ATOM 4466 N N . ASP B 1 280 ? -6.094 -34.406 -11.016 1 98 280 ASP B N 1
ATOM 4467 C CA . ASP B 1 280 ? -7.535 -34.594 -10.859 1 98 280 ASP B CA 1
ATOM 4468 C C . ASP B 1 280 ? -8.297 -33.375 -11.43 1 98 280 ASP B C 1
ATOM 4470 O O . ASP B 1 280 ? -9.266 -33.562 -12.18 1 98 280 ASP B O 1
ATOM 4474 N N . PHE B 1 281 ? -7.922 -32.219 -11.156 1 98.5 281 PHE B N 1
ATOM 4475 C CA . PHE B 1 281 ? -8.57 -30.984 -11.625 1 98.5 281 PHE B CA 1
ATOM 4476 C C . PHE B 1 281 ? -8.516 -30.891 -13.141 1 98.5 281 PHE B C 1
ATOM 4478 O O . PHE B 1 281 ? -9.531 -30.672 -13.797 1 98.5 281 PHE B O 1
ATOM 4485 N N . LEU B 1 282 ? -7.277 -31.094 -13.695 1 97.81 282 LEU B N 1
ATOM 4486 C CA . LEU B 1 282 ? -7.059 -30.969 -15.133 1 97.81 282 LEU B CA 1
ATOM 4487 C C . LEU B 1 282 ? -7.789 -32.062 -15.891 1 97.81 282 LEU B C 1
ATOM 4489 O O . LEU B 1 282 ? -8.227 -31.859 -17.031 1 97.81 282 LEU B O 1
ATOM 4493 N N . GLY B 1 283 ? -7.953 -33.25 -15.25 1 95.75 283 GLY B N 1
ATOM 4494 C CA . GLY B 1 283 ? -8.648 -34.375 -15.875 1 95.75 283 GLY B CA 1
ATOM 4495 C C . GLY B 1 283 ? -10.133 -34.125 -16.062 1 95.75 283 GLY B C 1
ATOM 4496 O O . GLY B 1 283 ? -10.773 -34.75 -16.906 1 95.75 283 GLY B O 1
ATOM 4497 N N . ARG B 1 284 ? -10.633 -33.219 -15.32 1 95.19 284 ARG B N 1
ATOM 4498 C CA . ARG B 1 284 ? -12.062 -32.938 -15.359 1 95.19 284 ARG B CA 1
ATOM 4499 C C . ARG B 1 284 ? -12.367 -31.828 -16.344 1 95.19 284 ARG B C 1
ATOM 4501 O O . ARG B 1 284 ? -13.531 -31.562 -16.656 1 95.19 284 ARG B O 1
ATOM 4508 N N . LEU B 1 285 ? -11.328 -31.219 -16.812 1 91.94 285 LEU B N 1
ATOM 4509 C CA . LEU B 1 285 ? -11.547 -30.125 -17.75 1 91.94 285 LEU B CA 1
ATOM 4510 C C . LEU B 1 285 ? -11.93 -30.641 -19.125 1 91.94 285 LEU B C 1
ATOM 4512 O O . LEU B 1 285 ? -11.461 -31.703 -19.547 1 91.94 285 LEU B O 1
ATOM 4516 N N . LYS B 1 286 ? -13.039 -30.156 -19.734 1 76.69 286 LYS B N 1
ATOM 4517 C CA . LYS B 1 286 ? -13.406 -30.453 -21.125 1 76.69 286 LYS B CA 1
ATOM 4518 C C . LYS B 1 286 ? -12.547 -29.656 -22.094 1 76.69 286 LYS B C 1
ATOM 4520 O O . LYS B 1 286 ? -12.703 -28.438 -22.219 1 76.69 286 LYS B O 1
ATOM 4525 N N . CYS B 1 287 ? -11.312 -30.266 -22.375 1 69.56 287 CYS B N 1
ATOM 4526 C CA . CYS B 1 287 ? -10.422 -29.516 -23.25 1 69.56 287 CYS B CA 1
ATOM 4527 C C . CYS B 1 287 ? -10.664 -29.891 -24.703 1 69.56 287 CYS B C 1
ATOM 4529 O O . CYS B 1 287 ? -11.117 -30.984 -25 1 69.56 287 CYS B O 1
#